Protein AF-0000000087415889 (afdb_homodimer)

Solvent-accessible surface area (backbone atoms only — not comparable to full-atom values): 26588 Å² total; per-residue (Å²): 130,83,70,72,75,49,74,68,56,57,51,50,55,54,51,54,33,53,50,42,28,50,46,39,52,51,48,53,51,47,50,48,43,50,38,29,72,67,54,78,40,60,53,61,76,40,46,31,66,67,49,22,51,50,39,45,52,45,26,67,74,68,21,55,95,86,38,46,44,64,54,21,50,47,49,43,48,47,42,52,50,52,13,46,52,53,19,50,71,46,21,38,60,49,12,44,52,28,27,74,28,67,63,55,28,22,50,48,44,58,59,50,65,56,56,61,61,31,39,70,62,57,54,39,51,56,35,32,70,72,53,33,58,54,69,60,21,55,24,52,49,33,20,57,47,20,22,51,45,25,21,51,30,22,21,56,35,46,58,63,52,60,61,65,61,52,47,51,40,44,74,73,64,49,48,72,66,51,43,42,65,68,44,48,46,64,70,25,43,67,40,36,50,52,12,45,54,51,14,51,55,52,21,53,33,47,47,39,41,43,19,49,61,53,48,92,54,16,49,34,20,50,24,44,56,29,42,76,70,50,32,34,25,50,28,51,37,37,34,53,51,52,31,51,51,37,51,50,53,52,50,52,53,51,51,51,46,50,71,70,42,55,70,68,64,66,74,110,130,82,71,72,76,51,78,67,56,58,52,50,54,53,50,52,34,52,50,41,28,50,48,39,53,50,49,52,52,47,51,47,43,50,39,29,74,69,56,77,38,60,52,61,75,40,47,32,66,66,48,24,52,50,38,44,50,45,26,68,74,69,23,56,96,87,38,47,44,64,54,21,51,48,49,42,49,48,41,53,52,53,13,46,52,52,17,49,70,45,20,40,58,50,12,44,53,28,27,74,28,68,62,56,28,21,52,49,44,58,57,50,66,56,57,61,59,31,37,72,61,57,54,40,49,58,35,32,70,71,54,32,60,54,68,59,21,54,23,52,50,33,19,57,48,20,22,52,44,25,22,50,31,23,22,54,35,45,58,63,54,58,60,64,60,52,48,51,39,44,73,72,65,48,48,72,67,52,42,42,64,69,46,49,45,64,70,26,42,68,40,36,51,53,12,45,55,50,15,51,55,54,22,54,33,49,47,41,43,42,20,49,62,52,46,92,52,17,49,33,20,51,24,45,56,30,42,76,71,51,32,33,27,49,28,52,36,37,36,52,51,51,32,51,51,38,51,48,54,51,50,50,51,51,53,50,46,51,72,70,44,57,70,67,64,65,75,109

InterPro domains:
  IPR000515 ABC transporter type 1, transmembrane domain MetI-like [PF00528] (91-258)
  IPR000515 ABC transporter type 1, transmembrane domain MetI-like [PS50928] (73-253)
  IPR000515 ABC transporter type 1, transmembrane domain MetI-like [cd06261] (74-249)
  IPR035906 MetI-like superfamily [G3DSA:1.10.3720.10] (67-259)
  IPR035906 MetI-like superfamily [SSF161098] (69-252)

Organism: NCBI:txid267746

Structure (mmCIF, N/CA/C/O backbone):
data_AF-0000000087415889-model_v1
#
loop_
_entity.id
_entity.type
_entity.pdbx_description
1 polymer 'Taurine ABC transporter permease'
#
loop_
_atom_site.group_PDB
_atom_site.id
_atom_site.type_symbol
_atom_site.label_atom_id
_atom_site.label_alt_id
_atom_site.label_comp_id
_atom_site.label_asym_id
_atom_site.label_entity_id
_atom_site.label_seq_id
_atom_site.pdbx_PDB_ins_code
_atom_site.Cartn_x
_atom_site.Cartn_y
_atom_site.Cartn_z
_atom_site.occupancy
_atom_site.B_iso_or_equiv
_atom_site.auth_seq_id
_atom_site.auth_comp_id
_atom_site.auth_asym_id
_atom_site.auth_atom_id
_atom_site.pdbx_PDB_model_num
ATOM 1 N N . MET A 1 1 ? 26.75 40.781 13.805 1 32.91 1 MET A N 1
ATOM 2 C CA . MET A 1 1 ? 26.594 41.156 12.398 1 32.91 1 MET A CA 1
ATOM 3 C C . MET A 1 1 ? 26.422 39.938 11.523 1 32.91 1 MET A C 1
ATOM 5 O O . MET A 1 1 ? 27.391 39.25 11.203 1 32.91 1 MET A O 1
ATOM 9 N N . GLU A 1 2 ? 25.406 39.094 11.844 1 41.09 2 GLU A N 1
ATOM 10 C CA . GLU A 1 2 ? 24.984 37.906 11.07 1 41.09 2 GLU A CA 1
ATOM 11 C C . GLU A 1 2 ? 24.828 38.281 9.594 1 41.09 2 GLU A C 1
ATOM 13 O O . GLU A 1 2 ? 23.984 39.094 9.234 1 41.09 2 GLU A O 1
ATOM 18 N N . ARG A 1 3 ? 25.953 38.375 8.875 1 45 3 ARG A N 1
ATOM 19 C CA . ARG A 1 3 ? 25.984 38.75 7.465 1 45 3 ARG A CA 1
ATOM 20 C C . ARG A 1 3 ? 24.859 38.062 6.691 1 45 3 ARG A C 1
ATOM 22 O O . ARG A 1 3 ? 24.688 36.844 6.762 1 45 3 ARG A O 1
ATOM 29 N N . GLU A 1 4 ? 23.781 38.719 6.469 1 48.78 4 GLU A N 1
ATOM 30 C CA . GLU A 1 4 ? 22.766 38.375 5.48 1 48.78 4 GLU A CA 1
ATOM 31 C C . GLU A 1 4 ? 23.391 37.75 4.246 1 48.78 4 GLU A C 1
ATOM 33 O O . GLU A 1 4 ? 24.219 38.375 3.572 1 48.78 4 GLU A O 1
ATOM 38 N N . LYS A 1 5 ? 23.734 36.438 4.41 1 55.56 5 LYS A N 1
ATOM 39 C CA . LYS A 1 5 ? 24.266 35.812 3.203 1 55.56 5 LYS A CA 1
ATOM 40 C C . LYS A 1 5 ? 23.578 36.375 1.954 1 55.56 5 LYS A C 1
ATOM 42 O O . LYS A 1 5 ? 22.359 36.438 1.885 1 55.56 5 LYS A O 1
ATOM 47 N N . GLY A 1 6 ? 24.062 37.219 1.181 1 52.09 6 GLY A N 1
ATOM 48 C CA . GLY A 1 6 ? 23.578 37.812 -0.046 1 52.09 6 GLY A CA 1
ATOM 49 C C . GLY A 1 6 ? 22.984 36.844 -1.021 1 52.09 6 GLY A C 1
ATOM 50 O O . GLY A 1 6 ? 23.188 35.625 -0.885 1 52.09 6 GLY A O 1
ATOM 51 N N . PRO A 1 7 ? 21.953 37.219 -1.877 1 56.72 7 PRO A N 1
ATOM 52 C CA . PRO A 1 7 ? 21.266 36.406 -2.885 1 56.72 7 PRO A CA 1
ATOM 53 C C . PRO A 1 7 ? 22.234 35.5 -3.666 1 56.72 7 PRO A C 1
ATOM 55 O O . PRO A 1 7 ? 21.828 34.438 -4.113 1 56.72 7 PRO A O 1
ATOM 58 N N . ARG A 1 8 ? 23.453 35.969 -3.85 1 58.44 8 ARG A N 1
ATOM 59 C CA . ARG A 1 8 ? 24.422 35.219 -4.652 1 58.44 8 ARG A CA 1
ATOM 60 C C . ARG A 1 8 ? 24.875 33.969 -3.92 1 58.44 8 ARG A C 1
ATOM 62 O O . ARG A 1 8 ? 25.188 32.938 -4.547 1 58.44 8 ARG A O 1
ATOM 69 N N . GLU A 1 9 ? 25 33.969 -2.611 1 60.66 9 GLU A N 1
ATOM 70 C CA . GLU A 1 9 ? 25.438 32.844 -1.806 1 60.66 9 GLU A CA 1
ATOM 71 C C . GLU A 1 9 ? 24.375 31.75 -1.749 1 60.66 9 GLU A C 1
ATOM 73 O O . GLU A 1 9 ? 24.703 30.562 -1.763 1 60.66 9 GLU A O 1
ATOM 78 N N . ILE A 1 10 ? 23.094 32.188 -1.782 1 62.53 10 ILE A N 1
ATOM 79 C CA . ILE A 1 10 ? 21.984 31.25 -1.789 1 62.53 10 ILE A CA 1
ATOM 80 C C . ILE A 1 10 ? 21.953 30.5 -3.117 1 62.53 10 ILE A C 1
ATOM 82 O O . ILE A 1 10 ? 21.766 29.281 -3.145 1 62.53 10 ILE A O 1
ATOM 86 N N . ASP A 1 11 ? 22.328 31.281 -4.066 1 69.75 11 ASP A N 1
ATOM 87 C CA . ASP A 1 11 ? 22.297 30.703 -5.406 1 69.75 11 ASP A CA 1
ATOM 88 C C . ASP A 1 11 ? 23.422 29.688 -5.586 1 69.75 11 ASP A C 1
ATOM 90 O O . ASP A 1 11 ? 23.219 28.609 -6.168 1 69.75 11 ASP A O 1
ATOM 94 N N . LYS A 1 12 ? 24.609 29.953 -4.891 1 73.19 12 LYS A N 1
ATOM 95 C CA . LYS A 1 12 ? 25.75 29.062 -5.047 1 73.19 12 LYS A CA 1
ATOM 96 C C . LYS A 1 12 ? 25.531 27.75 -4.309 1 73.19 12 LYS A C 1
ATOM 98 O O . LYS A 1 12 ? 25.891 26.688 -4.805 1 73.19 12 LYS A O 1
ATOM 103 N N . LYS A 1 13 ? 24.953 27.766 -3.221 1 77.62 13 LYS A N 1
ATOM 104 C CA . LYS A 1 13 ? 24.688 26.578 -2.414 1 77.62 13 LYS A CA 1
ATOM 105 C C . LYS A 1 13 ? 23.703 25.656 -3.111 1 77.62 13 LYS A C 1
ATOM 107 O O . LYS A 1 13 ? 23.859 24.422 -3.086 1 77.62 13 LYS A O 1
ATOM 112 N N . GLN A 1 14 ? 22.75 26.297 -3.77 1 85.5 14 GLN A N 1
ATOM 113 C CA . GLN A 1 14 ? 21.766 25.516 -4.504 1 85.5 14 GLN A CA 1
ATOM 114 C C . GLN A 1 14 ? 22.406 24.797 -5.695 1 85.5 14 GLN A C 1
ATOM 116 O O . GLN A 1 14 ? 22.062 23.656 -5.992 1 85.5 14 GLN A O 1
ATOM 121 N N . VAL A 1 15 ? 23.344 25.469 -6.273 1 86 15 VAL A N 1
ATOM 122 C CA . VAL A 1 15 ? 24.047 24.875 -7.41 1 86 15 VAL A CA 1
ATOM 123 C C . VAL A 1 15 ? 24.906 23.719 -6.938 1 86 15 VAL A C 1
ATOM 125 O O . VAL A 1 15 ? 24.969 22.672 -7.598 1 86 15 VAL A O 1
ATOM 128 N N . HIS A 1 16 ? 25.516 23.781 -5.832 1 88.75 16 HIS A N 1
ATOM 129 C CA . HIS A 1 16 ? 26.359 22.734 -5.285 1 88.75 16 HIS A CA 1
ATOM 130 C C . HIS A 1 16 ? 25.547 21.484 -4.953 1 88.75 16 HIS A C 1
ATOM 132 O O . HIS A 1 16 ? 25.984 20.359 -5.207 1 88.75 16 HIS A O 1
ATOM 138 N N . VAL A 1 17 ? 24.422 21.734 -4.512 1 89.5 17 VAL A N 1
ATOM 139 C CA . VAL A 1 17 ? 23.547 20.625 -4.16 1 89.5 17 VAL A CA 1
ATOM 140 C C . VAL A 1 17 ? 23.109 19.875 -5.422 1 89.5 17 VAL A C 1
ATOM 142 O O . VAL A 1 17 ? 23.094 18.641 -5.453 1 89.5 17 VAL A O 1
ATOM 145 N N . ARG A 1 18 ? 22.828 20.562 -6.414 1 91.5 18 ARG A N 1
ATOM 146 C CA . ARG A 1 18 ? 22.422 19.969 -7.688 1 91.5 18 ARG A CA 1
ATOM 147 C C . ARG A 1 18 ? 23.578 19.188 -8.312 1 91.5 18 ARG A C 1
ATOM 149 O O . ARG A 1 18 ? 23.359 18.125 -8.898 1 91.5 18 ARG A O 1
ATOM 156 N N . VAL A 1 19 ? 24.703 19.688 -8.18 1 93.69 19 VAL A N 1
ATOM 157 C CA . VAL A 1 19 ? 25.891 19.031 -8.727 1 93.69 19 VAL A CA 1
ATOM 158 C C . VAL A 1 19 ? 26.156 17.734 -7.98 1 93.69 19 VAL A C 1
ATOM 160 O O . VAL A 1 19 ? 26.516 16.719 -8.594 1 93.69 19 VAL A O 1
ATOM 163 N N . ILE A 1 20 ? 25.969 17.781 -6.742 1 93.56 20 ILE A N 1
ATOM 164 C CA . ILE A 1 20 ? 26.188 16.594 -5.934 1 93.56 20 ILE A CA 1
ATOM 165 C C . ILE A 1 20 ? 25.156 15.516 -6.312 1 93.56 20 ILE A C 1
ATOM 167 O O . ILE A 1 20 ? 25.5 14.344 -6.457 1 93.56 20 ILE A O 1
ATOM 171 N N . SER A 1 21 ? 23.953 15.898 -6.453 1 92.38 21 SER A N 1
ATOM 172 C CA . SER A 1 21 ? 22.906 14.969 -6.863 1 92.38 21 SER A CA 1
ATOM 173 C C . SER A 1 21 ? 23.219 14.352 -8.227 1 92.38 21 SER A C 1
ATOM 175 O O . SER A 1 21 ? 23.062 13.141 -8.414 1 92.38 21 SER A O 1
ATOM 177 N N . MET A 1 22 ? 23.703 15.172 -9.141 1 94.31 22 MET A N 1
ATOM 178 C CA . MET A 1 22 ? 24.047 14.695 -10.469 1 94.31 22 MET A CA 1
ATOM 179 C C . MET A 1 22 ? 25.25 13.75 -10.414 1 94.31 22 MET A C 1
ATOM 181 O O . MET A 1 22 ? 25.281 12.75 -11.133 1 94.31 22 MET A O 1
ATOM 185 N N . ALA A 1 23 ? 26.109 14.086 -9.555 1 95.38 23 ALA A N 1
ATOM 186 C CA . ALA A 1 23 ? 27.281 13.242 -9.375 1 95.38 23 ALA A CA 1
ATOM 187 C C . ALA A 1 23 ? 26.906 11.883 -8.797 1 95.38 23 ALA A C 1
ATOM 189 O O . ALA A 1 23 ? 27.484 10.859 -9.172 1 95.38 23 ALA A O 1
ATOM 190 N N . SER A 1 24 ? 25.969 11.922 -7.887 1 93.81 24 SER A N 1
ATOM 191 C CA . SER A 1 24 ? 25.5 10.672 -7.297 1 93.81 24 SER A CA 1
ATOM 192 C C . SER A 1 24 ? 24.859 9.766 -8.344 1 93.81 24 SER A C 1
ATOM 194 O O . SER A 1 24 ? 25.125 8.562 -8.383 1 93.81 24 SER A O 1
ATOM 196 N N . ILE A 1 25 ? 24.078 10.297 -9.203 1 93.69 25 ILE A N 1
ATOM 197 C CA . ILE A 1 25 ? 23.422 9.547 -10.266 1 93.69 25 ILE A CA 1
ATOM 198 C C . ILE A 1 25 ? 24.469 9 -11.234 1 93.69 25 ILE A C 1
ATOM 200 O O . ILE A 1 25 ? 24.422 7.828 -11.617 1 93.69 25 ILE A O 1
ATOM 204 N N . ALA A 1 26 ? 25.406 9.875 -11.609 1 95.19 26 ALA A N 1
ATOM 205 C CA . ALA A 1 26 ? 26.469 9.492 -12.531 1 95.19 26 ALA A CA 1
ATOM 206 C C . ALA A 1 26 ? 27.328 8.367 -11.945 1 95.19 26 ALA A C 1
ATOM 208 O O . ALA A 1 26 ? 27.703 7.434 -12.656 1 95.19 26 ALA A O 1
ATOM 209 N N . LEU A 1 27 ? 27.578 8.5 -10.672 1 95.06 27 LEU A N 1
ATOM 210 C CA . LEU A 1 27 ? 28.375 7.48 -10 1 95.06 27 LEU A CA 1
ATOM 211 C C . LEU A 1 27 ? 27.625 6.145 -9.984 1 95.06 27 LEU A C 1
ATOM 213 O O . LEU A 1 27 ? 28.234 5.094 -10.219 1 95.06 27 LEU A O 1
ATOM 217 N N . LEU A 1 28 ? 26.375 6.168 -9.719 1 93.25 28 LEU A N 1
ATOM 218 C CA . LEU A 1 28 ? 25.562 4.949 -9.695 1 93.25 28 LEU A CA 1
ATOM 219 C C . LEU A 1 28 ? 25.516 4.305 -11.078 1 93.25 28 LEU A C 1
ATOM 221 O O . LEU A 1 28 ? 25.641 3.086 -11.203 1 93.25 28 LEU A O 1
ATOM 225 N N . MET A 1 29 ? 25.375 5.109 -12.086 1 94.25 29 MET A N 1
ATOM 226 C CA . MET A 1 29 ? 25.328 4.617 -13.461 1 94.25 29 MET A CA 1
ATOM 227 C C . MET A 1 29 ? 26.688 4.043 -13.875 1 94.25 29 MET A C 1
ATOM 229 O O . MET A 1 29 ? 26.75 3.037 -14.578 1 94.25 29 MET A O 1
ATOM 233 N N . LEU A 1 30 ? 27.703 4.719 -13.438 1 95.12 30 LEU A N 1
ATOM 234 C CA . LEU A 1 30 ? 29.062 4.258 -13.742 1 95.12 30 LEU A CA 1
ATOM 235 C C . LEU A 1 30 ? 29.344 2.918 -13.07 1 95.12 30 LEU A C 1
ATOM 237 O O . LEU A 1 30 ? 29.891 2.008 -13.695 1 95.12 30 LEU A O 1
ATOM 241 N N . ILE A 1 31 ? 28.938 2.844 -11.852 1 94.56 31 ILE A N 1
ATOM 242 C CA . ILE A 1 31 ? 29.125 1.597 -11.117 1 94.56 31 ILE A CA 1
ATOM 243 C C . ILE A 1 31 ? 28.328 0.477 -11.789 1 94.56 31 ILE A C 1
ATOM 245 O O . ILE A 1 31 ? 28.844 -0.633 -11.961 1 94.56 31 ILE A O 1
ATOM 249 N N . TRP A 1 32 ? 27.125 0.774 -12.219 1 93.94 32 TRP A N 1
ATOM 250 C CA . TRP A 1 32 ? 26.266 -0.186 -12.906 1 93.94 32 TRP A CA 1
ATOM 251 C C . TRP A 1 32 ? 26.891 -0.644 -14.219 1 93.94 32 TRP A C 1
ATOM 253 O O . TRP A 1 32 ? 27.062 -1.844 -14.445 1 93.94 32 TRP A O 1
ATOM 263 N N . THR A 1 33 ? 27.391 0.27 -14.961 1 94.94 33 THR A N 1
ATOM 264 C CA . THR A 1 33 ? 27.938 -0.022 -16.281 1 94.94 33 THR A CA 1
ATOM 265 C C . THR A 1 33 ? 29.266 -0.772 -16.172 1 94.94 33 THR A C 1
ATOM 267 O O . THR A 1 33 ? 29.469 -1.79 -16.844 1 94.94 33 THR A O 1
ATOM 270 N N . VAL A 1 34 ? 30.078 -0.345 -15.289 1 95.31 34 VAL A N 1
ATOM 271 C CA . VAL A 1 34 ? 31.406 -0.918 -15.164 1 95.31 34 VAL A CA 1
ATOM 272 C C . VAL A 1 34 ? 31.328 -2.305 -14.531 1 95.31 34 VAL A C 1
ATOM 274 O O . VAL A 1 34 ? 31.938 -3.256 -15.008 1 95.31 34 VAL A O 1
ATOM 277 N N . SER A 1 35 ? 30.547 -2.428 -13.531 1 94.56 35 SER A N 1
ATOM 278 C CA . SER A 1 35 ? 30.453 -3.701 -12.828 1 94.56 35 SER A CA 1
ATOM 279 C C . SER A 1 35 ? 29.859 -4.785 -13.727 1 94.56 35 SER A C 1
ATOM 281 O O . SER A 1 35 ? 30.25 -5.949 -13.641 1 94.56 35 SER A O 1
ATOM 283 N N . THR A 1 36 ? 28.969 -4.434 -14.562 1 93.69 36 THR A N 1
ATOM 284 C CA . THR A 1 36 ? 28.281 -5.422 -15.398 1 93.69 36 THR A CA 1
ATOM 285 C C . THR A 1 36 ? 29.078 -5.715 -16.656 1 93.69 36 THR A C 1
ATOM 287 O O . THR A 1 36 ? 29.141 -6.859 -17.109 1 93.69 36 THR A O 1
ATOM 290 N N . ASN A 1 37 ? 29.766 -4.695 -17.188 1 93.06 37 ASN A N 1
ATOM 291 C CA . ASN A 1 37 ? 30.547 -4.906 -18.406 1 93.06 37 ASN A CA 1
ATOM 292 C C . ASN A 1 37 ? 31.844 -5.66 -18.125 1 93.06 37 ASN A C 1
ATOM 294 O O . ASN A 1 37 ? 32.344 -6.395 -18.969 1 93.06 37 ASN A O 1
ATOM 298 N N . LEU A 1 38 ? 32.281 -5.469 -16.922 1 94.06 38 LEU A N 1
ATOM 299 C CA . LEU A 1 38 ? 33.469 -6.203 -16.531 1 94.06 38 LEU A CA 1
ATOM 300 C C . LEU A 1 38 ? 33.125 -7.57 -15.961 1 94.06 38 LEU A C 1
ATOM 302 O O . LEU A 1 38 ? 34 -8.305 -15.508 1 94.06 38 LEU A O 1
ATOM 306 N N . ARG A 1 39 ? 31.844 -7.91 -15.859 1 91.75 39 ARG A N 1
ATOM 307 C CA . ARG A 1 39 ? 31.312 -9.203 -15.445 1 91.75 39 ARG A CA 1
ATOM 308 C C . ARG A 1 39 ? 31.688 -9.523 -14 1 91.75 39 ARG A C 1
ATOM 310 O O . ARG A 1 39 ? 32.031 -10.656 -13.68 1 91.75 39 ARG A O 1
ATOM 317 N N . TRP A 1 40 ? 31.797 -8.422 -13.18 1 91.81 40 TRP A N 1
ATOM 318 C CA . TRP A 1 40 ? 31.938 -8.625 -11.742 1 91.81 40 TRP A CA 1
ATOM 319 C C . TRP A 1 40 ? 30.719 -9.32 -11.164 1 91.81 40 TRP A C 1
ATOM 321 O O . TRP A 1 40 ? 30.797 -9.969 -10.117 1 91.81 40 TRP A O 1
ATOM 331 N N . ILE A 1 41 ? 29.641 -9.203 -11.898 1 90 41 ILE A N 1
ATOM 332 C CA . ILE A 1 41 ? 28.375 -9.805 -11.508 1 90 41 ILE A CA 1
ATOM 333 C C . ILE A 1 41 ? 27.781 -10.57 -12.688 1 90 41 ILE A C 1
ATOM 335 O O . ILE A 1 41 ? 27.828 -10.102 -13.828 1 90 41 ILE A O 1
ATOM 339 N N . ASP A 1 42 ? 27.25 -11.711 -12.352 1 92.19 42 ASP A N 1
ATOM 340 C CA . ASP A 1 42 ? 26.625 -12.523 -13.383 1 92.19 42 ASP A CA 1
ATOM 341 C C . ASP A 1 42 ? 25.453 -11.789 -14.031 1 92.19 42 ASP A C 1
ATOM 343 O O . ASP A 1 42 ? 24.625 -11.219 -13.336 1 92.19 42 ASP A O 1
ATOM 347 N N . PRO A 1 43 ? 25.422 -11.781 -15.328 1 89.38 43 PRO A N 1
ATOM 348 C CA . PRO A 1 43 ? 24.375 -11.062 -16.062 1 89.38 43 PRO A CA 1
ATOM 349 C C . PRO A 1 43 ? 22.969 -11.562 -15.727 1 89.38 43 PRO A C 1
ATOM 351 O O . PRO A 1 43 ? 22 -10.836 -15.914 1 89.38 43 PRO A O 1
ATOM 354 N N . PHE A 1 44 ? 22.875 -12.75 -15.258 1 88.06 44 PHE A N 1
ATOM 355 C CA . PHE A 1 44 ? 21.578 -13.297 -14.867 1 88.06 44 PHE A CA 1
ATOM 356 C C . PHE A 1 44 ? 21.016 -12.547 -13.664 1 88.06 44 PHE A C 1
ATOM 358 O O . PHE A 1 44 ? 19.797 -12.438 -13.508 1 88.06 44 PHE A O 1
ATOM 365 N N . PHE A 1 45 ? 21.984 -11.961 -12.961 1 90.06 45 PHE A N 1
ATOM 366 C CA . PHE A 1 45 ? 21.562 -11.281 -11.75 1 90.06 45 PHE A CA 1
ATOM 367 C C . PHE A 1 45 ? 21.484 -9.773 -11.969 1 90.06 45 PHE A C 1
ATOM 369 O O . PHE A 1 45 ? 20.594 -9.109 -11.43 1 90.06 45 PHE A O 1
ATOM 376 N N . LEU A 1 46 ? 22.391 -9.312 -12.727 1 94.5 46 LEU A N 1
ATOM 377 C CA . LEU A 1 46 ? 22.422 -7.887 -13.016 1 94.5 46 LEU A CA 1
ATOM 378 C C . LEU A 1 46 ? 22.797 -7.629 -14.469 1 94.5 46 LEU A C 1
ATOM 380 O O . LEU A 1 46 ? 23.969 -7.672 -14.828 1 94.5 46 LEU A O 1
ATOM 384 N N . PRO A 1 47 ? 21.766 -7.305 -15.227 1 96.12 47 PRO A N 1
ATOM 385 C CA . PRO A 1 47 ? 22.047 -7.043 -16.641 1 96.12 47 PRO A CA 1
ATOM 386 C C . PRO A 1 47 ? 22.719 -5.691 -16.859 1 96.12 47 PRO A C 1
ATOM 388 O O . PRO A 1 47 ? 22.609 -4.797 -16.016 1 96.12 47 PRO A O 1
ATOM 391 N N . SER A 1 48 ? 23.438 -5.633 -17.922 1 96.62 48 SER A N 1
ATOM 392 C CA . SER A 1 48 ? 24.031 -4.348 -18.281 1 96.62 48 SER A CA 1
ATOM 393 C C . SER A 1 48 ? 22.969 -3.375 -18.797 1 96.62 48 SER A C 1
ATOM 395 O O . SER A 1 48 ? 21.891 -3.793 -19.234 1 96.62 48 SER A O 1
ATOM 397 N N . PRO A 1 49 ? 23.297 -2.094 -18.594 1 96.69 49 PRO A N 1
ATOM 398 C CA . PRO A 1 49 ? 22.359 -1.117 -19.156 1 96.69 49 PRO A CA 1
ATOM 399 C C . PRO A 1 49 ? 22.094 -1.326 -20.641 1 96.69 49 PRO A C 1
ATOM 401 O O . PRO A 1 49 ? 20.969 -1.123 -21.109 1 96.69 49 PRO A O 1
ATOM 404 N N . GLN A 1 50 ? 23.094 -1.785 -21.344 1 96.44 50 GLN A N 1
ATOM 405 C CA . GLN A 1 50 ? 22.938 -2.041 -22.766 1 96.44 50 GLN A CA 1
ATOM 406 C C . GLN A 1 50 ? 21.984 -3.201 -23.016 1 96.44 50 GLN A C 1
ATOM 408 O O . GLN A 1 50 ? 21.156 -3.146 -23.938 1 96.44 50 GLN A O 1
ATOM 413 N N . SER A 1 51 ? 22.094 -4.184 -22.219 1 97 51 SER A N 1
ATOM 414 C CA . SER A 1 51 ? 21.219 -5.34 -22.359 1 97 51 SER A CA 1
ATOM 415 C C . SER A 1 51 ? 19.766 -4.977 -22.031 1 97 51 SER A C 1
ATOM 417 O O . SER A 1 51 ? 18.844 -5.496 -22.656 1 97 51 SER A O 1
ATOM 419 N N . VAL A 1 52 ? 19.594 -4.172 -21.062 1 97.94 52 VAL A N 1
ATOM 420 C CA . VAL A 1 52 ? 18.266 -3.707 -20.703 1 97.94 52 VAL A CA 1
ATOM 421 C C . VAL A 1 52 ? 17.656 -2.916 -21.859 1 97.94 52 VAL A C 1
ATOM 423 O O . VAL A 1 52 ? 16.484 -3.1 -22.188 1 97.94 52 VAL A O 1
ATOM 426 N N . TRP A 1 53 ? 18.469 -2.08 -22.453 1 97.62 53 TRP A N 1
ATOM 427 C CA . TRP A 1 53 ? 18.016 -1.293 -23.594 1 97.62 53 TRP A CA 1
ATOM 428 C C . TRP A 1 53 ? 17.656 -2.195 -24.766 1 97.62 53 TRP A C 1
ATOM 430 O O . TRP A 1 53 ? 16.625 -1.995 -25.422 1 97.62 53 TRP A O 1
ATOM 440 N N . ALA A 1 54 ? 18.453 -3.17 -25.016 1 97.94 54 ALA A N 1
ATOM 441 C CA . ALA A 1 54 ? 18.188 -4.125 -26.094 1 97.94 54 ALA A CA 1
ATOM 442 C C . ALA A 1 54 ? 16.906 -4.906 -25.828 1 97.94 54 ALA A C 1
ATOM 444 O O . ALA A 1 54 ? 16.094 -5.129 -26.734 1 97.94 54 ALA A O 1
ATOM 445 N N . ALA A 1 55 ? 16.766 -5.281 -24.562 1 98.06 55 ALA A N 1
ATOM 446 C CA . ALA A 1 55 ? 15.555 -5.996 -24.188 1 98.06 55 ALA A CA 1
ATOM 447 C C . ALA A 1 55 ? 14.312 -5.129 -24.375 1 98.06 55 ALA A C 1
ATOM 449 O O . ALA A 1 55 ? 13.266 -5.617 -24.797 1 98.06 55 ALA A O 1
ATOM 450 N N . PHE A 1 56 ? 14.477 -3.895 -24.047 1 98.19 56 PHE A N 1
ATOM 451 C CA . PHE A 1 56 ? 13.383 -2.953 -24.234 1 98.19 56 PHE A CA 1
ATOM 452 C C . PHE A 1 56 ? 12.984 -2.869 -25.703 1 98.19 56 PHE A C 1
ATOM 454 O O . PHE A 1 56 ? 11.805 -2.934 -26.031 1 98.19 56 PHE A O 1
ATOM 461 N N . LEU A 1 57 ? 13.969 -2.801 -26.578 1 97.81 57 LEU A N 1
ATOM 462 C CA . LEU A 1 57 ? 13.719 -2.721 -28.016 1 97.81 57 LEU A CA 1
ATOM 463 C C . LEU A 1 57 ? 13.094 -4.016 -28.531 1 97.81 57 LEU A C 1
ATOM 465 O O . LEU A 1 57 ? 12.18 -3.984 -29.359 1 97.81 57 LEU A O 1
ATOM 469 N N . ASP A 1 58 ? 13.562 -5.105 -28.062 1 97.69 58 ASP A N 1
ATOM 470 C CA . ASP A 1 58 ? 13.008 -6.398 -28.438 1 97.69 58 ASP A CA 1
ATOM 471 C C . ASP A 1 58 ? 11.539 -6.5 -28.016 1 97.69 58 ASP A C 1
ATOM 473 O O . ASP A 1 58 ? 10.711 -7.016 -28.781 1 97.69 58 ASP A O 1
ATOM 477 N N . LEU A 1 59 ? 11.242 -6.023 -26.844 1 98 59 LEU A N 1
ATOM 478 C CA . LEU A 1 59 ? 9.875 -6.059 -26.359 1 98 59 LEU A CA 1
ATOM 479 C C . LEU A 1 59 ? 8.969 -5.18 -27.203 1 98 59 LEU A C 1
ATOM 481 O O . LEU A 1 59 ? 7.797 -5.508 -27.422 1 98 59 LEU A O 1
ATOM 485 N N . ILE A 1 60 ? 9.5 -4.062 -27.688 1 97.06 60 ILE A N 1
ATOM 486 C CA . ILE A 1 60 ? 8.727 -3.139 -28.516 1 97.06 60 ILE A CA 1
ATOM 487 C C . ILE A 1 60 ? 8.422 -3.779 -29.859 1 97.06 60 ILE A C 1
ATOM 489 O O . ILE A 1 60 ? 7.309 -3.67 -30.375 1 97.06 60 ILE A O 1
ATOM 493 N N . TRP A 1 61 ? 9.359 -4.5 -30.391 1 95.94 61 TRP A N 1
ATOM 494 C CA . TRP A 1 61 ? 9.242 -5.02 -31.75 1 95.94 61 TRP A CA 1
ATOM 495 C C . TRP A 1 61 ? 8.602 -6.398 -31.766 1 95.94 61 TRP A C 1
ATOM 497 O O . TRP A 1 61 ? 7.766 -6.699 -32.625 1 95.94 61 TRP A O 1
ATOM 507 N N . GLU A 1 62 ? 8.945 -7.242 -30.812 1 96.38 62 GLU A N 1
ATOM 508 C CA . GLU A 1 62 ? 8.547 -8.641 -30.844 1 96.38 62 GLU A CA 1
ATOM 509 C C . GLU A 1 62 ? 7.488 -8.938 -29.781 1 96.38 62 GLU A C 1
ATOM 511 O O . GLU A 1 62 ? 6.793 -9.953 -29.859 1 96.38 62 GLU A O 1
ATOM 516 N N . GLY A 1 63 ? 7.418 -8.141 -28.797 1 97 63 GLY A N 1
ATOM 517 C CA . GLY A 1 63 ? 6.473 -8.391 -27.719 1 97 63 GLY A CA 1
ATOM 518 C C . GLY A 1 63 ? 6.977 -9.398 -26.703 1 97 63 GLY A C 1
ATOM 519 O O . GLY A 1 63 ? 8.188 -9.617 -26.594 1 97 63 GLY A O 1
ATOM 520 N N . TYR A 1 64 ? 6.109 -9.844 -25.875 1 96.81 64 TYR A N 1
ATOM 521 C CA . TYR A 1 64 ? 6.414 -10.828 -24.844 1 96.81 64 TYR A CA 1
ATOM 522 C C . TYR A 1 64 ? 5.391 -11.961 -24.859 1 96.81 64 TYR A C 1
ATOM 524 O O . TYR A 1 64 ? 4.207 -11.742 -24.594 1 96.81 64 TYR A O 1
ATOM 532 N N . LYS A 1 65 ? 5.809 -13.094 -25.156 1 95.56 65 LYS A N 1
ATOM 533 C CA . LYS A 1 65 ? 5.02 -14.328 -25.172 1 95.56 65 LYS A CA 1
ATOM 534 C C . LYS A 1 65 ? 3.727 -14.141 -25.953 1 95.56 65 LYS A C 1
ATOM 536 O O . LYS A 1 65 ? 2.641 -14.445 -25.469 1 95.56 65 LYS A O 1
ATOM 541 N N . GLY A 1 66 ? 3.832 -13.539 -27.078 1 94.94 66 GLY A N 1
ATOM 542 C CA . GLY A 1 66 ? 2.736 -13.484 -28.031 1 94.94 66 GLY A CA 1
ATOM 543 C C . GLY A 1 66 ? 1.913 -12.211 -27.922 1 94.94 66 GLY A C 1
ATOM 544 O O . GLY A 1 66 ? 0.975 -12.008 -28.703 1 94.94 66 GLY A O 1
ATOM 545 N N . SER A 1 67 ? 2.156 -11.375 -26.969 1 96.44 67 SER A N 1
ATOM 546 C CA . SER A 1 67 ? 1.457 -10.109 -26.812 1 96.44 67 SER A CA 1
ATOM 547 C C . SER A 1 67 ? 2.426 -8.93 -26.875 1 96.44 67 SER A C 1
ATOM 549 O O . SER A 1 67 ? 3.557 -9.023 -26.391 1 96.44 67 SER A O 1
ATOM 551 N N . SER A 1 68 ? 2.012 -7.898 -27.469 1 97.19 68 SER A N 1
ATOM 552 C CA . SER A 1 68 ? 2.865 -6.719 -27.578 1 97.19 68 SER A CA 1
ATOM 553 C C . SER A 1 68 ? 3.111 -6.078 -26.219 1 97.19 68 SER A C 1
ATOM 555 O O . SER A 1 68 ? 2.326 -6.262 -25.297 1 97.19 68 SER A O 1
ATOM 557 N N . LEU A 1 69 ? 4.215 -5.367 -26.141 1 97.88 69 LEU A N 1
ATOM 558 C CA . LEU A 1 69 ? 4.492 -4.602 -24.938 1 97.88 69 LEU A CA 1
ATOM 559 C C . LEU A 1 69 ? 3.373 -3.604 -24.656 1 97.88 69 LEU A C 1
ATOM 561 O O . LEU A 1 69 ? 2.967 -3.43 -23.5 1 97.88 69 LEU A O 1
ATOM 565 N N . GLY A 1 70 ? 2.904 -2.979 -25.672 1 97.06 70 GLY A N 1
ATOM 566 C CA . GLY A 1 70 ? 1.799 -2.041 -25.547 1 97.06 70 GLY A CA 1
ATOM 567 C C . GLY A 1 70 ? 0.557 -2.66 -24.938 1 97.06 70 GLY A C 1
ATOM 568 O O . GLY A 1 70 ? -0.137 -2.02 -24.156 1 97.06 70 GLY A O 1
ATOM 569 N N . THR A 1 71 ? 0.308 -3.865 -25.328 1 96.94 71 THR A N 1
ATOM 570 C CA . THR A 1 71 ? -0.854 -4.566 -24.797 1 96.94 71 THR A CA 1
ATOM 571 C C . THR A 1 71 ? -0.721 -4.762 -23.297 1 96.94 71 THR A C 1
ATOM 573 O O . THR A 1 71 ? -1.682 -4.555 -22.547 1 96.94 71 THR A O 1
ATOM 576 N N . HIS A 1 72 ? 0.422 -5.129 -22.797 1 98.06 72 HIS A N 1
ATOM 577 C CA . HIS A 1 72 ? 0.661 -5.289 -21.375 1 98.06 72 HIS A CA 1
ATOM 578 C C . HIS A 1 72 ? 0.501 -3.965 -20.625 1 98.06 72 HIS A C 1
ATOM 580 O O . HIS A 1 72 ? -0.16 -3.906 -19.594 1 98.06 72 HIS A O 1
ATOM 586 N N . VAL A 1 73 ? 1.046 -2.92 -21.203 1 98.06 73 VAL A N 1
ATOM 587 C CA . VAL A 1 73 ? 0.968 -1.598 -20.594 1 98.06 73 VAL A CA 1
ATOM 588 C C . VAL A 1 73 ? -0.481 -1.118 -20.578 1 98.06 73 VAL A C 1
ATOM 590 O O . VAL A 1 73 ? -0.976 -0.643 -19.547 1 98.06 73 VAL A O 1
ATOM 593 N N . LEU A 1 74 ? -1.173 -1.307 -21.641 1 97.81 74 LEU A N 1
ATOM 594 C CA . LEU A 1 74 ? -2.545 -0.829 -21.766 1 97.81 74 LEU A CA 1
ATOM 595 C C . LEU A 1 74 ? -3.486 -1.623 -20.875 1 97.81 74 LEU A C 1
ATOM 597 O O . LEU A 1 74 ? -4.449 -1.071 -20.328 1 97.81 74 LEU A O 1
ATOM 601 N N . ASN A 1 75 ? -3.256 -2.922 -20.781 1 98.06 75 ASN A N 1
ATOM 602 C CA . ASN A 1 75 ? -4.066 -3.732 -19.875 1 98.06 75 ASN A CA 1
ATOM 603 C C . ASN A 1 75 ? -3.93 -3.268 -18.422 1 98.06 75 ASN A C 1
ATOM 605 O O . ASN A 1 75 ? -4.926 -3.146 -17.719 1 98.06 75 ASN A O 1
ATOM 609 N N . SER A 1 76 ? -2.703 -3.008 -18.047 1 98.62 76 SER A N 1
ATOM 610 C CA . SER A 1 76 ? -2.463 -2.496 -16.703 1 98.62 76 SER A CA 1
ATOM 611 C C . SER A 1 76 ? -3.162 -1.156 -16.484 1 98.62 76 SER A C 1
ATOM 613 O O . SER A 1 76 ? -3.842 -0.959 -15.477 1 98.62 76 SER A O 1
ATOM 615 N N . LEU A 1 77 ? -3.057 -0.27 -17.453 1 98.44 77 LEU A N 1
ATOM 616 C CA . LEU A 1 77 ? -3.637 1.063 -17.344 1 98.44 77 LEU A CA 1
ATOM 617 C C . LEU A 1 77 ? -5.16 0.999 -17.375 1 98.44 77 LEU A C 1
ATOM 619 O O . LEU A 1 77 ? -5.836 1.752 -16.672 1 98.44 77 LEU A O 1
ATOM 623 N N . TYR A 1 78 ? -5.648 0.137 -18.156 1 98.56 78 TYR A N 1
ATOM 624 C CA . TYR A 1 78 ? -7.094 -0.055 -18.25 1 98.56 78 TYR A CA 1
ATOM 625 C C . TYR A 1 78 ? -7.676 -0.485 -16.906 1 98.56 78 TYR A C 1
ATOM 627 O O . TYR A 1 78 ? -8.664 0.094 -16.438 1 98.56 78 TYR A O 1
ATOM 635 N N . ARG A 1 79 ? -7.129 -1.454 -16.297 1 98.69 79 ARG A N 1
ATOM 636 C CA 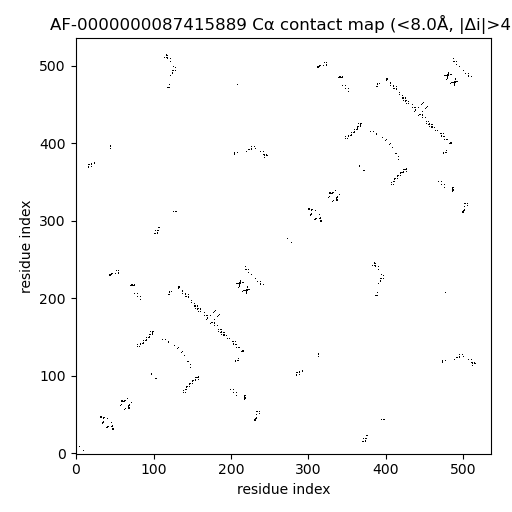. ARG A 1 79 ? -7.566 -1.938 -14.992 1 98.69 79 ARG A CA 1
ATOM 637 C C . ARG A 1 79 ? -7.508 -0.827 -13.953 1 98.69 79 ARG A C 1
ATOM 639 O O . ARG A 1 79 ? -8.461 -0.624 -13.195 1 98.69 79 ARG A O 1
ATOM 646 N N . LEU A 1 80 ? -6.406 -0.141 -13.992 1 98.62 80 LEU A N 1
ATOM 647 C CA . LEU A 1 80 ? -6.168 0.912 -13.016 1 98.62 80 LEU A CA 1
ATOM 648 C C . LEU A 1 80 ? -7.18 2.041 -13.172 1 98.62 80 LEU A C 1
ATOM 650 O O . LEU A 1 80 ? -7.852 2.418 -12.211 1 98.62 80 LEU A O 1
ATOM 654 N N . PHE A 1 81 ? -7.344 2.516 -14.367 1 98.44 81 PHE A N 1
ATOM 655 C CA . PHE A 1 81 ? -8.18 3.689 -14.617 1 98.44 81 PHE A CA 1
ATOM 656 C C . PHE A 1 81 ? -9.656 3.352 -14.445 1 98.44 81 PHE A C 1
ATOM 658 O O . PHE A 1 81 ? -10.414 4.141 -13.875 1 98.44 81 PHE A O 1
ATOM 665 N N . LEU A 1 82 ? -10.016 2.223 -14.906 1 98.75 82 LEU A N 1
ATOM 666 C CA . LEU A 1 82 ? -11.414 1.838 -14.742 1 98.75 82 LEU A CA 1
ATOM 667 C C . LEU A 1 82 ? -11.781 1.703 -13.273 1 98.75 82 LEU A C 1
ATOM 669 O O . LEU A 1 82 ? -12.836 2.18 -12.844 1 98.75 82 LEU A O 1
ATOM 673 N N . ALA A 1 83 ? -10.969 1.096 -12.516 1 98.88 83 ALA A N 1
ATOM 674 C CA . ALA A 1 83 ? -11.211 0.931 -11.086 1 98.88 83 ALA A CA 1
ATOM 675 C C . ALA A 1 83 ? -11.273 2.283 -10.383 1 98.88 83 ALA A C 1
ATOM 677 O O . ALA A 1 83 ? -12.141 2.506 -9.531 1 98.88 83 ALA A O 1
ATOM 678 N N . LEU A 1 84 ? -10.367 3.191 -10.766 1 98.56 84 LEU A N 1
ATOM 679 C CA . LEU A 1 84 ? -10.312 4.512 -10.148 1 98.56 84 LEU A CA 1
ATOM 680 C C . LEU A 1 84 ? -11.562 5.324 -10.484 1 98.56 84 LEU A C 1
ATOM 682 O O . LEU A 1 84 ? -12.117 6.004 -9.617 1 98.56 84 LEU A O 1
ATOM 686 N N . VAL A 1 85 ? -11.938 5.238 -11.695 1 98.62 85 VAL A N 1
ATOM 687 C CA . VAL A 1 85 ? -13.125 5.961 -12.141 1 98.62 85 VAL A CA 1
ATOM 688 C C . VAL A 1 85 ? -14.359 5.43 -11.414 1 98.62 85 VAL A C 1
ATOM 690 O O . VAL A 1 85 ? -15.164 6.207 -10.898 1 98.62 85 VAL A O 1
ATOM 693 N N . LEU A 1 86 ? -14.477 4.148 -11.328 1 98.75 86 LEU A N 1
ATOM 694 C CA . LEU A 1 86 ? -15.594 3.537 -10.625 1 98.75 86 LEU A CA 1
ATOM 695 C C . LEU A 1 86 ? -15.578 3.918 -9.148 1 98.75 86 LEU A C 1
ATOM 697 O O . LEU A 1 86 ? -16.609 4.285 -8.578 1 98.75 86 LEU A O 1
ATOM 701 N N . ALA A 1 87 ? -14.422 3.852 -8.562 1 98.81 87 ALA A N 1
ATOM 702 C CA . ALA A 1 87 ? -14.289 4.199 -7.148 1 98.81 87 ALA A CA 1
ATOM 703 C C . ALA A 1 87 ? -14.648 5.664 -6.906 1 98.81 87 ALA A C 1
ATOM 705 O O . ALA A 1 87 ? -15.328 5.988 -5.934 1 98.81 87 ALA A O 1
ATOM 706 N N . PHE A 1 88 ? -14.18 6.492 -7.797 1 98.19 88 PHE A N 1
ATOM 707 C CA . PHE A 1 88 ? -14.43 7.922 -7.664 1 98.19 88 PHE A CA 1
ATOM 708 C C . PHE A 1 88 ? -15.93 8.211 -7.707 1 98.19 88 PHE A C 1
ATOM 710 O O . PHE A 1 88 ? -16.453 8.898 -6.836 1 98.19 88 PHE A O 1
ATOM 717 N N . PHE A 1 89 ? -16.672 7.641 -8.586 1 97.94 89 PHE A N 1
ATOM 718 C CA . PHE A 1 89 ? -18.062 7.965 -8.828 1 97.94 89 PHE A CA 1
ATOM 719 C C . PHE A 1 89 ? -18.969 7.246 -7.84 1 97.94 89 PHE A C 1
ATOM 721 O O . PHE A 1 89 ? -20.156 7.574 -7.719 1 97.94 89 PHE A O 1
ATOM 728 N N . ILE A 1 90 ? -18.422 6.348 -7.078 1 98.44 90 ILE A N 1
ATOM 729 C CA . ILE A 1 90 ? -19.234 5.656 -6.09 1 98.44 90 ILE A CA 1
ATOM 730 C C . ILE A 1 90 ? -18.859 6.121 -4.684 1 98.44 90 ILE A C 1
ATOM 732 O O . ILE A 1 90 ? -19.719 6.484 -3.885 1 98.44 90 ILE A O 1
ATOM 736 N N . ALA A 1 91 ? -17.594 6.191 -4.406 1 98.5 91 ALA A N 1
ATOM 737 C CA . ALA A 1 91 ? -17.109 6.52 -3.066 1 98.5 91 ALA A CA 1
ATOM 738 C C . ALA A 1 91 ? -17.391 7.98 -2.723 1 98.5 91 ALA A C 1
ATOM 740 O O . ALA A 1 91 ? -17.734 8.297 -1.583 1 98.5 91 ALA A O 1
ATOM 741 N N . VAL A 1 92 ? -17.203 8.859 -3.688 1 97.06 92 VAL A N 1
ATOM 742 C CA . VAL A 1 92 ? -17.359 10.289 -3.422 1 97.06 92 VAL A CA 1
ATOM 743 C C . VAL A 1 92 ? -18.828 10.609 -3.146 1 97.06 92 VAL A C 1
ATOM 745 O O . VAL A 1 92 ? -19.156 11.18 -2.107 1 97.06 92 VAL A O 1
ATOM 748 N N . PRO A 1 93 ? -19.797 10.195 -4.016 1 96 93 PRO A N 1
ATOM 749 C CA . PRO A 1 93 ? -21.203 10.445 -3.699 1 96 93 PRO A CA 1
ATOM 750 C C . PRO A 1 93 ? -21.656 9.781 -2.4 1 96 93 PRO A C 1
ATOM 752 O O . PRO A 1 93 ? -22.359 10.398 -1.594 1 96 93 PRO A O 1
ATOM 755 N N . LEU A 1 94 ? -21.234 8.562 -2.158 1 97.44 94 LEU A N 1
ATOM 756 C CA . LEU A 1 94 ? -21.594 7.887 -0.914 1 97.44 94 LEU A CA 1
ATOM 757 C C . LEU A 1 94 ? -20.953 8.594 0.282 1 97.44 94 LEU A C 1
ATOM 759 O O . LEU A 1 94 ? -21.578 8.703 1.34 1 97.44 94 LEU A O 1
ATOM 763 N N . GLY A 1 95 ? -19.719 9.016 0.097 1 97.5 95 GLY A N 1
ATOM 764 C CA . GLY A 1 95 ? -19.047 9.766 1.145 1 97.5 95 GLY A CA 1
ATOM 765 C C . GLY A 1 95 ? -19.75 11.062 1.503 1 97.5 95 GLY A C 1
ATOM 766 O O . GLY A 1 95 ? -19.828 11.43 2.678 1 97.5 95 GLY A O 1
ATOM 767 N N . ILE A 1 96 ? -20.219 11.711 0.541 1 94.5 96 ILE A N 1
ATOM 768 C CA . ILE A 1 96 ? -20.969 12.938 0.766 1 94.5 96 ILE A CA 1
ATOM 769 C C . ILE A 1 96 ? -22.25 12.633 1.55 1 94.5 96 ILE A C 1
ATOM 771 O O . ILE A 1 96 ? -22.547 13.297 2.547 1 94.5 96 ILE A O 1
ATOM 775 N N . LEU A 1 97 ? -22.969 11.617 1.108 1 93.5 97 LEU A N 1
ATOM 776 C CA . LEU A 1 97 ? -24.203 11.227 1.784 1 93.5 97 LEU A CA 1
ATOM 777 C C . LEU A 1 97 ? -23.938 10.844 3.234 1 93.5 97 LEU A C 1
ATOM 779 O O . LEU A 1 97 ? -24.656 11.266 4.141 1 93.5 97 LEU A O 1
ATOM 783 N N . CYS A 1 98 ? -22.906 10.133 3.465 1 95.94 98 CYS A N 1
ATOM 784 C CA . CYS A 1 98 ? -22.547 9.68 4.801 1 95.94 98 CYS A CA 1
ATOM 785 C C . CYS A 1 98 ? -22.016 10.828 5.648 1 95.94 98 CYS A C 1
ATOM 787 O O . CYS A 1 98 ? -22.219 10.852 6.863 1 95.94 98 CYS A O 1
ATOM 789 N N . GLY A 1 99 ? -21.344 11.734 4.996 1 93.44 99 GLY A N 1
ATOM 790 C CA . GLY A 1 99 ? -20.875 12.914 5.707 1 93.44 99 GLY A CA 1
ATOM 791 C C . GLY A 1 99 ? -22 13.797 6.203 1 93.44 99 GLY A C 1
ATOM 792 O O . GLY A 1 99 ? -21.875 14.438 7.254 1 93.44 99 GLY A O 1
ATOM 793 N N . TYR A 1 100 ? -23.094 13.805 5.531 1 88.62 100 TYR A N 1
ATOM 794 C CA . TYR A 1 100 ? -24.234 14.648 5.852 1 88.62 100 TYR A CA 1
ATOM 795 C C . TYR A 1 100 ? -25.109 14.008 6.914 1 88.62 100 TYR A C 1
ATOM 797 O O . TYR A 1 100 ? -25.75 14.703 7.711 1 88.62 100 TYR A O 1
ATOM 805 N N . SER A 1 101 ? -25.188 12.734 6.859 1 90.81 101 SER A N 1
ATOM 806 C CA . SER A 1 101 ? -26.109 12.039 7.754 1 90.81 101 SER A CA 1
ATOM 807 C C . SER A 1 101 ? -25.375 11.039 8.641 1 90.81 101 SER A C 1
ATOM 809 O O . SER A 1 101 ? -24.844 10.039 8.141 1 90.81 101 SER A O 1
ATOM 811 N N . LYS A 1 102 ? -25.5 11.195 9.898 1 92.19 102 LYS A N 1
ATOM 812 C CA . LYS A 1 102 ? -24.875 10.281 10.844 1 92.19 102 LYS A CA 1
ATOM 813 C C . LYS A 1 102 ? -25.516 8.906 10.797 1 92.19 102 LYS A C 1
ATOM 815 O O . LYS A 1 102 ? -24.875 7.895 11.086 1 92.19 102 LYS A O 1
ATOM 820 N N . TYR A 1 103 ? -26.734 8.852 10.359 1 93.44 103 TYR A N 1
ATOM 821 C CA . TYR A 1 103 ? -27.453 7.586 10.297 1 93.44 103 TYR A CA 1
ATOM 822 C C . TYR A 1 103 ? -27 6.758 9.094 1 93.44 103 TYR A C 1
ATOM 824 O O . TYR A 1 103 ? -26.828 5.543 9.203 1 93.44 103 TYR A O 1
ATOM 832 N N . ILE A 1 104 ? -26.812 7.434 8 1 95.62 104 ILE A N 1
ATOM 833 C CA . ILE A 1 104 ? -26.328 6.719 6.824 1 95.62 104 ILE A CA 1
ATOM 834 C C . ILE A 1 104 ? -24.906 6.227 7.066 1 95.62 104 ILE A C 1
ATOM 836 O O . ILE A 1 104 ? -24.562 5.102 6.699 1 95.62 104 ILE A O 1
ATOM 840 N N . LEU A 1 105 ? -24.141 7.047 7.66 1 96.12 105 LEU A N 1
ATOM 841 C CA . LEU A 1 105 ? -22.781 6.66 8 1 96.12 105 LEU A CA 1
ATOM 842 C C . LEU A 1 105 ? -22.766 5.426 8.898 1 96.12 105 LEU A C 1
ATOM 844 O O . LEU A 1 105 ? -21.953 4.523 8.711 1 96.12 105 LEU A O 1
ATOM 848 N N . ALA A 1 106 ? -23.703 5.398 9.836 1 95.38 106 ALA A N 1
ATOM 849 C CA . ALA A 1 106 ? -23.766 4.309 10.805 1 95.38 106 ALA A CA 1
ATOM 850 C C . ALA A 1 106 ? -24.031 2.973 10.117 1 95.38 106 ALA A C 1
ATOM 852 O O . ALA A 1 106 ? -23.625 1.92 10.609 1 95.38 106 ALA A O 1
ATOM 853 N N . ILE A 1 107 ? -24.672 3.031 9 1 95.62 107 ILE A N 1
ATOM 854 C CA . ILE A 1 107 ? -24.984 1.832 8.234 1 95.62 107 ILE A CA 1
ATOM 855 C C . ILE A 1 107 ? -23.734 1.307 7.543 1 95.62 107 ILE A C 1
ATOM 857 O O . ILE A 1 107 ? -23.469 0.103 7.566 1 95.62 107 ILE A O 1
ATOM 861 N N . PHE A 1 108 ? -22.906 2.188 7.004 1 96.31 108 PHE A N 1
ATOM 862 C CA . PHE A 1 108 ? -21.781 1.783 6.156 1 96.31 108 PHE A CA 1
ATOM 863 C C . PHE A 1 108 ? -20.5 1.718 6.957 1 96.31 108 PHE A C 1
ATOM 865 O O . PHE A 1 108 ? -19.547 1.027 6.566 1 96.31 108 PHE A O 1
ATOM 872 N N . ASP A 1 109 ? -20.484 2.334 8.039 1 93.56 109 ASP A N 1
ATOM 873 C CA . ASP A 1 109 ? -19.266 2.502 8.836 1 93.56 109 ASP A CA 1
ATOM 874 C C . ASP A 1 109 ? -18.703 1.149 9.273 1 93.56 109 ASP A C 1
ATOM 876 O O . ASP A 1 109 ? -17.5 0.909 9.172 1 93.56 109 ASP A O 1
ATOM 880 N N . PRO A 1 110 ? -19.547 0.251 9.672 1 92.56 110 PRO A N 1
ATOM 881 C CA . PRO A 1 110 ? -19.016 -1.042 10.102 1 92.56 110 PRO A CA 1
ATOM 882 C C . PRO A 1 110 ? -18.328 -1.805 8.969 1 92.56 110 PRO A C 1
ATOM 884 O O . PRO A 1 110 ? -17.328 -2.48 9.188 1 92.56 110 PRO A O 1
ATOM 887 N N . ILE A 1 111 ? -18.812 -1.705 7.805 1 93.5 111 ILE A N 1
ATOM 888 C CA . ILE A 1 111 ? -18.266 -2.396 6.645 1 93.5 111 ILE A CA 1
ATOM 889 C C . ILE A 1 111 ? -16.906 -1.791 6.281 1 93.5 111 ILE A C 1
ATOM 891 O O . ILE A 1 111 ? -15.93 -2.518 6.074 1 93.5 111 ILE A O 1
ATOM 895 N N . ILE A 1 112 ? -16.875 -0.518 6.312 1 93.81 112 ILE A N 1
ATOM 896 C CA . ILE A 1 112 ? -15.664 0.198 5.93 1 93.81 112 ILE A CA 1
ATOM 897 C C . ILE A 1 112 ? -14.586 -0.003 6.996 1 93.81 112 ILE A C 1
ATOM 899 O O . ILE A 1 112 ? -13.422 -0.218 6.672 1 93.81 112 ILE A O 1
ATOM 903 N N . GLU A 1 113 ? -15 -0.005 8.211 1 89.44 113 GLU A N 1
ATOM 904 C CA . GLU A 1 113 ? -14.07 -0.169 9.328 1 89.44 113 GLU A CA 1
ATOM 905 C C . GLU A 1 113 ? -13.469 -1.573 9.344 1 89.44 113 GLU A C 1
ATOM 907 O O . GLU A 1 113 ? -12.344 -1.77 9.805 1 89.44 113 GLU A O 1
ATOM 912 N N . PHE A 1 114 ? -14.18 -2.486 8.758 1 88.31 114 PHE A N 1
ATOM 913 C CA . PHE A 1 114 ? -13.703 -3.863 8.742 1 88.31 114 PHE A CA 1
ATOM 914 C C . PHE A 1 114 ? -12.688 -4.07 7.625 1 88.31 114 PHE A C 1
ATOM 916 O O . PHE A 1 114 ? -11.625 -4.66 7.852 1 88.31 114 PHE A O 1
ATOM 923 N N . TYR A 1 115 ? -13.016 -3.648 6.391 1 92.06 115 TYR A N 1
ATOM 924 C CA . TYR A 1 115 ? -12.148 -4.047 5.289 1 92.06 115 TYR A CA 1
ATOM 925 C C . TYR A 1 115 ? -10.984 -3.068 5.133 1 92.06 115 TYR A C 1
ATOM 927 O O . TYR A 1 115 ? -9.961 -3.406 4.547 1 92.06 115 TYR A O 1
ATOM 935 N N . ARG A 1 116 ? -11.125 -1.883 5.727 1 91.44 116 ARG A N 1
ATOM 936 C CA . ARG A 1 116 ? -10.141 -0.825 5.52 1 91.44 116 ARG A CA 1
ATOM 937 C C . ARG A 1 116 ? -8.773 -1.241 6.039 1 91.44 116 ARG A C 1
ATOM 939 O O . ARG A 1 116 ? -7.758 -1.026 5.371 1 91.44 116 ARG A O 1
ATOM 946 N N . PRO A 1 117 ? -8.75 -1.877 7.195 1 89.75 117 PRO A N 1
ATOM 947 C CA . PRO A 1 117 ? -7.434 -2.221 7.75 1 89.75 117 PRO A CA 1
ATOM 948 C C . PRO A 1 117 ? -6.801 -3.426 7.059 1 89.75 117 PRO A C 1
ATOM 950 O O . PRO A 1 117 ? -5.609 -3.686 7.234 1 89.75 117 PRO A O 1
ATOM 953 N N . LEU A 1 118 ? -7.508 -4.117 6.305 1 94.94 118 LEU A N 1
ATOM 954 C CA . LEU A 1 118 ? -6.996 -5.309 5.641 1 94.94 118 LEU A CA 1
ATOM 955 C C . LEU A 1 118 ? -6.031 -4.938 4.52 1 94.94 118 LEU A C 1
ATOM 957 O O . LEU A 1 118 ? -6.277 -3.988 3.771 1 94.94 118 LEU A O 1
ATOM 961 N N . PRO A 1 119 ? -4.918 -5.676 4.496 1 95.44 119 PRO A N 1
ATOM 962 C CA . PRO A 1 119 ? -4.152 -5.543 3.256 1 95.44 119 PRO A CA 1
ATOM 963 C C . PRO A 1 119 ? -4.992 -5.82 2.012 1 95.44 119 PRO A C 1
ATOM 965 O O . PRO A 1 119 ? -5.809 -6.746 2.006 1 95.44 119 PRO A O 1
ATOM 968 N N . PRO A 1 120 ? -4.824 -5.008 1.072 1 94.94 120 PRO A N 1
ATOM 969 C CA . PRO A 1 120 ? -5.684 -5.164 -0.104 1 94.94 120 PRO A CA 1
ATOM 970 C C . PRO A 1 120 ? -5.645 -6.574 -0.681 1 94.94 120 PRO A C 1
ATOM 972 O O . PRO A 1 120 ? -6.68 -7.102 -1.104 1 94.94 120 PRO A O 1
ATOM 975 N N . LEU A 1 121 ? -4.539 -7.195 -0.663 1 96.75 121 LEU A N 1
ATOM 976 C CA . LEU A 1 121 ? -4.461 -8.508 -1.291 1 96.75 121 LEU A CA 1
ATOM 977 C C . LEU A 1 121 ? -5.008 -9.594 -0.364 1 96.75 121 LEU A C 1
ATOM 979 O O . LEU A 1 121 ? -5.121 -10.75 -0.759 1 96.75 121 LEU A O 1
ATOM 983 N N . ALA A 1 122 ? -5.391 -9.203 0.841 1 94.94 122 ALA A N 1
ATOM 984 C CA . ALA A 1 122 ? -5.898 -10.172 1.812 1 94.94 122 ALA A CA 1
ATOM 985 C C . ALA A 1 122 ? -7.145 -10.875 1.283 1 94.94 122 ALA A C 1
ATOM 987 O O . ALA A 1 122 ? -7.402 -12.031 1.627 1 94.94 122 ALA A O 1
ATOM 988 N N . TYR A 1 123 ? -7.863 -10.227 0.442 1 95.81 123 TYR A N 1
ATOM 989 C CA . TYR A 1 123 ? -9.109 -10.812 -0.033 1 95.81 123 TYR A CA 1
ATOM 990 C C . TYR A 1 123 ? -9.07 -11.031 -1.541 1 95.81 123 TYR A C 1
ATOM 992 O O . TYR A 1 123 ? -10.109 -11.234 -2.172 1 95.81 123 TYR A O 1
ATOM 1000 N N . TYR A 1 124 ? -7.906 -10.93 -2.111 1 97.75 124 TYR A N 1
ATOM 1001 C CA . TYR A 1 124 ? -7.797 -11.086 -3.557 1 97.75 124 TYR A CA 1
ATOM 1002 C C . TYR A 1 124 ? -8.062 -12.531 -3.967 1 97.75 124 TYR A C 1
ATOM 1004 O O . TYR A 1 124 ? -8.703 -12.789 -4.988 1 97.75 124 TYR A O 1
ATOM 1012 N N . ALA A 1 125 ? -7.523 -13.461 -3.146 1 96.69 125 ALA A N 1
ATOM 1013 C CA . ALA A 1 125 ? -7.738 -14.875 -3.451 1 96.69 125 ALA A CA 1
ATOM 1014 C C . ALA A 1 125 ? -9.227 -15.195 -3.551 1 96.69 125 ALA A C 1
ATOM 1016 O O . ALA A 1 125 ? -9.648 -15.969 -4.414 1 96.69 125 ALA A O 1
ATOM 1017 N N . LEU A 1 126 ? -9.953 -14.57 -2.699 1 95.88 126 LEU A N 1
ATOM 1018 C CA . LEU A 1 126 ? -11.406 -14.758 -2.713 1 95.88 126 LEU A CA 1
ATOM 1019 C C . LEU A 1 126 ? -12.023 -14.148 -3.967 1 95.88 126 LEU A C 1
ATOM 1021 O O . LEU A 1 126 ? -12.898 -14.758 -4.59 1 95.88 126 LEU A O 1
ATOM 1025 N N . LEU A 1 127 ? -11.609 -13.008 -4.359 1 97.31 127 LEU A N 1
ATOM 1026 C CA . LEU A 1 127 ? -12.125 -12.336 -5.547 1 97.31 127 LEU A CA 1
ATOM 1027 C C . LEU A 1 127 ? -11.805 -13.133 -6.805 1 97.31 127 LEU A C 1
ATOM 1029 O O . LEU A 1 127 ? -12.625 -13.219 -7.723 1 97.31 127 LEU A O 1
ATOM 1033 N N . VAL A 1 128 ? -10.602 -13.695 -6.793 1 97.06 128 VAL A N 1
ATOM 1034 C CA . VAL A 1 128 ? -10.203 -14.516 -7.934 1 97.06 128 VAL A CA 1
ATOM 1035 C C . VAL A 1 128 ? -11.07 -15.773 -8 1 97.06 128 VAL A C 1
ATOM 1037 O O . VAL A 1 128 ? -11.484 -16.188 -9.078 1 97.06 128 VAL A O 1
ATOM 1040 N N . LEU A 1 129 ? -11.344 -16.281 -6.852 1 93.94 129 LEU A N 1
ATOM 1041 C CA . LEU A 1 129 ? -12.211 -17.453 -6.777 1 93.94 129 LEU A CA 1
ATOM 1042 C C . LEU A 1 129 ? -13.609 -17.141 -7.281 1 93.94 129 LEU A C 1
ATOM 1044 O O . LEU A 1 129 ? -14.227 -17.953 -7.965 1 93.94 129 LEU A O 1
ATOM 1048 N N . TRP A 1 130 ? -14.109 -15.906 -7.012 1 95.44 130 TRP A N 1
ATOM 1049 C CA . TRP A 1 130 ? -15.477 -15.516 -7.332 1 95.44 130 TRP A CA 1
ATOM 1050 C C . TRP A 1 130 ? -15.578 -15.039 -8.781 1 95.44 130 TRP A C 1
ATOM 1052 O O . TRP A 1 130 ? -16.562 -15.32 -9.461 1 95.44 130 TRP A O 1
ATOM 1062 N N . LEU A 1 131 ? -14.562 -14.375 -9.266 1 96.88 131 LEU A N 1
ATOM 1063 C CA . LEU A 1 131 ? -14.734 -13.594 -10.484 1 96.88 131 LEU A CA 1
ATOM 1064 C C . LEU A 1 131 ? -13.781 -14.078 -11.578 1 96.88 131 LEU A C 1
ATOM 1066 O O . LEU A 1 131 ? -13.883 -13.648 -12.727 1 96.88 131 LEU A O 1
ATOM 1070 N N . GLY A 1 132 ? -12.891 -14.977 -11.195 1 94.38 132 GLY A N 1
ATOM 1071 C CA . GLY A 1 132 ? -11.938 -15.508 -12.164 1 94.38 132 GLY A CA 1
ATOM 1072 C C . GLY A 1 132 ? -10.672 -14.68 -12.266 1 94.38 132 GLY A C 1
ATOM 1073 O O . GLY A 1 132 ? -10.539 -13.648 -11.602 1 94.38 132 GLY A O 1
ATOM 1074 N N . ILE A 1 133 ? -9.805 -15.102 -13.109 1 93.25 133 ILE A N 1
ATOM 1075 C CA . ILE A 1 133 ? -8.469 -14.508 -13.18 1 93.25 133 ILE A CA 1
ATOM 1076 C C . ILE A 1 133 ? -8.461 -13.398 -14.234 1 93.25 133 ILE A C 1
ATOM 1078 O O . ILE A 1 133 ? -7.48 -12.656 -14.352 1 93.25 133 ILE A O 1
ATOM 1082 N N . ASP A 1 134 ? -9.547 -13.219 -14.945 1 95.06 134 ASP A N 1
ATOM 1083 C CA . ASP A 1 134 ? -9.633 -12.172 -15.961 1 95.06 134 ASP A CA 1
ATOM 1084 C C . ASP A 1 134 ? -9.688 -10.789 -15.32 1 95.06 134 ASP A C 1
ATOM 1086 O O . ASP A 1 134 ? -9.414 -10.648 -14.125 1 95.06 134 ASP A O 1
ATOM 1090 N N . ASN A 1 135 ? -10 -9.758 -16.047 1 97.75 135 ASN A N 1
ATOM 1091 C CA . ASN A 1 135 ? -9.906 -8.367 -15.609 1 97.75 135 ASN A CA 1
ATOM 1092 C C . ASN A 1 135 ? -10.844 -8.094 -14.43 1 97.75 135 ASN A C 1
ATOM 1094 O O . ASN A 1 135 ? -10.539 -7.246 -13.586 1 97.75 135 ASN A O 1
ATOM 1098 N N . THR A 1 136 ? -11.867 -8.82 -14.312 1 98 136 THR A N 1
ATOM 1099 C CA . THR A 1 136 ? -12.93 -8.477 -13.375 1 98 136 THR A CA 1
ATOM 1100 C C . THR A 1 136 ? -12.438 -8.57 -11.93 1 98 136 THR A C 1
ATOM 1102 O O . THR A 1 136 ? -12.719 -7.691 -11.117 1 98 136 THR A O 1
ATOM 1105 N N . SER A 1 137 ? -11.727 -9.664 -11.586 1 98.19 137 SER A N 1
ATOM 1106 C CA . SER A 1 137 ? -11.219 -9.812 -10.227 1 98.19 137 SER A CA 1
ATOM 1107 C C . SER A 1 137 ? -10.227 -8.703 -9.891 1 98.19 137 SER A C 1
ATOM 1109 O O . SER A 1 137 ? -10.258 -8.156 -8.781 1 98.19 137 SER A O 1
ATOM 1111 N N . LYS A 1 138 ? -9.359 -8.312 -10.812 1 98.56 138 LYS A N 1
ATOM 1112 C CA . LYS A 1 138 ? -8.359 -7.27 -10.578 1 98.56 138 LYS A CA 1
ATOM 1113 C C . LYS A 1 138 ? -9.023 -5.898 -10.453 1 98.56 138 LYS A C 1
ATOM 1115 O O . LYS A 1 138 ? -8.672 -5.109 -9.578 1 98.56 138 LYS A O 1
ATOM 1120 N N . ILE A 1 139 ? -9.992 -5.633 -11.305 1 98.81 139 ILE A N 1
ATOM 1121 C CA . ILE A 1 139 ? -10.68 -4.352 -11.266 1 98.81 139 ILE A CA 1
ATOM 1122 C C . ILE A 1 139 ? -11.469 -4.227 -9.961 1 98.81 139 ILE A C 1
ATOM 1124 O O . ILE A 1 139 ? -11.477 -3.166 -9.328 1 98.81 139 ILE A O 1
ATOM 1128 N N . ALA A 1 140 ? -12.109 -5.309 -9.57 1 98.62 140 ALA A N 1
ATOM 1129 C CA . ALA A 1 140 ? -12.836 -5.312 -8.305 1 98.62 140 ALA A CA 1
ATOM 1130 C C . ALA A 1 140 ? -11.898 -5.035 -7.133 1 98.62 140 ALA A C 1
ATOM 1132 O O . ALA A 1 140 ? -12.227 -4.246 -6.242 1 98.62 140 ALA A O 1
ATOM 1133 N N . LEU A 1 141 ? -10.773 -5.684 -7.129 1 98.69 141 LEU A N 1
ATOM 1134 C CA . LEU A 1 141 ? -9.773 -5.48 -6.086 1 98.69 141 LEU A CA 1
ATOM 1135 C C . LEU A 1 141 ? -9.312 -4.027 -6.051 1 98.69 141 LEU A C 1
ATOM 1137 O O . LEU A 1 141 ? -9.266 -3.414 -4.98 1 98.69 141 LEU A O 1
ATOM 1141 N N . LEU A 1 142 ? -8.977 -3.533 -7.215 1 98.88 142 LEU A N 1
ATOM 1142 C CA . LEU A 1 142 ? -8.484 -2.166 -7.328 1 98.88 142 LEU A CA 1
ATOM 1143 C C . LEU A 1 142 ? -9.555 -1.161 -6.93 1 98.88 142 LEU A C 1
ATOM 1145 O O . LEU A 1 142 ? -9.258 -0.13 -6.324 1 98.88 142 LEU A O 1
ATOM 1149 N N . PHE A 1 143 ? -10.805 -1.462 -7.266 1 98.75 143 PHE A N 1
ATOM 1150 C CA . PHE A 1 143 ? -11.938 -0.642 -6.855 1 98.75 143 PHE A CA 1
ATOM 1151 C C . PHE A 1 143 ? -12.016 -0.548 -5.336 1 98.75 143 PHE A C 1
ATOM 1153 O O . PHE A 1 143 ? -12.125 0.547 -4.781 1 98.75 143 PHE A O 1
ATOM 1160 N N . LEU A 1 144 ? -11.922 -1.63 -4.688 1 98.19 144 LEU A N 1
ATOM 1161 C CA . LEU A 1 144 ? -12.016 -1.667 -3.234 1 98.19 144 LEU A CA 1
ATOM 1162 C C . LEU A 1 144 ? -10.836 -0.947 -2.594 1 98.19 144 LEU A C 1
ATOM 1164 O O . LEU A 1 144 ? -10.992 -0.262 -1.58 1 98.19 144 LEU A O 1
ATOM 1168 N N . SER A 1 145 ? -9.672 -1.119 -3.207 1 97.94 145 SER A N 1
ATOM 1169 C CA . SER A 1 145 ? -8.469 -0.463 -2.715 1 97.94 145 SER A CA 1
ATOM 1170 C C . SER A 1 145 ? -8.586 1.055 -2.811 1 97.94 145 SER A C 1
ATOM 1172 O O . SER A 1 145 ? -8.125 1.775 -1.921 1 97.94 145 SER A O 1
ATOM 1174 N N . ALA A 1 146 ? -9.203 1.524 -3.822 1 98.44 146 ALA A N 1
ATOM 1175 C CA . ALA A 1 146 ? -9.344 2.957 -4.066 1 98.44 146 ALA A CA 1
ATOM 1176 C C . ALA A 1 146 ? -10.516 3.535 -3.281 1 98.44 146 ALA A C 1
ATOM 1178 O O . ALA A 1 146 ? -10.516 4.719 -2.938 1 98.44 146 ALA A O 1
ATOM 1179 N N . PHE A 1 147 ? -11.477 2.723 -2.982 1 98.5 147 PHE A N 1
ATOM 1180 C CA . PHE A 1 147 ? -12.742 3.158 -2.404 1 98.5 147 PHE A CA 1
ATOM 1181 C C . PHE A 1 147 ? -12.523 3.764 -1.022 1 98.5 147 PHE A C 1
ATOM 1183 O O . PHE A 1 147 ? -12.984 4.871 -0.744 1 98.5 147 PHE A O 1
ATOM 1190 N N . ALA A 1 148 ? -11.781 3.137 -0.227 1 97.06 148 ALA A N 1
ATOM 1191 C CA . ALA A 1 148 ? -11.68 3.504 1.183 1 97.06 148 ALA A CA 1
ATOM 1192 C C . ALA A 1 148 ? -11.062 4.887 1.346 1 97.06 148 ALA A C 1
ATOM 1194 O O . ALA A 1 148 ? -11.633 5.758 2 1 97.06 148 ALA A O 1
ATOM 1195 N N . PRO A 1 149 ? -9.898 5.16 0.742 1 96.5 149 PRO A N 1
ATOM 1196 C CA . PRO A 1 149 ? -9.312 6.492 0.92 1 96.5 149 PRO A CA 1
ATOM 1197 C C . PRO A 1 149 ? -10.195 7.605 0.358 1 96.5 149 PRO A C 1
ATOM 1199 O O . PRO A 1 149 ? -10.266 8.695 0.939 1 96.5 149 PRO A O 1
ATOM 1202 N N . LEU A 1 150 ? -10.844 7.348 -0.698 1 97.94 150 LEU A N 1
ATOM 1203 C CA . LEU A 1 150 ? -11.75 8.336 -1.284 1 97.94 150 LEU A CA 1
ATOM 1204 C C . LEU A 1 150 ? -12.945 8.578 -0.378 1 97.94 150 LEU A C 1
ATOM 1206 O O . LEU A 1 150 ? -13.328 9.727 -0.139 1 97.94 150 LEU A O 1
ATOM 1210 N N . PHE A 1 151 ? -13.5 7.52 0.151 1 98.19 151 PHE A N 1
ATOM 1211 C CA . PHE A 1 151 ? -14.672 7.57 1.019 1 98.19 151 PHE A CA 1
ATOM 1212 C C . PHE A 1 151 ? -14.359 8.328 2.303 1 98.19 151 PHE A C 1
ATOM 1214 O O . PHE A 1 151 ? -15.094 9.242 2.682 1 98.19 151 PHE A O 1
ATOM 1221 N N . ILE A 1 152 ? -13.289 8.039 2.873 1 96.75 152 ILE A N 1
ATOM 1222 C CA . ILE A 1 152 ? -12.914 8.609 4.16 1 96.75 152 ILE A CA 1
ATOM 1223 C C . ILE A 1 152 ? -12.602 10.094 3.988 1 96.75 152 ILE A C 1
ATOM 1225 O O . ILE A 1 152 ? -13.047 10.93 4.781 1 96.75 152 ILE A O 1
ATOM 1229 N N . ALA A 1 153 ? -11.797 10.438 2.943 1 97.12 153 ALA A N 1
ATOM 1230 C CA . ALA A 1 153 ? -11.469 11.836 2.684 1 97.12 153 ALA A CA 1
ATOM 1231 C C . ALA A 1 153 ? -12.727 12.664 2.445 1 97.12 153 ALA A C 1
ATOM 1233 O O . ALA A 1 153 ? -12.828 13.797 2.916 1 97.12 153 ALA A O 1
ATOM 1234 N N . THR A 1 154 ? -13.664 12.047 1.814 1 97.56 154 THR A N 1
ATOM 1235 C CA . THR A 1 154 ? -14.898 12.75 1.489 1 97.56 154 THR A CA 1
ATOM 1236 C C . THR A 1 154 ? -15.773 12.922 2.73 1 97.56 154 THR A C 1
ATOM 1238 O O . THR A 1 154 ? -16.25 14.023 3.02 1 97.56 154 THR A O 1
ATOM 1241 N N . VAL A 1 155 ? -15.992 11.883 3.475 1 97.06 155 VAL A N 1
ATOM 1242 C CA . VAL A 1 155 ? -16.812 11.93 4.684 1 97.06 155 VAL A CA 1
ATOM 1243 C C . VAL A 1 155 ? -16.25 12.977 5.648 1 97.06 155 VAL A C 1
ATOM 1245 O O . VAL A 1 155 ? -16.984 13.836 6.137 1 97.06 155 VAL A O 1
ATOM 1248 N N . SER A 1 156 ? -14.93 12.898 5.875 1 96.38 156 SER A N 1
ATOM 1249 C CA . SER A 1 156 ? -14.289 13.812 6.816 1 96.38 156 SER A CA 1
ATOM 1250 C C . SER A 1 156 ? -14.398 15.258 6.352 1 96.38 156 SER A C 1
ATOM 1252 O O . SER A 1 156 ? -14.586 16.172 7.164 1 96.38 156 SER A O 1
ATOM 1254 N N . SER A 1 157 ? -14.234 15.461 5.086 1 96.25 157 SER A N 1
ATOM 1255 C CA . SER A 1 157 ? -14.312 16.812 4.531 1 96.25 157 SER A CA 1
ATOM 1256 C C . SER A 1 157 ? -15.711 17.391 4.668 1 96.25 157 SER A C 1
ATOM 1258 O O . SER A 1 157 ? -15.875 18.547 5.039 1 96.25 157 SER A O 1
ATOM 1260 N N . VAL A 1 158 ? -16.719 16.641 4.441 1 94.75 158 VAL A N 1
ATOM 1261 C CA . VAL A 1 158 ? -18.094 17.078 4.523 1 94.75 158 VAL A CA 1
ATOM 1262 C C . VAL A 1 158 ? -18.453 17.406 5.973 1 94.75 158 VAL A C 1
ATOM 1264 O O . VAL A 1 158 ? -19.125 18.406 6.238 1 94.75 158 VAL A O 1
ATOM 1267 N N . GLN A 1 159 ? -17.938 16.641 6.844 1 94.38 159 GLN A N 1
ATOM 1268 C CA . GLN A 1 159 ? -18.234 16.828 8.258 1 94.38 159 GLN A CA 1
ATOM 1269 C C . GLN A 1 159 ? -17.578 18.094 8.797 1 94.38 159 GLN A C 1
ATOM 1271 O O . GLN A 1 159 ? -17.984 18.625 9.828 1 94.38 159 GLN A O 1
ATOM 1276 N N . ARG A 1 160 ? -16.656 18.547 8.109 1 93.44 160 ARG A N 1
ATOM 1277 C CA . ARG A 1 160 ? -15.93 19.734 8.562 1 93.44 160 ARG A CA 1
ATOM 1278 C C . ARG A 1 160 ? -16.562 21 8.023 1 93.44 160 ARG A C 1
ATOM 1280 O O . ARG A 1 160 ? -16.188 22.109 8.43 1 93.44 160 ARG A O 1
ATOM 1287 N N . VAL A 1 161 ? -17.484 20.906 7.098 1 90.69 161 VAL A N 1
ATOM 1288 C CA . VAL A 1 161 ? -18.156 22.078 6.574 1 90.69 161 VAL A CA 1
ATOM 1289 C C . VAL A 1 161 ? -19.016 22.719 7.672 1 90.69 161 VAL A C 1
ATOM 1291 O O . VAL A 1 161 ? -19.859 22.047 8.273 1 90.69 161 VAL A O 1
ATOM 1294 N N . PRO A 1 162 ? -18.734 24 7.965 1 87.81 162 PRO A N 1
ATOM 1295 C CA . PRO A 1 162 ? -19.5 24.656 9.031 1 87.81 162 PRO A CA 1
ATOM 1296 C C . PRO A 1 162 ? -21 24.609 8.781 1 87.81 162 PRO A C 1
ATOM 1298 O O . PRO A 1 162 ? -21.469 24.984 7.703 1 87.81 162 PRO A O 1
ATOM 1301 N N . ARG A 1 163 ? -21.688 24.234 9.727 1 82.69 163 ARG A N 1
ATOM 1302 C CA . ARG A 1 163 ? -23.141 24.125 9.641 1 82.69 163 ARG A CA 1
ATOM 1303 C C . ARG A 1 163 ? -23.797 25.5 9.445 1 82.69 163 ARG A C 1
ATOM 1305 O O . ARG A 1 163 ? -24.844 25.594 8.812 1 82.69 163 ARG A O 1
ATOM 1312 N N . ASP A 1 164 ? -23.031 26.453 9.961 1 87.19 164 ASP A N 1
ATOM 1313 C CA . ASP A 1 164 ? -23.547 27.812 9.844 1 87.19 164 ASP A CA 1
ATOM 1314 C C . ASP A 1 164 ? -23.672 28.219 8.383 1 87.19 164 ASP A C 1
ATOM 1316 O O . ASP A 1 164 ? -24.609 28.938 8.008 1 87.19 164 ASP A O 1
ATOM 1320 N N . ARG A 1 165 ? -22.766 27.75 7.574 1 86.94 165 ARG A N 1
ATOM 1321 C CA . ARG A 1 165 ? -22.812 28.047 6.148 1 86.94 165 ARG A CA 1
ATOM 1322 C C . ARG A 1 165 ? -23.984 27.375 5.473 1 86.94 165 ARG A C 1
ATOM 1324 O O . ARG A 1 165 ? -24.641 27.969 4.609 1 86.94 165 ARG A O 1
ATOM 1331 N N . ILE A 1 166 ? -24.234 26.266 5.922 1 85.75 166 ILE A N 1
ATOM 1332 C CA . ILE A 1 166 ? -25.344 25.484 5.371 1 85.75 166 ILE A CA 1
ATOM 1333 C C . ILE A 1 166 ? -26.672 26.078 5.82 1 85.75 166 ILE A C 1
ATOM 1335 O O . ILE A 1 166 ? -27.562 26.312 5 1 85.75 166 ILE A O 1
ATOM 1339 N N . ASN A 1 167 ? -26.734 26.422 7.016 1 86.5 167 ASN A N 1
ATOM 1340 C CA . ASN A 1 167 ? -27.953 26.984 7.582 1 86.5 167 ASN A CA 1
ATOM 1341 C C . ASN A 1 167 ? -28.281 28.344 6.984 1 86.5 167 ASN A C 1
ATOM 1343 O O . ASN A 1 167 ? -29.438 28.672 6.75 1 86.5 167 ASN A O 1
ATOM 1347 N N . SER A 1 168 ? -27.203 29.047 6.863 1 88.94 168 SER A N 1
ATOM 1348 C CA . SER A 1 168 ? -27.391 30.359 6.258 1 88.94 168 SER A CA 1
ATOM 1349 C C . SER A 1 168 ? -27.969 30.234 4.852 1 88.94 168 SER A C 1
ATOM 1351 O O . SER A 1 168 ? -28.859 31 4.473 1 88.94 168 SER A O 1
ATOM 1353 N N . ALA A 1 169 ? -27.484 29.328 4.148 1 89.19 169 ALA A N 1
ATOM 1354 C CA . ALA A 1 169 ? -27.969 29.125 2.787 1 89.19 169 ALA A CA 1
ATOM 1355 C C . ALA A 1 169 ? -29.406 28.625 2.793 1 89.19 169 ALA A C 1
ATOM 1357 O O . ALA A 1 169 ? -30.219 29.047 1.961 1 89.19 169 ALA A O 1
ATOM 1358 N N . LEU A 1 170 ? -29.719 27.797 3.752 1 87.31 170 LEU A N 1
ATOM 1359 C CA . LEU A 1 170 ? -31.078 27.281 3.893 1 87.31 170 LEU A CA 1
ATOM 1360 C C . LEU A 1 170 ? -32.062 28.391 4.258 1 87.31 170 LEU A C 1
ATOM 1362 O O . LEU A 1 170 ? -33.188 28.422 3.75 1 87.31 170 LEU A O 1
ATOM 1366 N N . SER A 1 171 ? -31.578 29.203 5.09 1 90.94 171 SER A N 1
ATOM 1367 C CA . SER A 1 171 ? -32.406 30.328 5.512 1 90.94 171 SER A CA 1
ATOM 1368 C C . SER A 1 171 ? -32.688 31.281 4.348 1 90.94 171 SER A C 1
ATOM 1370 O O . SER A 1 171 ? -33.719 31.938 4.324 1 90.94 171 SER A O 1
ATOM 1372 N N . LEU A 1 172 ? -31.797 31.328 3.43 1 92.19 172 LEU A N 1
ATOM 1373 C CA . LEU A 1 172 ? -31.938 32.188 2.262 1 92.19 172 LEU A CA 1
ATOM 1374 C C . LEU A 1 172 ? -32.75 31.5 1.164 1 92.19 172 LEU A C 1
ATOM 1376 O O . LEU A 1 172 ? -32.906 32.031 0.073 1 92.19 172 LEU A O 1
ATOM 1380 N N . GLY A 1 173 ? -33.188 30.266 1.427 1 91.12 173 GLY A N 1
ATOM 1381 C CA . GLY A 1 173 ? -34.062 29.562 0.519 1 91.12 173 GLY A CA 1
ATOM 1382 C C . GLY A 1 173 ? -33.344 28.594 -0.398 1 91.12 173 GLY A C 1
ATOM 1383 O O . GLY A 1 173 ? -33.906 28.109 -1.376 1 91.12 173 GLY A O 1
ATOM 1384 N N . ALA A 1 174 ? -32.094 28.406 -0.125 1 89.69 174 ALA A N 1
ATOM 1385 C CA . ALA A 1 174 ? -31.344 27.469 -0.966 1 89.69 174 ALA A CA 1
ATOM 1386 C C . ALA A 1 174 ? -31.875 26.047 -0.785 1 89.69 174 ALA A C 1
ATOM 1388 O O . ALA A 1 174 ? -32.219 25.641 0.329 1 89.69 174 ALA A O 1
ATOM 1389 N N . THR A 1 175 ? -32 25.359 -1.968 1 91.94 175 THR A N 1
ATOM 1390 C CA . THR A 1 175 ? -32.406 23.953 -1.92 1 91.94 175 THR A CA 1
ATOM 1391 C C . THR A 1 175 ? -31.219 23.062 -1.53 1 91.94 175 THR A C 1
ATOM 1393 O O . THR A 1 175 ? -30.062 23.484 -1.619 1 91.94 175 THR A O 1
ATOM 1396 N N . LYS A 1 176 ? -31.484 21.828 -1.09 1 86.94 176 LYS A N 1
ATOM 1397 C CA . LYS A 1 176 ? -30.453 20.875 -0.689 1 86.94 176 LYS A CA 1
ATOM 1398 C C . LYS A 1 176 ? -29.484 20.594 -1.838 1 86.94 176 LYS A C 1
ATOM 1400 O O . LYS A 1 176 ? -28.281 20.469 -1.623 1 86.94 176 LYS A O 1
ATOM 1405 N N . THR A 1 177 ? -30.062 20.547 -3.006 1 89.81 177 THR A N 1
ATOM 1406 C CA . THR A 1 177 ? -29.234 20.281 -4.184 1 89.81 177 THR A CA 1
ATOM 1407 C C . THR A 1 177 ? -28.297 21.453 -4.465 1 89.81 177 THR A C 1
ATOM 1409 O O . THR A 1 177 ? -27.141 21.25 -4.812 1 89.81 177 THR A O 1
ATOM 1412 N N . LYS A 1 178 ? -28.812 22.672 -4.238 1 90.44 178 LYS A N 1
ATOM 1413 C CA . LYS A 1 178 ? -27.984 23.859 -4.438 1 90.44 178 LYS A CA 1
ATOM 1414 C C . LYS A 1 178 ? -26.875 23.938 -3.398 1 90.44 178 LYS A C 1
ATOM 1416 O O . LYS A 1 178 ? -25.75 24.297 -3.721 1 90.44 178 LYS A O 1
ATOM 1421 N N . ILE A 1 179 ? -27.203 23.594 -2.229 1 89.31 179 ILE A N 1
ATOM 1422 C CA . ILE A 1 179 ? -26.234 23.609 -1.146 1 89.31 179 ILE A CA 1
ATOM 1423 C C . ILE A 1 179 ? -25.141 22.578 -1.424 1 89.31 179 ILE A C 1
ATOM 1425 O O . ILE A 1 179 ? -23.953 22.875 -1.271 1 89.31 179 ILE A O 1
ATOM 1429 N N . LEU A 1 180 ? -25.562 21.406 -1.916 1 88.06 180 LEU A N 1
ATOM 1430 C CA . LEU A 1 180 ? -24.609 20.344 -2.209 1 88.06 180 LEU A CA 1
ATOM 1431 C C . LEU A 1 180 ? -23.656 20.734 -3.332 1 88.06 180 LEU A C 1
ATOM 1433 O O . LEU A 1 180 ? -22.438 20.625 -3.188 1 88.06 180 LEU A O 1
ATOM 1437 N N . VAL A 1 181 ? -24.172 21.297 -4.34 1 88.56 181 VAL A N 1
ATOM 1438 C CA . VAL A 1 181 ? -23.406 21.531 -5.562 1 88.56 181 VAL A CA 1
ATOM 1439 C C . VAL A 1 181 ? -22.594 22.812 -5.43 1 88.56 181 VAL A C 1
ATOM 1441 O O . VAL A 1 181 ? -21.469 22.891 -5.93 1 88.56 181 VAL A O 1
ATOM 1444 N N . HIS A 1 182 ? -23.109 23.797 -4.613 1 89.44 182 HIS A N 1
ATOM 1445 C CA . HIS A 1 182 ? -22.484 25.109 -4.641 1 89.44 182 HIS A CA 1
ATOM 1446 C C . HIS A 1 182 ? -21.75 25.406 -3.336 1 89.44 182 HIS A C 1
ATOM 1448 O O . HIS A 1 182 ? -20.938 26.328 -3.266 1 89.44 182 HIS A O 1
ATOM 1454 N N . ILE A 1 183 ? -21.969 24.625 -2.385 1 88.19 183 ILE A N 1
ATOM 1455 C CA . ILE A 1 183 ? -21.328 24.922 -1.107 1 88.19 183 ILE A CA 1
ATOM 1456 C C . ILE A 1 183 ? -20.5 23.703 -0.662 1 88.19 183 ILE A C 1
ATOM 1458 O O . ILE A 1 183 ? -19.266 23.781 -0.573 1 88.19 183 ILE A O 1
ATOM 1462 N N . VAL A 1 184 ? -21.141 22.609 -0.597 1 89.94 184 VAL A N 1
ATOM 1463 C CA . VAL A 1 184 ? -20.5 21.438 -0.015 1 89.94 184 VAL A CA 1
ATOM 1464 C C . VAL A 1 184 ? -19.438 20.906 -0.968 1 89.94 184 VAL A C 1
ATOM 1466 O O . VAL A 1 184 ? -18.266 20.781 -0.594 1 89.94 184 VAL A O 1
ATOM 1469 N N . LEU A 1 185 ? -19.781 20.688 -2.199 1 90.69 185 LEU A N 1
ATOM 1470 C CA . LEU A 1 185 ? -18.891 20.047 -3.156 1 90.69 185 LEU A CA 1
ATOM 1471 C C . LEU A 1 185 ? -17.656 20.906 -3.391 1 90.69 185 LEU A C 1
ATOM 1473 O O . LEU A 1 185 ? -16.516 20.422 -3.297 1 90.69 185 LEU A O 1
ATOM 1477 N N . PRO A 1 186 ? -17.812 22.188 -3.604 1 90.12 186 PRO A N 1
ATOM 1478 C CA . PRO A 1 186 ? -16.625 23.031 -3.785 1 90.12 186 PRO A CA 1
ATOM 1479 C C . PRO A 1 186 ? -15.758 23.094 -2.533 1 90.12 186 PRO A C 1
ATOM 1481 O O . PRO A 1 186 ? -14.531 23.172 -2.633 1 90.12 186 PRO A O 1
ATOM 1484 N N . SER A 1 187 ? -16.375 23.078 -1.38 1 91.38 187 SER A N 1
ATOM 1485 C CA . SER A 1 187 ? -15.633 23.156 -0.123 1 91.38 187 SER A CA 1
ATOM 1486 C C . SER A 1 187 ? -14.844 21.875 0.134 1 91.38 187 SER A C 1
ATOM 1488 O O . SER A 1 187 ? -13.812 21.891 0.802 1 91.38 187 SER A O 1
ATOM 1490 N N . CYS A 1 188 ? -15.32 20.781 -0.464 1 94.56 188 CYS A N 1
ATOM 1491 C CA . CYS A 1 188 ? -14.727 19.484 -0.169 1 94.56 188 CYS A CA 1
ATOM 1492 C C . CYS A 1 188 ? -13.758 19.047 -1.269 1 94.56 188 CYS A C 1
ATOM 1494 O O . CYS A 1 188 ? -13.031 18.078 -1.117 1 94.56 188 CYS A O 1
ATOM 1496 N N . LEU A 1 189 ? -13.688 19.781 -2.355 1 92.5 189 LEU A N 1
ATOM 1497 C CA . LEU A 1 189 ? -12.945 19.391 -3.551 1 92.5 189 LEU A CA 1
ATOM 1498 C C . LEU A 1 189 ? -11.469 19.203 -3.234 1 92.5 189 LEU A C 1
ATOM 1500 O O . LEU A 1 189 ? -10.867 18.203 -3.633 1 92.5 189 LEU A O 1
ATOM 1504 N N . PRO A 1 190 ? -10.82 20.109 -2.438 1 91.94 190 PRO A N 1
ATOM 1505 C CA . PRO A 1 190 ? -9.398 19.922 -2.123 1 91.94 190 PRO A CA 1
ATOM 1506 C C . PRO A 1 190 ? -9.141 18.609 -1.368 1 91.94 190 PRO A C 1
ATOM 1508 O O . PRO A 1 190 ? -8.188 17.891 -1.681 1 91.94 190 PRO A O 1
ATOM 1511 N N . ASP A 1 191 ? -10.016 18.297 -0.486 1 94.44 191 ASP A N 1
ATOM 1512 C CA . ASP A 1 191 ? -9.867 17.062 0.292 1 94.44 191 ASP A CA 1
ATOM 1513 C C . ASP A 1 191 ? -10.133 15.836 -0.572 1 94.44 191 ASP A C 1
ATOM 1515 O O . ASP A 1 191 ? -9.484 14.797 -0.405 1 94.44 191 ASP A O 1
ATOM 1519 N N . ILE A 1 192 ? -11.078 15.984 -1.432 1 95.5 192 ILE A N 1
ATOM 1520 C CA . ILE A 1 192 ? -11.406 14.883 -2.334 1 95.5 192 ILE A CA 1
ATOM 1521 C C . ILE A 1 192 ? -10.219 14.602 -3.254 1 95.5 192 ILE A C 1
ATOM 1523 O O . ILE A 1 192 ? -9.883 13.445 -3.512 1 95.5 192 ILE A O 1
ATOM 1527 N N . ILE A 1 193 ? -9.516 15.633 -3.688 1 93.5 193 ILE A N 1
ATOM 1528 C CA . ILE A 1 193 ? -8.352 15.484 -4.547 1 93.5 193 ILE A CA 1
ATOM 1529 C C . ILE A 1 193 ? -7.215 14.828 -3.766 1 93.5 193 ILE A C 1
ATOM 1531 O O . ILE A 1 193 ? -6.5 13.977 -4.301 1 93.5 193 ILE A O 1
ATOM 1535 N N . THR A 1 194 ? -7.129 15.227 -2.51 1 92.81 194 THR A N 1
ATOM 1536 C CA . THR A 1 194 ? -6.141 14.586 -1.648 1 92.81 194 THR A CA 1
ATOM 1537 C C . THR A 1 194 ? -6.449 13.102 -1.478 1 92.81 194 THR A C 1
ATOM 1539 O O . THR A 1 194 ? -5.543 12.266 -1.531 1 92.81 194 THR A O 1
ATOM 1542 N N . GLY A 1 195 ? -7.719 12.797 -1.326 1 95.75 195 GLY A N 1
ATOM 1543 C CA . GLY A 1 195 ? -8.141 11.406 -1.258 1 95.75 195 GLY A CA 1
ATOM 1544 C C . GLY A 1 195 ? -7.879 10.633 -2.539 1 95.75 195 GLY A C 1
ATOM 1545 O O . GLY A 1 195 ? -7.492 9.469 -2.5 1 95.75 195 GLY A O 1
ATOM 1546 N N . LEU A 1 196 ? -8.062 11.32 -3.645 1 96.19 196 LEU A N 1
ATOM 1547 C CA . LEU A 1 196 ? -7.816 10.703 -4.945 1 96.19 196 LEU A CA 1
ATOM 1548 C C . LEU A 1 196 ? -6.332 10.414 -5.137 1 96.19 196 LEU A C 1
ATOM 1550 O O . LEU A 1 196 ? -5.965 9.352 -5.652 1 96.19 196 LEU A O 1
ATOM 1554 N N . ARG A 1 197 ? -5.492 11.32 -4.727 1 94.75 197 ARG A N 1
ATOM 1555 C CA . ARG A 1 197 ? -4.051 11.109 -4.801 1 94.75 197 ARG A CA 1
ATOM 1556 C C . ARG A 1 197 ? -3.633 9.883 -4.004 1 94.75 197 ARG A C 1
ATOM 1558 O O . ARG A 1 197 ? -2.859 9.055 -4.488 1 94.75 197 ARG A O 1
ATOM 1565 N N . THR A 1 198 ? -4.191 9.789 -2.85 1 94.62 198 THR A N 1
ATOM 1566 C CA . THR A 1 198 ? -3.902 8.633 -2.01 1 94.62 198 THR A CA 1
ATOM 1567 C C . THR A 1 198 ? -4.418 7.352 -2.66 1 94.62 198 THR A C 1
ATOM 1569 O O . THR A 1 198 ? -3.719 6.336 -2.68 1 94.62 198 THR A O 1
ATOM 1572 N N . ALA A 1 199 ? -5.578 7.406 -3.195 1 97.69 199 ALA A N 1
ATOM 1573 C CA . ALA A 1 199 ? -6.191 6.258 -3.857 1 97.69 199 ALA A CA 1
ATOM 1574 C C . ALA A 1 199 ? -5.344 5.789 -5.039 1 97.69 199 ALA A C 1
ATOM 1576 O O . ALA A 1 199 ? -5.141 4.59 -5.23 1 97.69 199 ALA A O 1
ATOM 1577 N N . ILE A 1 200 ? -4.844 6.73 -5.781 1 97.19 200 ILE A N 1
ATOM 1578 C CA . ILE A 1 200 ? -4.031 6.402 -6.945 1 97.19 200 ILE A CA 1
ATOM 1579 C C . ILE A 1 200 ? -2.768 5.664 -6.504 1 97.19 200 ILE A C 1
ATOM 1581 O O . ILE A 1 200 ? -2.414 4.629 -7.074 1 97.19 200 ILE A O 1
ATOM 1585 N N . GLY A 1 201 ? -2.115 6.141 -5.48 1 95 201 GLY A N 1
ATOM 1586 C CA . GLY A 1 201 ? -0.902 5.512 -4.988 1 95 201 GLY A CA 1
ATOM 1587 C C . GLY A 1 201 ? -1.122 4.09 -4.508 1 95 201 GLY A C 1
ATOM 1588 O O . GLY A 1 201 ? -0.423 3.168 -4.938 1 95 201 GLY A O 1
ATOM 1589 N N . VAL A 1 202 ? -2.143 3.895 -3.711 1 95.69 202 VAL A N 1
ATOM 1590 C CA . VAL A 1 202 ? -2.408 2.588 -3.117 1 95.69 202 VAL A CA 1
ATOM 1591 C C . VAL A 1 202 ? -2.889 1.62 -4.195 1 95.69 202 VAL A C 1
ATOM 1593 O O . VAL A 1 202 ? -2.49 0.452 -4.211 1 95.69 202 VAL A O 1
ATOM 1596 N N . THR A 1 203 ? -3.707 2.111 -5.062 1 98.19 203 THR A N 1
ATOM 1597 C CA . THR A 1 203 ? -4.277 1.261 -6.102 1 98.19 203 THR A CA 1
ATOM 1598 C C . THR A 1 203 ? -3.203 0.84 -7.102 1 98.19 203 THR A C 1
ATOM 1600 O O . THR A 1 203 ? -3.215 -0.29 -7.594 1 98.19 203 THR A O 1
ATOM 1603 N N . TYR A 1 204 ? -2.361 1.779 -7.445 1 97.94 204 TYR A N 1
ATOM 1604 C CA . TYR A 1 204 ? -1.279 1.441 -8.367 1 97.94 204 TYR A CA 1
ATOM 1605 C C . TYR A 1 204 ? -0.376 0.366 -7.773 1 97.94 204 TYR A C 1
ATOM 1607 O O . TYR A 1 204 ? 0.004 -0.583 -8.461 1 97.94 204 TYR A O 1
ATOM 1615 N N . ALA A 1 205 ? 0.014 0.453 -6.496 1 97.25 205 ALA A N 1
ATOM 1616 C CA . ALA A 1 205 ? 0.795 -0.576 -5.812 1 97.25 205 ALA A CA 1
ATOM 1617 C C . ALA A 1 205 ? 0.056 -1.912 -5.809 1 97.25 205 ALA A C 1
ATOM 1619 O O . ALA A 1 205 ? 0.657 -2.961 -6.055 1 97.25 205 ALA A O 1
ATOM 1620 N N . THR A 1 206 ? -1.234 -1.862 -5.578 1 98.31 206 THR A N 1
ATOM 1621 C CA . THR A 1 206 ? -2.066 -3.061 -5.535 1 98.31 206 THR A CA 1
ATOM 1622 C C . THR A 1 206 ? -2.154 -3.707 -6.914 1 98.31 206 THR A C 1
ATOM 1624 O O . THR A 1 206 ? -2.201 -4.934 -7.031 1 98.31 206 THR A O 1
ATOM 1627 N N . LEU A 1 207 ? -2.172 -2.867 -7.93 1 98.56 207 LEU A N 1
ATOM 1628 C CA . LEU A 1 207 ? -2.256 -3.35 -9.305 1 98.56 207 LEU A CA 1
ATOM 1629 C C . LEU A 1 207 ? -1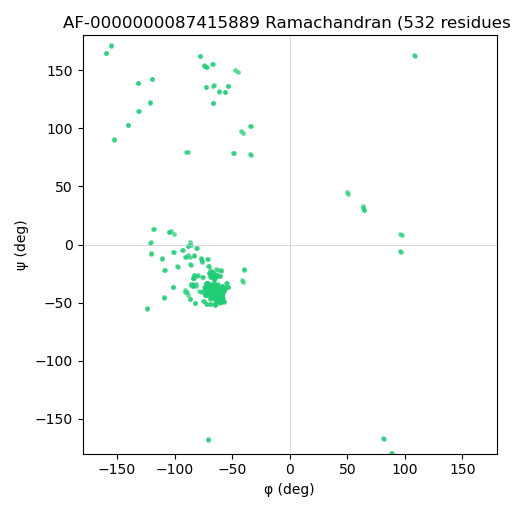.07 -4.25 -9.633 1 98.56 207 LEU A C 1
ATOM 1631 O O . LEU A 1 207 ? -1.25 -5.355 -10.148 1 98.56 207 LEU A O 1
ATOM 1635 N N . VAL A 1 208 ? 0.097 -3.775 -9.32 1 98.12 208 VAL A N 1
ATOM 1636 C CA . VAL A 1 208 ? 1.311 -4.527 -9.625 1 98.12 208 VAL A CA 1
ATOM 1637 C C . VAL A 1 208 ? 1.298 -5.855 -8.875 1 98.12 208 VAL A C 1
ATOM 1639 O O . VAL A 1 208 ? 1.582 -6.906 -9.461 1 98.12 208 VAL A O 1
ATOM 1642 N N . ALA A 1 209 ? 0.9 -5.797 -7.668 1 98.12 209 ALA A N 1
ATOM 1643 C CA . ALA A 1 209 ? 0.831 -7.008 -6.852 1 98.12 209 ALA A CA 1
ATOM 1644 C C . ALA A 1 209 ? -0.205 -7.984 -7.402 1 98.12 209 ALA A C 1
ATOM 1646 O O . ALA A 1 209 ? 0.057 -9.188 -7.504 1 98.12 209 ALA A O 1
ATOM 1647 N N . ALA A 1 210 ? -1.348 -7.492 -7.785 1 98.44 210 ALA A N 1
ATOM 1648 C CA . ALA A 1 210 ? -2.436 -8.328 -8.289 1 98.44 210 ALA A CA 1
ATOM 1649 C C . ALA A 1 210 ? -2.031 -9.031 -9.586 1 98.44 210 ALA A C 1
ATOM 1651 O O . ALA A 1 210 ? -2.359 -10.203 -9.789 1 98.44 210 ALA A O 1
ATOM 1652 N N . GLU A 1 211 ? -1.315 -8.312 -10.422 1 98.12 211 GLU A N 1
ATOM 1653 C CA . GLU A 1 211 ? -0.878 -8.875 -11.703 1 98.12 211 GLU A CA 1
ATOM 1654 C C . GLU A 1 211 ? 0.168 -9.961 -11.492 1 98.12 211 GLU A C 1
ATOM 1656 O O . GLU A 1 211 ? 0.293 -10.875 -12.312 1 98.12 211 GLU A O 1
ATOM 1661 N N . MET A 1 212 ? 0.91 -9.891 -10.391 1 97.56 212 MET A N 1
ATOM 1662 C CA . MET A 1 212 ? 1.913 -10.906 -10.086 1 97.56 212 MET A CA 1
ATOM 1663 C C . MET A 1 212 ? 1.266 -12.141 -9.477 1 97.56 212 MET A C 1
ATOM 1665 O O . MET A 1 212 ? 1.757 -13.258 -9.664 1 97.56 212 MET A O 1
ATOM 1669 N N . VAL A 1 213 ? 0.13 -11.938 -8.828 1 96.69 213 VAL A N 1
ATOM 1670 C CA . VAL A 1 213 ? -0.494 -13.023 -8.086 1 96.69 213 VAL A CA 1
ATOM 1671 C C . VAL A 1 213 ? -1.392 -13.836 -9.023 1 96.69 213 VAL A C 1
ATOM 1673 O O . VAL A 1 213 ? -1.365 -15.07 -9.008 1 96.69 213 VAL A O 1
ATOM 1676 N N . ALA A 1 214 ? -2.184 -13.125 -9.773 1 95.12 214 ALA A N 1
ATOM 1677 C CA . ALA A 1 214 ? -3.139 -13.828 -10.625 1 95.12 214 ALA A CA 1
ATOM 1678 C C . ALA A 1 214 ? -3.48 -12.992 -11.859 1 95.12 214 ALA A C 1
ATOM 1680 O O . ALA A 1 214 ? -4.453 -12.234 -11.859 1 95.12 214 ALA A O 1
ATOM 1681 N N . ALA A 1 215 ? -2.727 -13.18 -12.93 1 95.56 215 ALA A N 1
ATOM 1682 C CA . ALA A 1 215 ? -2.984 -12.5 -14.203 1 95.56 215 ALA A CA 1
ATOM 1683 C C . ALA A 1 215 ? -2.311 -13.242 -15.359 1 95.56 215 ALA A C 1
ATOM 1685 O O . ALA A 1 215 ? -1.493 -14.133 -15.141 1 95.56 215 ALA A O 1
ATOM 1686 N N . THR A 1 216 ? -2.729 -12.898 -16.562 1 95.88 216 THR A N 1
ATOM 1687 C CA . THR A 1 216 ? -2.111 -13.445 -17.781 1 95.88 216 THR A CA 1
ATOM 1688 C C . THR A 1 216 ? -1.556 -12.32 -18.656 1 95.88 216 THR A C 1
ATOM 1690 O O . THR A 1 216 ? -1.092 -12.57 -19.766 1 95.88 216 THR A O 1
ATOM 1693 N N . SER A 1 217 ? -1.703 -11.133 -18.156 1 97.19 217 SER A N 1
ATOM 1694 C CA . SER A 1 217 ? -1.187 -9.953 -18.844 1 97.19 217 SER A CA 1
ATOM 1695 C C . SER A 1 217 ? -0.922 -8.812 -17.859 1 97.19 217 SER A C 1
ATOM 1697 O O . SER A 1 217 ? -1.291 -8.906 -16.688 1 97.19 217 SER A O 1
ATOM 1699 N N . GLY A 1 218 ? -0.272 -7.762 -18.375 1 98.19 218 GLY A N 1
ATOM 1700 C CA . GLY A 1 218 ? 0.1 -6.637 -17.531 1 98.19 218 GLY A CA 1
ATOM 1701 C C . GLY A 1 218 ? 1.594 -6.551 -17.281 1 98.19 218 GLY A C 1
ATOM 1702 O O . GLY A 1 218 ? 2.311 -7.543 -17.422 1 98.19 218 GLY A O 1
ATOM 1703 N N . ILE A 1 219 ? 1.994 -5.43 -16.859 1 98.25 219 ILE A N 1
ATOM 1704 C CA . ILE A 1 219 ? 3.42 -5.207 -16.641 1 98.25 219 ILE A CA 1
ATOM 1705 C C . ILE A 1 219 ? 3.902 -6.066 -15.477 1 98.25 219 ILE A C 1
ATOM 1707 O O . ILE A 1 219 ? 4.969 -6.68 -15.547 1 98.25 219 ILE A O 1
ATOM 1711 N N . GLY A 1 220 ? 3.107 -6.102 -14.398 1 98 220 GLY A N 1
ATOM 1712 C CA . GLY A 1 220 ? 3.465 -6.926 -13.258 1 98 220 GLY A CA 1
ATOM 1713 C C . GLY A 1 220 ? 3.586 -8.398 -13.602 1 98 220 GLY A C 1
ATOM 1714 O O . GLY A 1 220 ? 4.512 -9.07 -13.148 1 98 220 GLY A O 1
ATOM 1715 N N . TRP A 1 221 ? 2.68 -8.875 -14.367 1 98.19 221 TRP A N 1
ATOM 1716 C CA . TRP A 1 221 ? 2.719 -10.266 -14.805 1 98.19 221 TRP A CA 1
ATOM 1717 C C . TRP A 1 221 ? 3.967 -10.531 -15.641 1 98.19 221 TRP A C 1
ATOM 1719 O O . TRP A 1 221 ? 4.645 -11.547 -15.445 1 98.19 221 TRP A O 1
ATOM 1729 N N . MET A 1 222 ? 4.211 -9.609 -16.578 1 98.19 222 MET A N 1
ATOM 1730 C CA . MET A 1 222 ? 5.363 -9.758 -17.453 1 98.19 222 MET A CA 1
ATOM 1731 C C . MET A 1 222 ? 6.66 -9.82 -16.656 1 98.19 222 MET A C 1
ATOM 1733 O O . MET A 1 222 ? 7.52 -10.664 -16.922 1 98.19 222 MET A O 1
ATOM 1737 N N . VAL A 1 223 ? 6.762 -9.031 -15.633 1 98.12 223 VAL A N 1
ATOM 1738 C CA . VAL A 1 223 ? 7.961 -8.953 -14.812 1 98.12 223 VAL A CA 1
ATOM 1739 C C . VAL A 1 223 ? 8.141 -10.258 -14.031 1 98.12 223 VAL A C 1
ATOM 1741 O O . VAL A 1 223 ? 9.227 -10.828 -14.008 1 98.12 223 VAL A O 1
ATOM 1744 N N . LEU A 1 224 ? 7.105 -10.734 -13.461 1 97.5 224 LEU A N 1
ATOM 1745 C CA . LEU A 1 224 ? 7.195 -11.969 -12.688 1 97.5 224 LEU A CA 1
ATOM 1746 C C . LEU A 1 224 ? 7.492 -13.156 -13.602 1 97.5 224 LEU A C 1
ATOM 1748 O O . LEU A 1 224 ? 8.328 -14 -13.273 1 97.5 224 LEU A O 1
ATOM 1752 N N . ASP A 1 225 ? 6.84 -13.188 -14.703 1 97.81 225 ASP A N 1
ATOM 1753 C CA . ASP A 1 225 ? 7.047 -14.281 -15.656 1 97.81 225 ASP A CA 1
ATOM 1754 C C . ASP A 1 225 ? 8.492 -14.305 -16.156 1 97.81 225 ASP A C 1
ATOM 1756 O O . ASP A 1 225 ? 9.117 -15.359 -16.203 1 97.81 225 ASP A O 1
ATOM 1760 N N . ALA A 1 226 ? 8.969 -13.148 -16.531 1 97.56 226 ALA A N 1
ATOM 1761 C CA . ALA A 1 226 ? 10.336 -13.031 -17.016 1 97.56 226 ALA A CA 1
ATOM 1762 C C . ALA A 1 226 ? 11.336 -13.5 -15.953 1 97.56 226 ALA A C 1
ATOM 1764 O O . ALA A 1 226 ? 12.367 -14.094 -16.281 1 97.56 226 ALA A O 1
ATOM 1765 N N . SER A 1 227 ? 11.039 -13.227 -14.719 1 96.5 227 SER A N 1
ATOM 1766 C CA . SER A 1 227 ? 11.938 -13.602 -13.633 1 96.5 227 SER A CA 1
ATOM 1767 C C . SER A 1 227 ? 12.031 -15.117 -13.5 1 96.5 227 SER A C 1
ATOM 1769 O O . SER A 1 227 ? 13.078 -15.648 -13.125 1 96.5 227 SER A O 1
ATOM 1771 N N . LYS A 1 228 ? 10.992 -15.797 -13.797 1 94.62 228 LYS A N 1
ATOM 1772 C CA . LYS A 1 228 ? 10.984 -17.25 -13.727 1 94.62 228 LYS A CA 1
ATOM 1773 C C . LYS A 1 228 ? 11.938 -17.859 -14.758 1 94.62 228 LYS 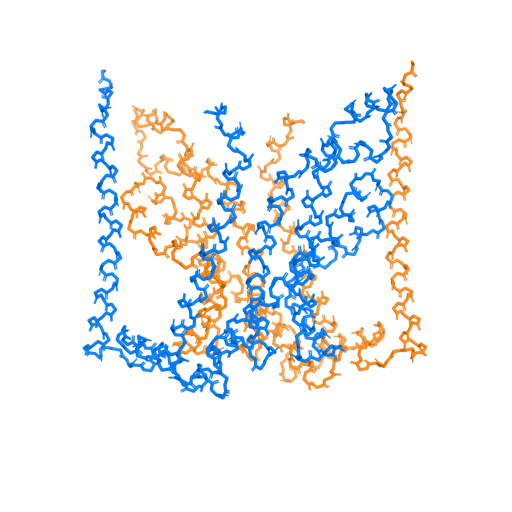A C 1
ATOM 1775 O O . LYS A 1 228 ? 12.406 -18.984 -14.578 1 94.62 228 LYS A O 1
ATOM 1780 N N . TYR A 1 229 ? 12.164 -17.156 -15.766 1 95.25 229 TYR A N 1
ATOM 1781 C CA . TYR A 1 229 ? 13.055 -17.625 -16.828 1 95.25 229 TYR A CA 1
ATOM 1782 C C . TYR A 1 229 ? 14.406 -16.922 -16.766 1 95.25 229 TYR A C 1
ATOM 1784 O O . TYR A 1 229 ? 15.164 -16.922 -17.734 1 95.25 229 TYR A O 1
ATOM 1792 N N . LEU A 1 230 ? 14.648 -16.203 -15.695 1 94.56 230 LEU A N 1
ATOM 1793 C CA . LEU A 1 230 ? 15.914 -15.555 -15.375 1 94.56 230 LEU A CA 1
ATOM 1794 C C . LEU A 1 230 ? 16.25 -14.477 -16.391 1 94.56 230 LEU A C 1
ATOM 1796 O O . LEU A 1 230 ? 17.422 -14.227 -16.688 1 94.56 230 LEU A O 1
ATOM 1800 N N . ARG A 1 231 ? 15.195 -13.906 -16.938 1 96.44 231 ARG A N 1
ATOM 1801 C CA . ARG A 1 231 ? 15.383 -12.773 -17.828 1 96.44 231 ARG A CA 1
ATOM 1802 C C . ARG A 1 231 ? 15.391 -11.461 -17.062 1 96.44 231 ARG A C 1
ATOM 1804 O O . ARG A 1 231 ? 14.461 -10.656 -17.203 1 96.44 231 ARG A O 1
ATOM 1811 N N . SER A 1 232 ? 16.531 -11.219 -16.484 1 97.06 232 SER A N 1
ATOM 1812 C CA . SER A 1 232 ? 16.672 -10.031 -15.656 1 97.06 232 SER A CA 1
ATOM 1813 C C . SER A 1 232 ? 16.625 -8.758 -16.5 1 97.06 232 SER A C 1
ATOM 1815 O O . SER A 1 232 ? 16.219 -7.703 -16.016 1 97.06 232 SER A O 1
ATOM 1817 N N . ASP A 1 233 ? 17.016 -8.828 -17.703 1 97.62 233 ASP A N 1
ATOM 1818 C CA . ASP A 1 233 ? 16.969 -7.676 -18.594 1 97.62 233 ASP A CA 1
ATOM 1819 C C . ASP A 1 233 ? 15.531 -7.191 -18.781 1 97.62 233 ASP A C 1
ATOM 1821 O O . ASP A 1 233 ? 15.25 -5.996 -18.656 1 97.62 233 ASP A O 1
ATOM 1825 N N . ILE A 1 234 ? 14.602 -8.156 -18.906 1 97.88 234 ILE A N 1
ATOM 1826 C CA . ILE A 1 234 ? 13.195 -7.82 -19.078 1 97.88 234 ILE A CA 1
ATOM 1827 C C . ILE A 1 234 ? 12.625 -7.332 -17.75 1 97.88 234 ILE A C 1
ATOM 1829 O O . ILE A 1 234 ? 11.789 -6.422 -17.719 1 97.88 234 ILE A O 1
ATOM 1833 N N . VAL A 1 235 ? 13.078 -7.938 -16.672 1 98 235 VAL A N 1
ATOM 1834 C CA . VAL A 1 235 ? 12.641 -7.52 -15.344 1 98 235 VAL A CA 1
ATOM 1835 C C . VAL A 1 235 ? 13 -6.047 -15.125 1 98 235 VAL A C 1
ATOM 1837 O O . VAL A 1 235 ? 12.156 -5.258 -14.688 1 98 235 VAL A O 1
ATOM 1840 N N . PHE A 1 236 ? 14.211 -5.645 -15.508 1 97.69 236 PHE A N 1
ATOM 1841 C CA . PHE A 1 236 ? 14.648 -4.266 -15.352 1 97.69 236 PHE A CA 1
ATOM 1842 C C . PHE A 1 236 ? 13.836 -3.33 -16.234 1 97.69 236 PHE A C 1
ATOM 1844 O O . PHE A 1 236 ? 13.484 -2.223 -15.828 1 97.69 236 PHE A O 1
ATOM 1851 N N . VAL A 1 237 ? 13.547 -3.787 -17.422 1 98.06 237 VAL A N 1
ATOM 1852 C CA . VAL A 1 237 ? 1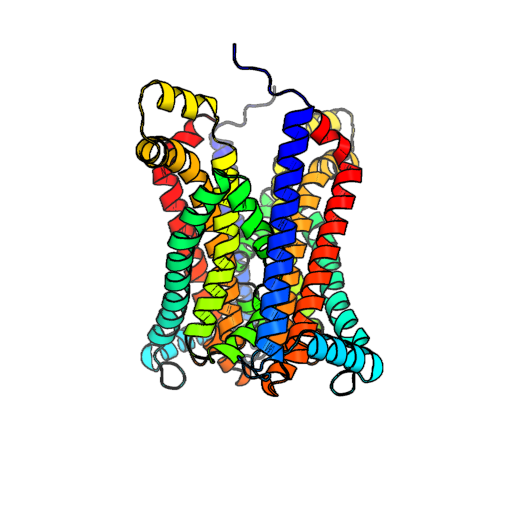2.703 -2.99 -18.312 1 98.06 237 VAL A CA 1
ATOM 1853 C C . VAL A 1 237 ? 11.352 -2.738 -17.641 1 98.06 237 VAL A C 1
ATOM 1855 O O . VAL A 1 237 ? 10.867 -1.606 -17.625 1 98.06 237 VAL A O 1
ATOM 1858 N N . GLY A 1 238 ? 10.758 -3.801 -17.109 1 97.88 238 GLY A N 1
ATOM 1859 C CA . GLY A 1 238 ? 9.477 -3.674 -16.422 1 97.88 238 GLY A CA 1
ATOM 1860 C C . GLY A 1 238 ? 9.516 -2.711 -15.25 1 97.88 238 GLY A C 1
ATOM 1861 O O . GLY A 1 238 ? 8.602 -1.903 -15.07 1 97.88 238 GLY A O 1
ATOM 1862 N N . ILE A 1 239 ? 10.555 -2.729 -14.477 1 97.12 239 ILE A N 1
ATOM 1863 C CA . ILE A 1 239 ? 10.719 -1.865 -13.312 1 97.12 239 ILE A CA 1
ATOM 1864 C C . ILE A 1 239 ? 10.805 -0.407 -13.758 1 97.12 239 ILE A C 1
ATOM 1866 O O . ILE A 1 239 ? 10.141 0.462 -13.18 1 97.12 239 ILE A O 1
ATOM 1870 N N . ILE A 1 240 ? 11.562 -0.158 -14.766 1 96.44 240 ILE A N 1
ATOM 1871 C CA . ILE A 1 240 ? 11.742 1.193 -15.281 1 96.44 240 ILE A CA 1
ATOM 1872 C C . ILE A 1 240 ? 10.414 1.717 -15.836 1 96.44 240 ILE A C 1
ATOM 1874 O O . ILE A 1 240 ? 10.047 2.867 -15.586 1 96.44 240 ILE A O 1
ATOM 1878 N N . LEU A 1 241 ? 9.695 0.844 -16.516 1 97.44 241 LEU A N 1
ATOM 1879 C CA . LEU A 1 241 ? 8.391 1.22 -17.047 1 97.44 241 LEU A CA 1
ATOM 1880 C C . LEU A 1 241 ? 7.41 1.535 -15.93 1 97.44 241 LEU A C 1
ATOM 1882 O O . LEU A 1 241 ? 6.703 2.545 -15.984 1 97.44 241 LEU A O 1
ATOM 1886 N N . MET A 1 242 ? 7.41 0.685 -14.945 1 97.5 242 MET A N 1
ATOM 1887 C CA . MET A 1 242 ? 6.523 0.904 -13.805 1 97.5 242 MET A CA 1
ATOM 1888 C C . MET A 1 242 ? 6.875 2.199 -13.086 1 97.5 242 MET A C 1
ATOM 1890 O O . MET A 1 242 ? 5.988 2.945 -12.664 1 97.5 242 MET A O 1
ATOM 1894 N N . GLY A 1 243 ? 8.156 2.438 -12.938 1 96.19 243 GLY A N 1
ATOM 1895 C CA . GLY A 1 243 ? 8.594 3.689 -12.344 1 96.19 243 GLY A CA 1
ATOM 1896 C C . GLY A 1 243 ? 8.211 4.906 -13.156 1 96.19 243 GLY A C 1
ATOM 1897 O O . GLY A 1 243 ? 7.754 5.914 -12.609 1 96.19 243 GLY A O 1
ATOM 1898 N N . GLY A 1 244 ? 8.391 4.84 -14.453 1 96.19 244 GLY A N 1
ATOM 1899 C CA . GLY A 1 244 ? 7.992 5.918 -15.344 1 96.19 244 GLY A CA 1
ATOM 1900 C C . GLY A 1 244 ? 6.516 6.246 -15.266 1 96.19 244 GLY A C 1
ATOM 1901 O O . GLY A 1 244 ? 6.133 7.418 -15.242 1 96.19 244 GLY A O 1
ATOM 1902 N N . ILE A 1 245 ? 5.703 5.242 -15.18 1 96.62 245 ILE A N 1
ATOM 1903 C CA . ILE A 1 245 ? 4.258 5.426 -15.086 1 96.62 245 ILE A CA 1
ATOM 1904 C C . ILE A 1 245 ? 3.904 6.078 -13.75 1 96.62 245 ILE A C 1
ATOM 1906 O O . ILE A 1 245 ? 3.062 6.98 -13.703 1 96.62 245 ILE A O 1
ATOM 1910 N N . ALA A 1 246 ? 4.551 5.605 -12.727 1 95.31 246 ALA A N 1
ATOM 1911 C CA . ALA A 1 246 ? 4.312 6.184 -11.414 1 95.31 246 ALA A CA 1
ATOM 1912 C C . ALA A 1 246 ? 4.648 7.672 -11.398 1 95.31 246 ALA A C 1
ATOM 1914 O O . ALA A 1 246 ? 3.881 8.484 -10.875 1 95.31 246 ALA A O 1
ATOM 1915 N N . ILE A 1 247 ? 5.758 8.031 -11.945 1 93.31 247 ILE A N 1
ATOM 1916 C CA . ILE A 1 247 ? 6.207 9.422 -11.992 1 93.31 247 ILE A CA 1
ATOM 1917 C C . ILE A 1 247 ? 5.25 10.242 -12.852 1 93.31 247 ILE A C 1
ATOM 1919 O O . ILE A 1 247 ? 4.898 11.375 -12.492 1 93.31 247 ILE A O 1
ATOM 1923 N N . LEU A 1 248 ? 4.828 9.672 -13.898 1 94.69 248 LEU A N 1
ATOM 1924 C CA . LEU A 1 248 ? 3.893 10.352 -14.789 1 94.69 248 LEU A CA 1
ATOM 1925 C C . LEU A 1 248 ? 2.568 10.625 -14.086 1 94.69 248 LEU A C 1
ATOM 1927 O O . LEU A 1 248 ? 2.035 11.734 -14.164 1 94.69 248 LEU A O 1
ATOM 1931 N N . MET A 1 249 ? 2.061 9.656 -13.391 1 93.5 249 MET A N 1
ATOM 1932 C CA . MET A 1 249 ? 0.804 9.82 -12.664 1 93.5 249 MET A CA 1
ATOM 1933 C C . MET A 1 249 ? 0.942 10.883 -11.578 1 93.5 249 MET A C 1
ATOM 1935 O O . MET A 1 249 ? 0.069 11.734 -11.422 1 93.5 249 MET A O 1
ATOM 1939 N N . ASP A 1 250 ? 2.006 10.805 -10.891 1 89.12 250 ASP A N 1
ATOM 1940 C CA . ASP A 1 250 ? 2.27 11.789 -9.852 1 89.12 250 ASP A CA 1
ATOM 1941 C C . ASP A 1 250 ? 2.357 13.195 -10.438 1 89.12 250 ASP A C 1
ATOM 1943 O O . ASP A 1 250 ? 1.846 14.156 -9.859 1 89.12 250 ASP A O 1
ATOM 1947 N N . SER A 1 251 ? 3.006 13.375 -11.57 1 92 251 SER A N 1
ATOM 1948 C CA . SER A 1 251 ? 3.172 14.664 -12.234 1 92 251 SER A CA 1
ATOM 1949 C C . SER A 1 251 ? 1.83 15.234 -12.688 1 92 251 SER A C 1
ATOM 1951 O O . SER A 1 251 ? 1.601 16.438 -12.609 1 92 251 SER A O 1
ATOM 1953 N N . ILE A 1 252 ? 0.986 14.375 -13.078 1 92.44 252 ILE A N 1
ATOM 1954 C CA . ILE A 1 252 ? -0.338 14.789 -13.523 1 92.44 252 ILE A CA 1
ATOM 1955 C C . ILE A 1 252 ? -1.142 15.328 -12.344 1 92.44 252 ILE A C 1
ATOM 1957 O O . ILE A 1 252 ? -1.786 16.375 -12.453 1 92.44 252 ILE A O 1
ATOM 1961 N N . ILE A 1 253 ? -1.031 14.672 -11.266 1 87.88 253 ILE A N 1
ATOM 1962 C CA . ILE A 1 253 ? -1.765 15.078 -10.07 1 87.88 253 ILE A CA 1
ATOM 1963 C C . ILE A 1 253 ? -1.225 16.406 -9.555 1 87.88 253 ILE A C 1
ATOM 1965 O O . ILE A 1 253 ? -1.997 17.297 -9.203 1 87.88 253 ILE A O 1
ATOM 1969 N N . ARG A 1 254 ? 0.046 16.562 -9.555 1 86.25 254 ARG A N 1
ATOM 1970 C CA . ARG A 1 254 ? 0.66 17.812 -9.094 1 86.25 254 ARG A CA 1
ATOM 1971 C C . ARG A 1 254 ? 0.295 18.969 -10.016 1 86.25 254 ARG A C 1
ATOM 1973 O O . ARG A 1 254 ? 0.052 20.078 -9.555 1 86.25 254 ARG A O 1
ATOM 1980 N N . TRP A 1 255 ? 0.359 18.672 -11.25 1 90.19 255 TRP A N 1
ATOM 1981 C CA . TRP A 1 255 ? -0.01 19.672 -12.234 1 90.19 255 TRP A CA 1
ATOM 1982 C C . TRP A 1 255 ? -1.445 20.141 -12.023 1 90.19 25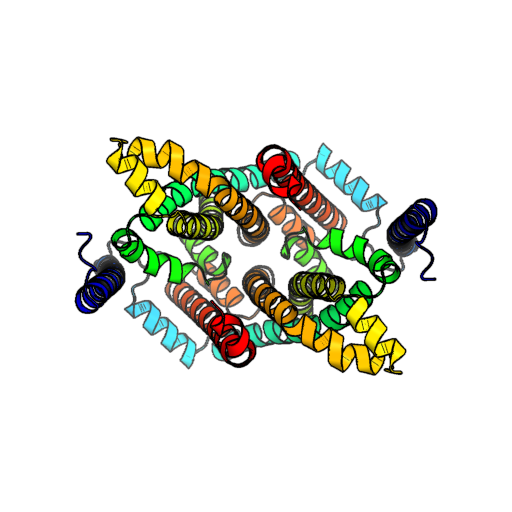5 TRP A C 1
ATOM 1984 O O . TRP A 1 255 ? -1.723 21.344 -12.039 1 90.19 255 TRP A O 1
ATOM 1994 N N . TYR A 1 256 ? -2.307 19.25 -11.75 1 87.06 256 TYR A N 1
ATOM 1995 C CA . TYR A 1 256 ? -3.709 19.562 -11.508 1 87.06 256 TYR A CA 1
ATOM 1996 C C . TYR A 1 256 ? -3.873 20.375 -10.234 1 87.06 256 TYR A C 1
ATOM 1998 O O . TYR A 1 256 ? -4.648 21.344 -10.195 1 87.06 256 TYR A O 1
ATOM 2006 N N . GLN A 1 257 ? -3.191 20 -9.258 1 84.12 257 GLN A N 1
ATOM 2007 C CA . GLN A 1 257 ? -3.258 20.703 -7.98 1 84.12 257 GLN A CA 1
ATOM 2008 C C . GLN A 1 257 ? -2.738 22.141 -8.117 1 84.12 257 GLN A C 1
ATOM 2010 O O . GLN A 1 257 ? -3.27 23.062 -7.492 1 84.12 257 GLN A O 1
ATOM 2015 N N . ARG A 1 258 ? -1.792 22.359 -8.906 1 84.94 258 ARG A N 1
ATOM 2016 C CA . ARG A 1 258 ? -1.244 23.703 -9.133 1 84.94 258 ARG A CA 1
ATOM 2017 C C . ARG A 1 258 ? -2.236 24.578 -9.891 1 84.94 258 ARG A C 1
ATOM 2019 O O . ARG A 1 258 ? -2.322 25.781 -9.633 1 84.94 258 ARG A O 1
ATOM 2026 N N . LEU A 1 259 ? -2.898 24.016 -10.75 1 82.88 259 LEU A N 1
ATOM 2027 C CA . LEU A 1 259 ? -3.873 24.766 -11.531 1 82.88 259 LEU A CA 1
ATOM 2028 C C . LEU A 1 259 ? -5.059 25.172 -10.672 1 82.88 259 LEU A C 1
ATOM 2030 O O . LEU A 1 259 ? -5.598 26.281 -10.836 1 82.88 259 LEU A O 1
ATOM 2034 N N . GLN A 1 260 ? -5.449 24.281 -9.812 1 73.12 260 GLN A N 1
ATOM 2035 C CA . GLN A 1 260 ? -6.668 24.516 -9.047 1 73.12 260 GLN A CA 1
ATOM 2036 C C . GLN A 1 260 ? -6.367 25.297 -7.766 1 73.12 260 GLN A C 1
ATOM 2038 O O . GLN A 1 260 ? -7.176 26.109 -7.324 1 73.12 260 GLN A O 1
ATOM 2043 N N . PHE A 1 261 ? -5.242 24.859 -7.074 1 64.75 261 PHE A N 1
ATOM 2044 C CA . PHE A 1 261 ? -5.031 25.453 -5.754 1 64.75 261 PHE A CA 1
ATOM 2045 C C . PHE A 1 261 ? -3.986 26.562 -5.816 1 64.75 261 PHE A C 1
ATOM 2047 O O . PHE A 1 261 ? -3.406 26.922 -4.793 1 64.75 261 PHE A O 1
ATOM 2054 N N . HIS A 1 262 ? -3.482 27.062 -6.797 1 58.03 262 HIS A N 1
ATOM 2055 C CA . HIS A 1 262 ? -2.672 28.281 -6.809 1 58.03 262 HIS A CA 1
ATOM 2056 C C . HIS A 1 262 ? -3.246 29.328 -5.863 1 58.03 262 HIS A C 1
ATOM 2058 O O . HIS A 1 262 ? -2.51 30.172 -5.348 1 58.03 262 HIS A O 1
ATOM 2064 N N . TRP A 1 263 ? -4.469 29.188 -5.551 1 45.19 263 TRP A N 1
ATOM 2065 C CA . TRP A 1 263 ? -4.969 30.297 -4.727 1 45.19 263 TRP A CA 1
ATOM 2066 C C . TRP A 1 263 ? -4.625 30.062 -3.258 1 45.19 263 TRP A C 1
ATOM 2068 O O . TRP A 1 263 ? -4.48 31.031 -2.496 1 45.19 263 TRP A O 1
ATOM 2078 N N . VAL A 1 264 ? -4.527 28.797 -2.869 1 46.25 264 VAL A N 1
ATOM 2079 C CA . VAL A 1 264 ? -4.395 28.625 -1.426 1 46.25 264 VAL A CA 1
ATOM 2080 C C . VAL A 1 264 ? -2.945 28.859 -1.008 1 46.25 264 VAL A C 1
ATOM 2082 O O . VAL A 1 264 ? -2.676 29.266 0.122 1 46.25 264 VAL A O 1
ATOM 2085 N N . GLY A 1 265 ? -1.87 28.516 -1.729 1 43 265 GLY A N 1
ATOM 2086 C CA . GLY A 1 265 ? -0.497 28.688 -1.284 1 43 265 GLY A CA 1
ATOM 2087 C C . GLY A 1 265 ? -0.022 30.125 -1.365 1 43 265 GLY A C 1
ATOM 2088 O O . GLY A 1 265 ? 1.131 30.422 -1.048 1 43 265 GLY A O 1
ATOM 2089 N N . ARG A 1 266 ? -0.663 30.984 -2.033 1 40.12 266 ARG A N 1
ATOM 2090 C CA . ARG A 1 266 ? -0.105 32.344 -2.096 1 40.12 266 ARG A CA 1
ATOM 2091 C C . ARG A 1 266 ? -0.243 33.062 -0.755 1 40.12 266 ARG A C 1
ATOM 2093 O O . ARG A 1 266 ? 0.216 34.188 -0.599 1 40.12 266 ARG A O 1
ATOM 2100 N N . GLU A 1 267 ? -1.043 32.5 0.186 1 35.69 267 GLU A N 1
ATOM 2101 C CA . GLU A 1 267 ? -1.033 33.344 1.389 1 35.69 267 GLU A CA 1
ATOM 2102 C C . GLU A 1 267 ? 0.124 32.938 2.309 1 35.69 267 GLU A C 1
ATOM 2104 O O . GLU A 1 267 ? 0.277 33.531 3.389 1 35.69 267 GLU A O 1
ATOM 2109 N N . GLY A 1 268 ? 0.922 31.828 2.162 1 30.28 268 GLY A N 1
ATOM 2110 C CA . GLY A 1 268 ? 2.068 31.891 3.055 1 30.28 268 GLY A CA 1
ATOM 2111 C C . GLY A 1 268 ? 3.25 32.625 2.455 1 30.28 268 GLY A C 1
ATOM 2112 O O . GLY A 1 268 ? 3.346 32.781 1.234 1 30.28 268 GLY A O 1
ATOM 2113 N N . MET B 1 1 ? -34.469 31.484 19.469 1 32.94 1 MET B N 1
ATOM 2114 C CA . MET B 1 1 ? -34.312 30.641 20.656 1 32.94 1 MET B CA 1
ATOM 2115 C C . MET B 1 1 ? -33.844 29.234 20.266 1 32.94 1 MET B C 1
ATOM 2117 O O . MET B 1 1 ? -34.656 28.406 19.859 1 32.94 1 MET B O 1
ATOM 2121 N N . GLU B 1 2 ? -32.719 29.125 19.516 1 41.03 2 GLU B N 1
ATOM 2122 C CA . GLU B 1 2 ? -32.062 27.875 19.141 1 41.03 2 GLU B CA 1
ATOM 2123 C C . GLU B 1 2 ? -31.859 26.969 20.359 1 41.03 2 GLU B C 1
ATOM 2125 O O . GLU B 1 2 ? -31.172 27.344 21.312 1 41.03 2 GLU B O 1
ATOM 2130 N N . ARG B 1 3 ? -32.906 26.266 20.797 1 45.22 3 ARG B N 1
ATOM 2131 C CA . ARG B 1 3 ? -32.906 25.391 21.953 1 45.22 3 ARG B CA 1
ATOM 2132 C C . ARG B 1 3 ? -31.609 24.578 22.016 1 45.22 3 ARG B C 1
ATOM 2134 O O . ARG B 1 3 ? -31.25 23.891 21.047 1 45.22 3 ARG B O 1
ATOM 2141 N N . GLU B 1 4 ? -30.641 25.016 22.766 1 49.16 4 GLU B N 1
ATOM 2142 C CA . GLU B 1 4 ? -29.5 24.234 23.219 1 49.16 4 GLU B CA 1
ATOM 2143 C C . GLU B 1 4 ? -29.891 22.766 23.453 1 49.16 4 GLU B C 1
ATOM 2145 O O . GLU B 1 4 ? -30.766 22.484 24.266 1 49.16 4 GLU B O 1
ATOM 2150 N N . LYS B 1 5 ? -30 22.062 22.328 1 55.72 5 LYS B N 1
ATOM 2151 C CA . LYS B 1 5 ? -30.297 20.641 22.578 1 55.72 5 LYS B CA 1
ATOM 2152 C C . LYS B 1 5 ? -29.625 20.156 23.859 1 55.72 5 LYS B C 1
ATOM 2154 O O . LYS B 1 5 ? -28.422 20.375 24.047 1 55.72 5 LYS B O 1
ATOM 2159 N N . GLY B 1 6 ? -30.172 19.984 24.953 1 51.84 6 GLY B N 1
ATOM 2160 C CA . GLY B 1 6 ? -29.703 19.531 26.25 1 51.84 6 GLY B CA 1
ATOM 2161 C C . GLY B 1 6 ? -28.859 18.266 26.172 1 51.84 6 GLY B C 1
ATOM 2162 O O . GLY B 1 6 ? -28.844 17.578 25.156 1 51.84 6 GLY B O 1
ATOM 2163 N N . PRO B 1 7 ? -27.859 18.047 27.109 1 56.78 7 PRO B N 1
ATOM 2164 C CA . PRO B 1 7 ? -26.953 16.906 27.203 1 56.78 7 PRO B CA 1
ATOM 2165 C C . PRO B 1 7 ? -27.656 15.57 26.938 1 56.78 7 PRO B C 1
ATOM 2167 O O . PRO B 1 7 ? -27.031 14.625 26.438 1 56.78 7 PRO B O 1
ATOM 2170 N N . ARG B 1 8 ? -28.938 15.477 27.281 1 58.56 8 ARG B N 1
ATOM 2171 C CA . ARG B 1 8 ? -29.672 14.227 27.156 1 58.56 8 ARG B CA 1
ATOM 2172 C C . ARG B 1 8 ? -29.953 13.898 25.688 1 58.56 8 ARG B C 1
ATOM 2174 O O . ARG B 1 8 ? -30 12.727 25.312 1 58.56 8 ARG B O 1
ATOM 2181 N N . GLU B 1 9 ? -30.172 14.883 24.844 1 60.25 9 GLU B N 1
ATOM 2182 C CA . GLU B 1 9 ? -30.469 14.703 23.438 1 60.25 9 GLU B CA 1
ATOM 2183 C C . GLU B 1 9 ? -29.234 14.25 22.672 1 60.25 9 GLU B C 1
ATOM 2185 O O . GLU B 1 9 ? -29.328 13.445 21.734 1 60.25 9 GLU B O 1
ATOM 2190 N N . ILE B 1 10 ? -28.062 14.727 23.125 1 62.19 10 ILE B N 1
ATOM 2191 C CA . ILE B 1 10 ? -26.797 14.336 22.516 1 62.19 10 ILE B CA 1
ATOM 2192 C C . ILE B 1 10 ? -26.516 12.867 22.797 1 62.19 10 ILE B C 1
ATOM 2194 O O . ILE B 1 10 ? -26.094 12.125 21.922 1 62.19 10 ILE B O 1
ATOM 2198 N N . ASP B 1 11 ? -26.953 12.562 23.984 1 69.56 11 ASP B N 1
ATOM 2199 C CA . ASP B 1 11 ? -26.703 11.188 24.422 1 69.56 11 ASP B CA 1
ATOM 2200 C C . ASP B 1 11 ? -27.594 10.203 23.672 1 69.56 11 ASP B C 1
ATOM 2202 O O . ASP B 1 11 ? -27.141 9.133 23.25 1 69.56 11 ASP B O 1
ATOM 2206 N N . LYS B 1 12 ? -28.859 10.711 23.328 1 72.94 12 LYS B N 1
ATOM 2207 C CA . LYS B 1 12 ? -29.812 9.82 22.656 1 72.94 12 LYS B CA 1
ATOM 2208 C C . LYS B 1 12 ? -29.406 9.586 21.203 1 72.94 12 LYS B C 1
ATOM 2210 O O . LYS B 1 12 ? -29.531 8.469 20.688 1 72.94 12 LYS B O 1
ATOM 2215 N N . LYS B 1 13 ? -28.938 10.531 20.547 1 76.94 13 LYS B N 1
ATOM 2216 C CA . LYS B 1 13 ? -28.531 10.438 19.156 1 76.94 13 LYS B CA 1
ATOM 2217 C C . LYS B 1 13 ? -27.328 9.516 18.984 1 76.94 13 LYS B C 1
ATOM 2219 O O . LYS B 1 13 ? -27.266 8.727 18.047 1 76.94 13 LYS B O 1
ATOM 2224 N N . GLN B 1 14 ? -26.469 9.586 20 1 85.19 14 GLN B N 1
ATOM 2225 C CA . GLN B 1 14 ? -25.297 8.719 19.969 1 85.19 14 GLN B CA 1
ATOM 2226 C C . GLN B 1 14 ? -25.688 7.258 20.156 1 85.19 14 GLN B C 1
ATOM 2228 O O . GLN B 1 14 ? -25.125 6.371 19.516 1 85.19 14 GLN B O 1
ATOM 2233 N N . VAL B 1 15 ? -26.703 7.066 20.953 1 85.88 15 VAL B N 1
ATOM 2234 C CA . VAL B 1 15 ? -27.188 5.711 21.188 1 85.88 15 VAL B CA 1
ATOM 2235 C C . VAL B 1 15 ? -27.844 5.172 19.922 1 85.88 15 VAL B C 1
ATOM 2237 O O . VAL B 1 15 ? -27.656 4.004 19.562 1 85.88 15 VAL B O 1
ATOM 2240 N N . HIS B 1 16 ? -28.547 5.93 19.203 1 88.62 16 HIS B N 1
ATOM 2241 C CA . HIS B 1 16 ? -29.219 5.52 17.984 1 88.62 16 HIS B CA 1
ATOM 2242 C C . HIS B 1 16 ? -28.219 5.141 16.891 1 88.62 16 HIS B C 1
ATOM 2244 O O . HIS B 1 16 ? -28.422 4.156 16.172 1 88.62 16 HIS B O 1
ATOM 2250 N N . VAL B 1 17 ? -27.203 5.832 16.875 1 89.31 17 VAL B N 1
ATOM 2251 C CA . VAL B 1 17 ? -26.172 5.57 15.891 1 89.31 17 VAL B CA 1
ATOM 2252 C C . VAL B 1 17 ? -25.5 4.234 16.188 1 89.31 17 VAL B C 1
ATOM 2254 O O . VAL B 1 17 ? -25.234 3.441 15.281 1 89.31 17 VAL B O 1
ATOM 2257 N N . ARG B 1 18 ? -25.266 3.957 17.375 1 91.38 18 ARG B N 1
ATOM 2258 C CA . ARG B 1 18 ? -24.641 2.703 17.797 1 91.38 18 ARG B CA 1
ATOM 2259 C C . ARG B 1 18 ? -25.562 1.52 17.516 1 91.38 18 ARG B C 1
ATOM 2261 O O . ARG B 1 18 ? -25.094 0.453 17.109 1 91.38 18 ARG B O 1
ATOM 2268 N N . VAL B 1 19 ? -26.781 1.73 17.703 1 93.62 19 VAL B N 1
ATOM 2269 C CA . VAL B 1 19 ? -27.766 0.68 17.469 1 93.62 19 VAL B CA 1
ATOM 2270 C C . VAL B 1 19 ? -27.844 0.374 15.969 1 93.62 19 VAL B C 1
ATOM 2272 O O . VAL B 1 19 ? -27.953 -0.789 15.57 1 93.62 19 VAL B O 1
ATOM 2275 N N . ILE B 1 20 ? -27.781 1.382 15.227 1 93.5 20 ILE B N 1
ATOM 2276 C CA . ILE B 1 20 ? -27.844 1.199 13.773 1 93.5 20 ILE B CA 1
ATOM 2277 C C . ILE B 1 20 ? -26.594 0.436 13.312 1 93.5 20 ILE B C 1
ATOM 2279 O O . ILE B 1 20 ? -26.703 -0.477 12.484 1 93.5 20 ILE B O 1
ATOM 2283 N N . SER B 1 21 ? -25.469 0.794 13.805 1 92.25 21 SER B N 1
ATOM 2284 C CA . SER B 1 21 ? -24.234 0.094 13.461 1 92.25 21 SER B CA 1
ATOM 2285 C C . SER B 1 21 ? -24.312 -1.379 13.852 1 92.25 21 SER B C 1
ATOM 2287 O O . SER B 1 21 ? -23.922 -2.252 13.078 1 92.25 21 SER B O 1
ATOM 2289 N N . MET B 1 22 ? -24.859 -1.645 15.016 1 94.25 22 MET B N 1
ATOM 2290 C CA . MET B 1 22 ? -25 -3.02 15.484 1 94.25 22 MET B CA 1
ATOM 2291 C C . MET B 1 22 ? -25.984 -3.793 14.633 1 94.25 22 MET B C 1
ATOM 2293 O O . MET B 1 22 ? -25.781 -4.973 14.344 1 94.25 22 MET B O 1
ATOM 2297 N N . ALA B 1 23 ? -26.969 -3.098 14.25 1 95.25 23 ALA B N 1
ATOM 2298 C CA . ALA B 1 23 ? -27.984 -3.713 13.391 1 95.25 23 ALA B CA 1
ATOM 2299 C C . ALA B 1 23 ? -27.406 -4.059 12.023 1 95.25 23 ALA B C 1
ATOM 2301 O O . ALA B 1 23 ? -27.75 -5.094 11.445 1 95.25 23 ALA B O 1
ATOM 2302 N N . SER B 1 24 ? -26.578 -3.164 11.547 1 93.75 24 SER B N 1
ATOM 2303 C CA . SER B 1 24 ? -25.938 -3.416 10.266 1 93.75 24 SER B CA 1
ATOM 2304 C C . SER B 1 24 ? -25.047 -4.656 10.32 1 93.75 24 SER B C 1
ATOM 2306 O O . SER B 1 24 ? -25.078 -5.484 9.406 1 93.75 24 SER B O 1
ATOM 2308 N N . ILE B 1 25 ? -24.297 -4.824 11.336 1 93.62 25 ILE B N 1
ATOM 2309 C CA . ILE B 1 25 ? -23.422 -5.977 11.516 1 93.62 25 ILE B CA 1
ATOM 2310 C C . ILE B 1 25 ? -24.266 -7.246 11.648 1 93.62 25 ILE B C 1
ATOM 2312 O O . ILE B 1 25 ? -23.969 -8.266 11.016 1 93.62 25 ILE B O 1
ATOM 2316 N N . ALA B 1 26 ? -25.312 -7.156 12.477 1 95.19 26 ALA B N 1
ATOM 2317 C CA . ALA B 1 26 ? -26.203 -8.297 12.688 1 95.19 26 ALA B CA 1
ATOM 2318 C C . ALA B 1 26 ? -26.875 -8.719 11.383 1 95.19 26 ALA B C 1
ATOM 2320 O O . ALA B 1 26 ? -27.016 -9.914 11.109 1 95.19 26 ALA B O 1
ATOM 2321 N N . LEU B 1 27 ? -27.266 -7.727 10.648 1 95.12 27 LEU B N 1
ATOM 2322 C CA . LEU B 1 27 ? -27.906 -8.016 9.367 1 95.12 27 LEU B CA 1
ATOM 2323 C C . LEU B 1 27 ? -26.922 -8.695 8.414 1 95.12 27 LEU B C 1
ATOM 2325 O O . LEU B 1 27 ? -27.297 -9.648 7.715 1 95.12 27 LEU B O 1
ATOM 2329 N N . LEU B 1 28 ? -25.719 -8.25 8.367 1 93.19 28 LEU B N 1
ATOM 2330 C CA . LEU B 1 28 ? -24.703 -8.844 7.504 1 93.19 28 LEU B CA 1
ATOM 2331 C C . LEU B 1 28 ? -24.406 -10.281 7.918 1 93.19 28 LEU B C 1
ATOM 2333 O O . LEU B 1 28 ? -24.297 -11.164 7.066 1 93.19 28 LEU B O 1
ATOM 2337 N N . MET B 1 29 ? -24.344 -10.508 9.188 1 94.19 29 MET B N 1
ATOM 2338 C CA . MET B 1 29 ? -24.078 -11.844 9.719 1 94.19 29 MET B CA 1
ATOM 2339 C C . MET B 1 29 ? -25.266 -12.773 9.438 1 94.19 29 MET B C 1
ATOM 2341 O O . MET B 1 29 ? -25.062 -13.953 9.125 1 94.19 29 MET B O 1
ATOM 2345 N N . LEU B 1 30 ? -26.438 -12.211 9.562 1 95.19 30 LEU B N 1
ATOM 2346 C CA . LEU B 1 30 ? -27.641 -12.984 9.289 1 95.19 30 LEU B CA 1
ATOM 2347 C C . LEU B 1 30 ? -27.719 -13.375 7.82 1 95.19 30 LEU B C 1
ATOM 2349 O O . LEU B 1 30 ? -28.031 -14.523 7.488 1 95.19 30 LEU B O 1
ATOM 2353 N N . ILE B 1 31 ? -27.422 -12.43 7.008 1 94.56 31 ILE B N 1
ATOM 2354 C CA . ILE B 1 31 ? -27.438 -12.695 5.57 1 94.56 31 ILE B CA 1
ATOM 2355 C C . ILE B 1 31 ? -26.391 -13.758 5.23 1 94.56 31 ILE B C 1
ATOM 2357 O O . ILE B 1 31 ? -26.656 -14.68 4.461 1 94.56 31 ILE B O 1
ATOM 2361 N N . TRP B 1 32 ? -25.219 -13.656 5.848 1 94 32 TRP B N 1
ATOM 2362 C CA . TRP B 1 32 ? -24.141 -14.617 5.645 1 94 32 TRP B CA 1
ATOM 2363 C C . TRP B 1 32 ? -24.547 -16.016 6.098 1 94 32 TRP B C 1
ATOM 2365 O O . TRP B 1 32 ? -24.469 -16.969 5.328 1 94 32 TRP B O 1
ATOM 2375 N N . THR B 1 33 ? -25.141 -16.094 7.219 1 95 33 THR B N 1
ATOM 2376 C CA . THR B 1 33 ? -25.516 -17.391 7.812 1 95 33 THR B CA 1
ATOM 2377 C C . THR B 1 33 ? -26.672 -18.016 7.055 1 95 33 THR B C 1
ATOM 2379 O O . THR B 1 33 ? -26.609 -19.203 6.699 1 95 33 THR B O 1
ATOM 2382 N N . VAL B 1 34 ? -27.625 -17.234 6.738 1 95.31 34 VAL B N 1
ATOM 2383 C CA . VAL B 1 34 ? -28.844 -17.75 6.105 1 95.31 34 VAL B CA 1
ATOM 2384 C C . VAL B 1 34 ? -28.547 -18.125 4.656 1 95.31 34 VAL B C 1
ATOM 2386 O O . VAL B 1 34 ? -28.922 -19.203 4.195 1 95.31 34 VAL B O 1
ATOM 2389 N N . SER B 1 35 ? -27.844 -17.312 3.979 1 94.5 35 SER B N 1
ATOM 2390 C CA . SER B 1 35 ? -27.578 -17.562 2.568 1 94.5 35 SER B CA 1
ATOM 2391 C C . SER B 1 35 ? -26.719 -18.812 2.385 1 94.5 35 SER B C 1
ATOM 2393 O O . SER B 1 35 ? -26.891 -19.547 1.414 1 94.5 35 SER B O 1
ATOM 2395 N N . THR B 1 36 ? -25.828 -19.062 3.277 1 93.81 36 THR B N 1
ATOM 2396 C CA . THR B 1 36 ? -24.906 -20.172 3.131 1 93.81 36 THR B CA 1
ATOM 2397 C C . THR B 1 36 ? -25.531 -21.469 3.66 1 93.81 36 THR B C 1
ATOM 2399 O O . THR B 1 36 ? -25.328 -22.547 3.086 1 93.81 36 THR B O 1
ATOM 2402 N N . ASN B 1 37 ? -26.344 -21.344 4.719 1 93.19 37 ASN B N 1
ATOM 2403 C CA . ASN B 1 37 ? -26.969 -22.547 5.281 1 93.19 37 ASN B CA 1
ATOM 2404 C C . ASN B 1 37 ? -28.109 -23.047 4.41 1 93.19 37 ASN B C 1
ATOM 2406 O O . ASN B 1 37 ? -28.391 -24.25 4.371 1 93.19 37 ASN B O 1
ATOM 2410 N N . LEU B 1 38 ? -28.688 -22.109 3.732 1 94.12 38 LEU B N 1
ATOM 2411 C CA . LEU B 1 38 ? -29.75 -22.5 2.826 1 94.12 38 LEU B CA 1
ATOM 2412 C C . LEU B 1 38 ? -29.203 -22.859 1.453 1 94.12 38 LEU B C 1
ATOM 2414 O O . LEU B 1 38 ? -29.953 -23.156 0.525 1 94.12 38 LEU B O 1
ATOM 2418 N N . ARG B 1 39 ? -27.906 -22.766 1.23 1 91.75 39 ARG B N 1
ATOM 2419 C CA . ARG B 1 39 ? -27.172 -23.172 0.031 1 91.75 39 ARG B CA 1
ATOM 2420 C C . ARG B 1 39 ? -27.609 -22.344 -1.178 1 91.75 39 ARG B C 1
ATOM 2422 O O . ARG B 1 39 ? -27.766 -22.891 -2.275 1 91.75 39 ARG B O 1
ATOM 2429 N N . TRP B 1 40 ? -27.969 -21.047 -0.877 1 91.88 40 TRP B N 1
ATOM 2430 C CA . TRP B 1 40 ? -28.203 -20.125 -1.978 1 91.88 40 TRP B CA 1
ATOM 2431 C C . TRP B 1 40 ? -26.922 -19.891 -2.775 1 91.88 40 TRP B C 1
ATOM 2433 O O . TRP B 1 40 ? -26.969 -19.531 -3.953 1 91.88 40 TRP B O 1
ATOM 2443 N N . ILE B 1 41 ? -25.828 -20.172 -2.123 1 90 41 ILE B N 1
ATOM 2444 C CA . ILE B 1 41 ? -24.5 -20.016 -2.713 1 90 41 ILE B CA 1
ATOM 2445 C C . ILE B 1 41 ? -23.672 -21.281 -2.473 1 90 41 ILE B C 1
ATOM 2447 O O . ILE B 1 41 ? -23.719 -21.859 -1.386 1 90 41 ILE B O 1
ATOM 2451 N N . ASP B 1 42 ? -22.969 -21.625 -3.508 1 92.19 42 ASP B N 1
ATOM 2452 C CA . ASP B 1 42 ? -22.109 -22.797 -3.398 1 92.19 42 ASP B CA 1
ATOM 2453 C C . ASP B 1 42 ? -21.047 -22.609 -2.314 1 92.19 42 ASP B C 1
ATOM 2455 O O . ASP B 1 42 ? -20.406 -21.562 -2.256 1 92.19 42 ASP B O 1
ATOM 2459 N N . PRO B 1 43 ? -20.891 -23.578 -1.457 1 89.44 43 PRO B N 1
ATOM 2460 C CA . PRO B 1 43 ? -19.938 -23.484 -0.348 1 89.44 43 PRO B CA 1
ATOM 2461 C C . PRO B 1 43 ? -18.5 -23.281 -0.821 1 89.44 43 PRO B C 1
ATOM 2463 O O . PRO B 1 43 ? -17.672 -22.781 -0.066 1 89.44 43 PRO B O 1
ATOM 2466 N N . PHE B 1 44 ? -18.234 -23.641 -2.018 1 88.25 44 PHE B N 1
ATOM 2467 C CA . PHE B 1 44 ? -16.906 -23.453 -2.57 1 88.25 44 PHE B CA 1
ATOM 2468 C C . PHE B 1 44 ? -16.594 -21.969 -2.738 1 88.25 44 PHE B C 1
ATOM 2470 O O . PHE B 1 44 ? -15.445 -21.547 -2.646 1 88.25 44 PHE B O 1
ATOM 2477 N N . PHE B 1 45 ? -17.719 -21.25 -2.842 1 90.19 45 PHE B N 1
ATOM 2478 C CA . PHE B 1 45 ? -17.531 -19.828 -3.076 1 90.19 45 PHE B CA 1
ATOM 2479 C C . PHE B 1 45 ? -17.719 -19.031 -1.787 1 90.19 45 PHE B C 1
ATOM 2481 O O . PHE B 1 45 ? -17.016 -18.062 -1.543 1 90.19 45 PHE B O 1
ATOM 2488 N N . LEU B 1 46 ? -18.641 -19.484 -1.023 1 94.56 46 LEU B N 1
ATOM 2489 C CA . LEU B 1 46 ? -18.922 -18.812 0.242 1 94.56 46 LEU B CA 1
ATOM 2490 C C . LEU B 1 46 ? -19.203 -19.828 1.347 1 94.56 46 LEU B C 1
ATOM 2492 O O . LEU B 1 46 ? -20.312 -20.359 1.438 1 94.56 46 LEU B O 1
ATOM 2496 N N . PRO B 1 47 ? -18.188 -20 2.17 1 96.19 47 PRO B N 1
ATOM 2497 C CA . PRO B 1 47 ? -18.406 -20.953 3.26 1 96.19 47 PRO B CA 1
ATOM 2498 C C . PRO B 1 47 ? -19.297 -20.406 4.367 1 96.19 47 PRO B C 1
ATOM 2500 O O . PRO B 1 47 ? -19.422 -19.188 4.504 1 96.19 47 PRO B O 1
ATOM 2503 N N . SER B 1 48 ? -19.906 -21.297 5.035 1 96.62 48 SER B N 1
ATOM 2504 C CA . SER B 1 48 ? -20.688 -20.875 6.184 1 96.62 48 SER B CA 1
ATOM 2505 C C . SER B 1 48 ? -19.797 -20.453 7.348 1 96.62 48 SER B C 1
ATOM 2507 O O . SER B 1 48 ? -18.625 -20.844 7.41 1 96.62 48 SER B O 1
ATOM 2509 N N . PRO B 1 49 ? -20.375 -19.562 8.164 1 96.69 49 PRO B N 1
ATOM 2510 C CA . PRO B 1 49 ? -19.594 -19.188 9.336 1 96.69 49 PRO B CA 1
ATOM 2511 C C . PRO B 1 49 ? -19.172 -20.391 10.172 1 96.69 49 PRO B C 1
ATOM 2513 O O . PRO B 1 49 ? -18.062 -20.406 10.727 1 96.69 49 PRO B O 1
ATOM 2516 N N . GLN B 1 50 ? -20 -21.391 10.203 1 96.44 50 GLN B N 1
ATOM 2517 C CA . GLN B 1 50 ? -19.688 -22.609 10.953 1 96.44 50 GLN B CA 1
ATOM 2518 C C . GLN B 1 50 ? -18.5 -23.344 10.328 1 96.44 50 GLN B C 1
ATOM 2520 O O . GLN B 1 50 ? -17.625 -23.844 11.039 1 96.44 50 GLN B O 1
ATOM 2525 N N . SER B 1 51 ? -18.484 -23.391 9.055 1 97 51 SER B N 1
ATOM 2526 C CA . SER B 1 51 ? -17.391 -24.047 8.352 1 97 51 SER B CA 1
ATOM 2527 C C . SER B 1 51 ? -16.078 -23.297 8.547 1 97 51 SER B C 1
ATOM 2529 O O . SER B 1 51 ? -15.016 -23.922 8.633 1 97 51 SER B O 1
ATOM 2531 N N . VAL B 1 52 ? -16.141 -22.031 8.523 1 98 52 VAL B N 1
ATOM 2532 C CA . VAL B 1 52 ? -14.961 -21.203 8.758 1 98 52 VAL B CA 1
ATOM 2533 C C . VAL B 1 52 ? -14.414 -21.469 10.156 1 98 52 VAL B C 1
ATOM 2535 O O . VAL B 1 52 ? -13.203 -21.609 10.336 1 98 52 VAL B O 1
ATOM 2538 N N . TRP B 1 53 ? -15.32 -21.547 11.094 1 97.69 53 TRP B N 1
ATOM 2539 C CA . TRP B 1 53 ? -14.922 -21.828 12.469 1 97.69 53 TRP B CA 1
ATOM 2540 C C . TRP B 1 53 ? -14.297 -23.219 12.586 1 97.69 53 TRP B C 1
ATOM 2542 O O . TRP B 1 53 ? -13.273 -23.391 13.25 1 97.69 53 TRP B O 1
ATOM 2552 N N . ALA B 1 54 ? -14.875 -24.172 11.953 1 97.94 54 ALA B N 1
ATOM 2553 C CA . ALA B 1 54 ? -14.344 -25.531 11.953 1 97.94 54 ALA B CA 1
ATOM 2554 C C . ALA B 1 54 ? -12.961 -25.578 11.305 1 97.94 54 ALA B C 1
ATOM 2556 O O . ALA B 1 54 ? -12.055 -26.25 11.805 1 97.94 54 ALA B O 1
ATOM 2557 N N . ALA B 1 55 ? -12.859 -24.844 10.211 1 98.06 55 ALA B N 1
ATOM 2558 C CA . ALA B 1 55 ? -11.57 -24.781 9.531 1 98.06 55 ALA B CA 1
ATOM 2559 C C . ALA B 1 55 ? -10.508 -24.141 10.422 1 98.06 55 ALA B C 1
ATOM 2561 O O . ALA B 1 55 ? -9.352 -24.578 10.422 1 98.06 55 ALA B O 1
ATOM 2562 N N . PHE B 1 56 ? -10.93 -23.141 11.117 1 98.19 56 PHE B N 1
ATOM 2563 C CA . PHE B 1 56 ? -10.016 -22.484 12.047 1 98.19 56 PHE B CA 1
ATOM 2564 C C . PHE B 1 56 ? -9.523 -23.469 13.102 1 98.19 56 PHE B C 1
ATOM 2566 O O . PHE B 1 56 ? -8.32 -23.547 13.375 1 98.19 56 PHE B O 1
ATOM 2573 N N . LEU B 1 57 ? -10.414 -24.266 13.648 1 97.81 57 LEU B N 1
ATOM 2574 C CA . LEU B 1 57 ? -10.062 -25.25 14.664 1 97.81 57 LEU B CA 1
ATOM 2575 C C . LEU B 1 57 ? -9.164 -26.328 14.078 1 97.81 57 LEU B C 1
ATOM 2577 O O . LEU B 1 57 ? -8.203 -26.766 14.727 1 97.81 57 LEU B O 1
ATOM 2581 N N . ASP B 1 58 ? -9.461 -26.766 12.906 1 97.62 58 ASP B N 1
ATOM 2582 C CA . ASP B 1 58 ? -8.641 -27.75 12.227 1 97.62 58 ASP B CA 1
ATOM 2583 C C . ASP B 1 58 ? -7.219 -27.234 12.016 1 97.62 58 ASP B C 1
ATOM 2585 O O . ASP B 1 58 ? -6.25 -27.969 12.195 1 97.62 58 AS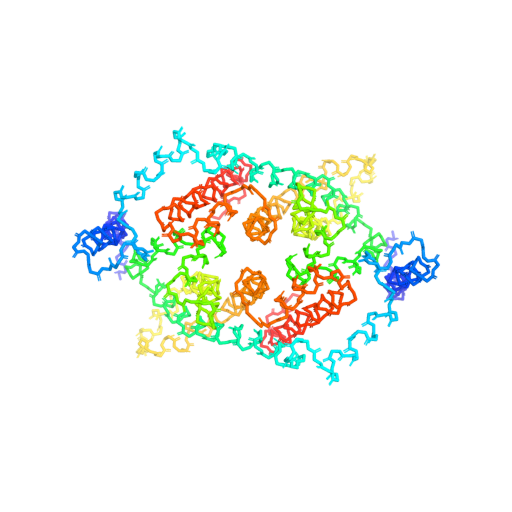P B O 1
ATOM 2589 N N . LEU B 1 59 ? -7.121 -26 11.633 1 98 59 LEU B N 1
ATOM 2590 C CA . LEU B 1 59 ? -5.816 -25.391 11.406 1 98 59 LEU B CA 1
ATOM 2591 C C . LEU B 1 59 ? -5.02 -25.312 12.703 1 98 59 LEU B C 1
ATOM 2593 O O . LEU B 1 59 ? -3.797 -25.469 12.695 1 98 59 LEU B O 1
ATOM 2597 N N . ILE B 1 60 ? -5.707 -25.078 13.812 1 97 60 ILE B N 1
ATOM 2598 C CA . ILE B 1 60 ? -5.051 -24.969 15.109 1 97 60 ILE B CA 1
ATOM 2599 C C . ILE B 1 60 ? -4.52 -26.328 15.531 1 97 60 ILE B C 1
ATOM 2601 O O . ILE B 1 60 ? -3.404 -26.438 16.047 1 97 60 ILE B O 1
ATOM 2605 N N . TRP B 1 61 ? -5.258 -27.359 15.25 1 95.88 61 TRP B N 1
ATOM 2606 C CA . TRP B 1 61 ? -4.934 -28.688 15.758 1 95.88 61 TRP B CA 1
ATOM 2607 C C . TRP B 1 61 ? -4.043 -29.438 14.773 1 95.88 61 TRP B C 1
ATOM 2609 O O . TRP B 1 61 ? -3.1 -30.125 15.172 1 95.88 61 TRP B O 1
ATOM 2619 N N . GLU B 1 62 ? -4.312 -29.328 13.484 1 96.25 62 GLU B N 1
ATOM 2620 C CA . GLU B 1 62 ? -3.65 -30.156 12.484 1 96.25 62 GLU B CA 1
ATOM 2621 C C . GLU B 1 62 ? -2.652 -29.328 11.664 1 96.25 62 GLU B C 1
ATOM 2623 O O . GLU B 1 62 ? -1.772 -29.891 11.008 1 96.25 62 GLU B O 1
ATOM 2628 N N . GLY B 1 63 ? -2.814 -28.078 11.633 1 97 63 GLY B N 1
ATOM 2629 C CA . GLY B 1 63 ? -1.939 -27.234 10.82 1 97 63 GLY B CA 1
ATOM 2630 C C . GLY B 1 63 ? -2.328 -27.203 9.359 1 97 63 GLY B C 1
ATOM 2631 O O . GLY B 1 63 ? -3.479 -27.484 9.008 1 97 63 GLY B O 1
ATOM 2632 N N . TYR B 1 64 ? -1.46 -26.703 8.562 1 96.81 64 TYR B N 1
ATOM 2633 C CA . TYR B 1 64 ? -1.661 -26.594 7.121 1 96.81 64 TYR B CA 1
ATOM 2634 C C . TYR B 1 64 ? -0.448 -27.125 6.363 1 96.81 64 TYR B C 1
ATOM 2636 O O . TYR B 1 64 ? 0.643 -26.562 6.453 1 96.81 64 TYR B O 1
ATOM 2644 N N . LYS B 1 65 ? -0.62 -28.141 5.66 1 95.5 65 LYS B N 1
ATOM 2645 C CA . LYS B 1 65 ? 0.386 -28.766 4.805 1 95.5 65 LYS B CA 1
ATOM 2646 C C . LYS B 1 65 ? 1.686 -29.016 5.57 1 95.5 65 LYS B C 1
ATOM 2648 O O . LYS B 1 65 ? 2.762 -28.625 5.113 1 95.5 65 LYS B O 1
ATOM 2653 N N . GLY B 1 66 ? 1.557 -29.484 6.75 1 94.88 66 GLY B N 1
ATOM 2654 C CA . GLY B 1 66 ? 2.701 -29.969 7.512 1 94.88 66 GLY B CA 1
ATOM 2655 C C . GLY B 1 66 ? 3.258 -28.938 8.469 1 94.88 66 GLY B C 1
ATOM 2656 O O . GLY B 1 66 ? 4.203 -29.203 9.211 1 94.88 66 GLY B O 1
ATOM 2657 N N . SER B 1 67 ? 2.779 -27.719 8.453 1 96.5 67 SER B N 1
ATOM 2658 C CA . SER B 1 67 ? 3.213 -26.688 9.375 1 96.5 67 SER B CA 1
ATOM 2659 C C . SER B 1 67 ? 2.049 -26.172 10.219 1 96.5 67 SER B C 1
ATOM 2661 O O . SER B 1 67 ? 0.919 -26.078 9.734 1 96.5 67 SER B O 1
ATOM 2663 N N . SER B 1 68 ? 2.314 -25.891 11.422 1 97.19 68 SER B N 1
ATOM 2664 C CA . SER B 1 68 ? 1.269 -25.406 12.312 1 97.19 68 SER B CA 1
ATOM 2665 C C . SER B 1 68 ? 0.788 -24.016 11.891 1 97.19 68 SER B C 1
ATOM 2667 O O . SER B 1 68 ? 1.512 -23.281 11.219 1 97.19 68 SER B O 1
ATOM 2669 N N . LEU B 1 69 ? -0.426 -23.703 12.273 1 97.88 69 LEU B N 1
ATOM 2670 C CA . LEU B 1 69 ? -0.949 -22.359 12.039 1 97.88 69 LEU B CA 1
ATOM 2671 C C . LEU B 1 69 ? -0.069 -21.312 12.711 1 97.88 69 LEU B C 1
ATOM 2673 O O . LEU B 1 69 ? 0.194 -20.25 12.125 1 97.88 69 LEU B O 1
ATOM 2677 N N . GLY B 1 70 ? 0.361 -21.609 13.883 1 97.06 70 GLY B N 1
ATOM 2678 C CA . GLY B 1 70 ? 1.255 -20.719 14.609 1 97.06 70 GLY B CA 1
ATOM 2679 C C . GLY B 1 70 ? 2.535 -20.406 13.852 1 97.06 70 GLY B C 1
ATOM 2680 O O . GLY B 1 70 ? 3.025 -19.281 13.883 1 97.06 70 GLY B O 1
ATOM 2681 N N . THR B 1 71 ? 3.031 -21.422 13.219 1 96.94 71 THR B N 1
ATOM 2682 C CA . THR B 1 71 ? 4.254 -21.25 12.445 1 96.94 71 THR B CA 1
ATOM 2683 C C . THR B 1 71 ? 4.027 -20.266 11.305 1 96.94 71 THR B C 1
ATOM 2685 O O . THR B 1 71 ? 4.863 -19.391 11.062 1 96.94 71 THR B O 1
ATOM 2688 N N . HIS B 1 72 ? 2.934 -20.328 10.609 1 98.06 72 HIS B N 1
ATOM 2689 C CA . HIS B 1 72 ? 2.605 -19.391 9.531 1 98.06 72 HIS B CA 1
ATOM 2690 C C . HIS B 1 72 ? 2.449 -17.969 10.07 1 98.06 72 HIS B C 1
ATOM 2692 O O . HIS B 1 72 ? 2.998 -17.031 9.492 1 98.06 72 HIS B O 1
ATOM 2698 N N . VAL B 1 73 ? 1.775 -17.844 11.18 1 98.06 73 VAL B N 1
ATOM 2699 C CA . VAL B 1 73 ? 1.55 -16.531 11.781 1 98.06 73 VAL B CA 1
ATOM 2700 C C . VAL B 1 73 ? 2.877 -15.953 12.266 1 98.06 73 VAL B C 1
ATOM 2702 O O . VAL B 1 73 ? 3.184 -14.789 12 1 98.06 73 VAL B O 1
ATOM 2705 N N . LEU B 1 74 ? 3.68 -16.75 12.883 1 97.81 74 LEU B N 1
ATOM 2706 C CA . LEU B 1 74 ? 4.945 -16.297 13.445 1 97.81 74 LEU B CA 1
ATOM 2707 C C . LEU B 1 74 ? 5.938 -15.938 12.344 1 97.81 74 LEU B C 1
ATOM 2709 O O . LEU B 1 74 ? 6.727 -15 12.492 1 97.81 74 LEU B O 1
ATOM 2713 N N . ASN B 1 75 ? 5.941 -16.719 11.273 1 98.06 75 ASN B N 1
ATOM 2714 C CA . ASN B 1 75 ? 6.805 -16.406 10.148 1 98.06 75 ASN B CA 1
ATOM 2715 C C . ASN B 1 75 ? 6.461 -15.047 9.547 1 98.06 75 ASN B C 1
ATOM 2717 O O . ASN B 1 75 ? 7.352 -14.242 9.258 1 98.06 75 ASN B O 1
ATOM 2721 N N . SER B 1 76 ? 5.176 -14.82 9.391 1 98.62 76 SER B N 1
ATOM 2722 C CA . SER B 1 76 ? 4.73 -13.531 8.883 1 98.62 76 SER B CA 1
ATOM 2723 C C . SER B 1 76 ? 5.145 -12.391 9.812 1 98.62 76 SER B C 1
ATOM 2725 O O . SER B 1 76 ? 5.684 -11.383 9.367 1 98.62 76 SER B O 1
ATOM 2727 N N . LEU B 1 77 ? 4.969 -12.594 11.102 1 98.44 77 LEU B N 1
ATOM 2728 C CA . LEU B 1 77 ? 5.277 -11.555 12.078 1 98.44 77 LEU B CA 1
ATOM 2729 C C . LEU B 1 77 ? 6.781 -11.336 12.188 1 98.44 77 LEU B C 1
ATOM 2731 O O . LEU B 1 77 ? 7.238 -10.203 12.359 1 98.44 77 LEU B O 1
ATOM 2735 N N . TYR B 1 78 ? 7.492 -12.367 12.086 1 98.56 78 TYR B N 1
ATOM 2736 C CA . TYR B 1 78 ? 8.945 -12.289 12.133 1 98.56 78 TYR B CA 1
ATOM 2737 C C . TYR B 1 78 ? 9.484 -11.445 10.984 1 98.56 78 TYR B C 1
ATOM 2739 O O . TYR B 1 78 ? 10.297 -10.539 11.203 1 98.56 78 TYR B O 1
ATOM 2747 N N . ARG B 1 79 ? 9.062 -11.688 9.805 1 98.69 79 ARG B N 1
ATOM 2748 C CA . ARG B 1 79 ? 9.469 -10.922 8.633 1 98.69 79 ARG B CA 1
ATOM 2749 C C . ARG B 1 79 ? 9.117 -9.453 8.789 1 98.69 79 ARG B C 1
ATOM 2751 O O . ARG B 1 79 ? 9.945 -8.578 8.531 1 98.69 79 ARG B O 1
ATOM 2758 N N . LEU B 1 80 ? 7.918 -9.258 9.242 1 98.62 80 LEU B N 1
ATOM 2759 C CA . LEU B 1 80 ? 7.398 -7.898 9.383 1 98.62 80 LEU B CA 1
ATOM 2760 C C . LEU B 1 80 ? 8.195 -7.117 10.422 1 98.62 80 LEU B C 1
ATOM 2762 O O . LEU B 1 80 ? 8.695 -6.027 10.133 1 98.62 80 LEU B O 1
ATOM 2766 N N . PHE B 1 81 ? 8.359 -7.691 11.562 1 98.44 81 PHE B N 1
ATOM 2767 C CA . PHE B 1 81 ? 8.977 -6.984 12.68 1 98.44 81 PHE B CA 1
ATOM 2768 C C . PHE B 1 81 ? 10.469 -6.789 12.445 1 98.44 81 PHE B C 1
ATOM 2770 O O . PHE B 1 81 ? 11.016 -5.727 12.742 1 98.44 81 PHE B O 1
ATOM 2777 N N . LEU B 1 82 ? 11.086 -7.781 11.922 1 98.75 82 LEU B N 1
ATOM 2778 C CA . LEU B 1 82 ? 12.508 -7.637 11.648 1 98.75 82 LEU B CA 1
ATOM 2779 C C . LEU B 1 82 ? 12.758 -6.539 10.625 1 98.75 82 LEU B C 1
ATOM 2781 O O . LEU B 1 82 ? 13.664 -5.719 10.797 1 98.75 82 LEU B O 1
ATOM 2785 N N . ALA B 1 83 ? 12.008 -6.5 9.602 1 98.88 83 ALA B N 1
ATOM 2786 C CA . ALA B 1 83 ? 12.148 -5.477 8.57 1 98.88 83 ALA B CA 1
ATOM 2787 C C . ALA B 1 83 ? 11.898 -4.086 9.141 1 98.88 83 ALA B C 1
ATOM 2789 O O . ALA B 1 83 ? 12.625 -3.139 8.828 1 98.88 83 ALA B O 1
ATOM 2790 N N . LEU B 1 84 ? 10.883 -3.982 10 1 98.56 84 LEU B N 1
ATOM 2791 C CA . LEU B 1 84 ? 10.523 -2.695 10.586 1 98.56 84 LEU B CA 1
ATOM 2792 C C . LEU B 1 84 ? 11.617 -2.205 11.523 1 98.56 84 LEU B C 1
ATOM 2794 O O . LEU B 1 84 ? 11.953 -1.02 11.523 1 98.56 84 LEU B O 1
ATOM 2798 N N . VAL B 1 85 ? 12.109 -3.104 12.289 1 98.62 85 VAL B N 1
ATOM 2799 C CA . VAL B 1 85 ? 13.172 -2.76 13.227 1 98.62 85 VAL B CA 1
ATOM 2800 C C . VAL B 1 85 ? 14.414 -2.311 12.461 1 98.62 85 VAL B C 1
ATOM 2802 O O . VAL B 1 85 ? 15.016 -1.28 12.781 1 98.62 85 VAL B O 1
ATOM 2805 N N . LEU B 1 86 ? 14.766 -3.027 11.445 1 98.75 86 LEU B N 1
ATOM 2806 C CA . LEU B 1 86 ? 15.914 -2.664 10.625 1 98.75 86 LEU B CA 1
ATOM 2807 C C . LEU B 1 86 ? 15.695 -1.312 9.953 1 98.75 86 LEU B C 1
ATOM 2809 O O . LEU B 1 86 ? 16.578 -0.46 9.953 1 98.75 86 LEU B O 1
ATOM 2813 N N . ALA B 1 87 ? 14.523 -1.127 9.422 1 98.81 87 ALA B N 1
ATOM 2814 C CA . ALA B 1 87 ? 14.203 0.131 8.758 1 98.81 87 ALA B CA 1
ATOM 2815 C C . ALA B 1 87 ? 14.25 1.3 9.734 1 98.81 87 ALA B C 1
ATOM 2817 O O . ALA B 1 87 ? 14.773 2.369 9.414 1 98.81 87 ALA B O 1
ATOM 2818 N N . PHE B 1 88 ? 13.719 1.047 10.891 1 98.19 88 PHE B N 1
ATOM 2819 C CA . PHE B 1 88 ? 13.688 2.094 11.906 1 98.19 88 PHE B CA 1
ATOM 2820 C C . PHE B 1 88 ? 15.102 2.525 12.289 1 98.19 88 PHE B C 1
ATOM 2822 O O . PHE B 1 88 ? 15.406 3.719 12.289 1 98.19 88 PHE B O 1
ATOM 2829 N N . PHE B 1 89 ? 16.016 1.653 12.492 1 97.88 89 PHE B N 1
ATOM 2830 C CA . PHE B 1 89 ? 17.344 1.938 13.023 1 97.88 89 PHE B CA 1
ATOM 2831 C C . PHE B 1 89 ? 18.266 2.408 11.914 1 97.88 89 PHE B C 1
ATOM 2833 O O . PHE B 1 89 ? 19.359 2.936 12.188 1 97.88 89 PHE B O 1
ATOM 2840 N N . ILE B 1 90 ? 17.828 2.305 10.688 1 98.38 90 ILE B N 1
ATOM 2841 C CA . ILE B 1 90 ? 18.672 2.775 9.602 1 98.38 90 ILE B CA 1
ATOM 2842 C C . ILE B 1 90 ? 18.094 4.051 9 1 98.38 90 ILE B C 1
ATOM 2844 O O . ILE B 1 90 ? 18.797 5.047 8.836 1 98.38 90 ILE B O 1
ATOM 2848 N N . ALA B 1 91 ? 16.812 4.07 8.766 1 98.5 91 ALA B N 1
ATOM 2849 C CA . ALA B 1 91 ? 16.156 5.195 8.109 1 98.5 91 ALA B CA 1
ATOM 2850 C C . ALA B 1 91 ? 16.141 6.426 9.008 1 98.5 91 ALA B C 1
ATOM 2852 O O . ALA B 1 91 ? 16.328 7.551 8.539 1 98.5 91 ALA B O 1
ATOM 2853 N N . VAL B 1 92 ? 15.883 6.211 10.281 1 97.06 92 VAL B N 1
ATOM 2854 C CA . VAL B 1 92 ? 15.734 7.336 11.203 1 97.06 92 VAL B CA 1
ATOM 2855 C C . VAL B 1 92 ? 17.094 8.023 11.398 1 97.06 92 VAL B C 1
ATOM 2857 O O . VAL B 1 92 ? 17.219 9.234 11.18 1 97.06 92 VAL B O 1
ATOM 2860 N N . PRO B 1 93 ? 18.188 7.293 11.727 1 95.88 93 PRO B N 1
ATOM 2861 C CA . PRO B 1 93 ? 19.5 7.957 11.836 1 95.88 93 PRO B CA 1
ATOM 2862 C C . PRO B 1 93 ? 19.938 8.602 10.531 1 95.88 93 PRO B C 1
ATOM 2864 O O . PRO B 1 93 ? 20.438 9.734 10.531 1 95.88 93 PRO B O 1
ATOM 2867 N N . LEU B 1 94 ? 19.734 7.945 9.422 1 97.38 94 LEU B N 1
ATOM 2868 C CA . LEU B 1 94 ? 20.094 8.523 8.133 1 97.38 94 LEU B CA 1
ATOM 2869 C C . LEU B 1 94 ? 19.25 9.75 7.828 1 97.38 94 LEU B C 1
ATOM 2871 O O . LEU B 1 94 ? 19.734 10.742 7.281 1 97.38 94 LEU B O 1
ATOM 2875 N N . GLY B 1 95 ? 17.969 9.648 8.164 1 97.44 95 GLY B N 1
ATOM 2876 C CA . GLY B 1 95 ? 17.078 10.781 7.992 1 97.44 95 GLY B CA 1
ATOM 2877 C C . GLY B 1 95 ? 17.5 12 8.797 1 97.44 95 GLY B C 1
ATOM 2878 O O . GLY B 1 95 ? 17.406 13.133 8.32 1 97.44 95 GLY B O 1
ATOM 2879 N N . ILE B 1 96 ? 17.922 11.773 9.945 1 94.38 96 ILE B N 1
ATOM 2880 C CA . ILE B 1 96 ? 18.406 12.859 10.797 1 94.38 96 ILE B CA 1
ATOM 2881 C C . ILE B 1 96 ? 19.641 13.5 10.164 1 94.38 96 ILE B C 1
ATOM 2883 O O . ILE B 1 96 ? 19.719 14.727 10.055 1 94.38 96 ILE B O 1
ATOM 2887 N N . LEU B 1 97 ? 20.578 12.664 9.75 1 93.44 97 LEU B N 1
ATOM 2888 C CA . LEU B 1 97 ? 21.797 13.156 9.117 1 93.44 97 LEU B CA 1
ATOM 2889 C C . LEU B 1 97 ? 21.469 13.961 7.863 1 93.44 97 LEU B C 1
ATOM 2891 O O . LEU B 1 97 ? 22.016 15.047 7.656 1 93.44 97 LEU B O 1
ATOM 2895 N N . CYS B 1 98 ? 20.578 13.492 7.09 1 95.88 98 CYS B N 1
ATOM 2896 C CA . CYS B 1 98 ? 20.188 14.148 5.844 1 95.88 98 CYS B CA 1
ATOM 2897 C C . CYS B 1 98 ? 19.375 15.414 6.121 1 95.88 98 CYS B C 1
ATOM 2899 O O . CYS B 1 98 ? 19.469 16.391 5.363 1 95.88 98 CYS B O 1
ATOM 2901 N N . GLY B 1 99 ? 18.609 15.352 7.16 1 93.31 99 GLY B N 1
ATOM 2902 C CA . GLY B 1 99 ? 17.859 16.547 7.547 1 93.31 99 GLY B CA 1
ATOM 2903 C C . GLY B 1 99 ? 18.75 17.688 7.992 1 93.31 99 GLY B C 1
ATOM 2904 O O . GLY B 1 99 ? 18.422 18.859 7.785 1 93.31 99 GLY B O 1
ATOM 2905 N N . TYR B 1 100 ? 19.875 17.391 8.539 1 88.38 100 TYR B N 1
ATOM 2906 C CA . TYR B 1 100 ? 20.797 18.375 9.07 1 88.38 100 TYR B CA 1
ATOM 2907 C C . TYR B 1 100 ? 21.688 18.938 7.973 1 88.38 100 TYR B C 1
ATOM 2909 O O . TYR B 1 100 ? 22.109 20.109 8.039 1 88.38 100 TYR B O 1
ATOM 2917 N N . SER B 1 101 ? 22.016 18.125 7.051 1 90.69 101 SER B N 1
ATOM 2918 C CA . SER B 1 101 ? 22.969 18.531 6.027 1 90.69 101 SER B CA 1
ATOM 2919 C C . SER B 1 101 ? 22.359 18.438 4.633 1 90.69 101 SER B C 1
ATOM 2921 O O . SER B 1 101 ? 22.078 17.344 4.148 1 90.69 101 SER B O 1
ATOM 2923 N N . LYS B 1 102 ? 22.344 19.516 3.949 1 92.19 102 LYS B N 1
ATOM 2924 C CA . LYS B 1 102 ? 21.812 19.531 2.59 1 92.19 102 LYS B CA 1
ATOM 2925 C C . LYS B 1 102 ? 22.719 18.766 1.633 1 92.19 102 LYS B C 1
ATOM 2927 O O . LYS B 1 102 ? 22.25 18.219 0.629 1 92.19 102 LYS B O 1
ATOM 2932 N N . TYR B 1 103 ? 23.953 18.609 1.983 1 93.5 103 TYR B N 1
ATOM 2933 C CA . TYR B 1 103 ? 24.891 17.906 1.128 1 93.5 103 TYR B CA 1
ATOM 2934 C C . TYR B 1 103 ? 24.719 16.406 1.245 1 93.5 103 TYR B C 1
ATOM 2936 O O . TYR B 1 103 ? 24.766 15.68 0.243 1 93.5 103 TYR B O 1
ATOM 2944 N N . ILE B 1 104 ? 24.5 15.969 2.443 1 95.69 104 ILE B N 1
ATOM 2945 C CA . ILE B 1 104 ? 24.266 14.539 2.631 1 95.69 104 ILE B CA 1
ATOM 2946 C C . ILE B 1 104 ? 22.953 14.141 1.979 1 95.69 104 ILE B C 1
ATOM 2948 O O . ILE B 1 104 ? 22.859 13.094 1.34 1 95.69 104 ILE B O 1
ATOM 2952 N N . LEU B 1 105 ? 22 14.953 2.148 1 96.12 105 LEU B N 1
ATOM 2953 C CA . LEU B 1 105 ? 20.719 14.711 1.514 1 96.12 105 LEU B CA 1
ATOM 2954 C C . LEU B 1 105 ? 20.859 14.617 -0.001 1 96.12 105 LEU B C 1
ATOM 2956 O O . LEU B 1 105 ? 20.25 13.75 -0.634 1 96.12 105 LEU B O 1
ATOM 2960 N N . ALA B 1 106 ? 21.703 15.484 -0.557 1 95.5 106 ALA B N 1
ATOM 2961 C CA . ALA B 1 106 ? 21.875 15.547 -2.006 1 95.5 106 ALA B CA 1
ATOM 2962 C C . ALA B 1 106 ? 22.453 14.234 -2.543 1 95.5 106 ALA B C 1
ATOM 2964 O O . ALA B 1 106 ? 22.203 13.867 -3.693 1 95.5 106 ALA B O 1
ATOM 2965 N N . ILE B 1 107 ? 23.156 13.547 -1.71 1 95.69 107 ILE B N 1
ATOM 2966 C CA . ILE B 1 107 ? 23.766 12.281 -2.092 1 95.69 107 ILE B CA 1
ATOM 2967 C C . ILE B 1 107 ? 22.703 11.195 -2.15 1 95.69 107 ILE B C 1
ATOM 2969 O O . ILE B 1 107 ? 22.656 10.398 -3.096 1 95.69 107 ILE B O 1
ATOM 2973 N N . PHE B 1 108 ? 21.766 11.18 -1.213 1 96.31 108 PHE B N 1
ATOM 2974 C CA . PHE B 1 108 ? 20.828 10.078 -1.062 1 96.31 108 PHE B CA 1
ATOM 2975 C C . PHE B 1 108 ? 19.5 10.398 -1.747 1 96.31 108 PHE B C 1
ATOM 2977 O O . PHE B 1 108 ? 18.75 9.492 -2.102 1 96.31 108 PHE B O 1
ATOM 2984 N N . ASP B 1 109 ? 19.281 11.602 -1.985 1 93.62 109 ASP B N 1
ATOM 2985 C CA . ASP B 1 109 ? 18 12.078 -2.486 1 93.62 109 ASP B CA 1
ATOM 2986 C C . ASP B 1 109 ? 17.656 11.453 -3.838 1 93.62 109 ASP B C 1
ATOM 2988 O O . ASP B 1 109 ? 16.531 11 -4.059 1 93.62 109 ASP B O 1
ATOM 2992 N N . PRO B 1 110 ? 18.625 11.344 -4.711 1 92.62 110 PRO B N 1
ATOM 2993 C CA . PRO B 1 110 ? 18.297 10.75 -6.008 1 92.62 110 PRO B CA 1
ATOM 2994 C C . PRO B 1 110 ? 17.875 9.289 -5.902 1 92.62 110 PRO B C 1
ATOM 2996 O O . PRO B 1 110 ? 17 8.836 -6.641 1 92.62 110 PRO B O 1
ATOM 2999 N N . ILE B 1 111 ? 18.438 8.57 -5.027 1 93.56 111 ILE B N 1
ATOM 3000 C CA . ILE B 1 111 ? 18.125 7.156 -4.84 1 93.56 111 ILE B CA 1
ATOM 3001 C C . ILE B 1 111 ? 16.719 7.008 -4.262 1 93.56 111 ILE B C 1
ATOM 3003 O O . ILE B 1 111 ? 15.922 6.211 -4.762 1 93.56 111 ILE B O 1
ATOM 3007 N N . ILE B 1 112 ? 16.453 7.824 -3.326 1 93.81 112 ILE B N 1
ATOM 3008 C CA . ILE B 1 112 ? 15.156 7.758 -2.643 1 93.81 112 ILE B CA 1
ATOM 3009 C C . ILE B 1 112 ? 14.055 8.234 -3.582 1 93.81 112 ILE B C 1
ATOM 3011 O O . ILE B 1 112 ? 12.977 7.633 -3.635 1 93.81 112 ILE B O 1
ATOM 3015 N N . GLU B 1 113 ? 14.344 9.234 -4.344 1 89.31 113 GLU B N 1
ATOM 3016 C CA . GLU B 1 113 ? 13.367 9.797 -5.27 1 89.31 113 GLU B CA 1
ATOM 3017 C C . GLU B 1 113 ? 13.047 8.812 -6.391 1 89.31 113 GLU B C 1
ATOM 3019 O O . GLU B 1 113 ? 11.938 8.828 -6.941 1 89.31 113 GLU B O 1
ATOM 3024 N N . PHE B 1 114 ? 13.961 7.926 -6.629 1 88.06 114 PHE B N 1
ATOM 3025 C CA . PHE B 1 114 ? 13.758 6.957 -7.703 1 88.06 114 PHE B CA 1
ATOM 3026 C C . PHE B 1 114 ? 12.898 5.793 -7.223 1 88.06 114 PHE B C 1
ATOM 3028 O O . PHE B 1 114 ? 11.953 5.391 -7.91 1 88.06 114 PHE B O 1
ATOM 3035 N N . TYR B 1 115 ? 13.25 5.191 -6.066 1 92.12 115 TYR B N 1
ATOM 3036 C CA . TYR B 1 115 ? 12.57 3.949 -5.73 1 92.12 115 TYR B CA 1
ATOM 3037 C C . TYR B 1 115 ? 11.266 4.227 -4.988 1 92.12 115 TYR B C 1
ATOM 3039 O O . TYR B 1 115 ? 10.375 3.379 -4.949 1 92.12 115 TYR B O 1
ATOM 3047 N N . ARG B 1 116 ? 11.125 5.445 -4.477 1 91.38 116 ARG B N 1
ATOM 3048 C CA . ARG B 1 116 ? 9.984 5.766 -3.625 1 91.38 116 ARG B CA 1
ATOM 3049 C C . ARG B 1 116 ? 8.672 5.641 -4.395 1 91.38 116 ARG B C 1
ATOM 3051 O O . ARG B 1 116 ? 7.699 5.078 -3.889 1 91.38 116 ARG B O 1
ATOM 3058 N N . PRO B 1 117 ? 8.664 6.105 -5.637 1 89.69 117 PRO B N 1
ATOM 3059 C CA . PRO B 1 117 ? 7.395 6.059 -6.367 1 89.69 117 PRO B CA 1
ATOM 3060 C C . PRO B 1 117 ? 7.059 4.66 -6.879 1 89.69 117 PRO B C 1
ATOM 3062 O O . PRO B 1 117 ? 5.926 4.402 -7.289 1 89.69 117 PRO B O 1
ATOM 3065 N N . LEU B 1 118 ? 7.949 3.793 -6.84 1 94.94 118 LEU B N 1
ATOM 3066 C CA . LEU B 1 118 ? 7.73 2.445 -7.352 1 94.94 118 LEU B CA 1
ATOM 3067 C C . LEU B 1 118 ? 6.809 1.655 -6.43 1 94.94 118 LEU B C 1
ATOM 3069 O O . LEU B 1 118 ? 6.926 1.741 -5.203 1 94.94 118 LEU B O 1
ATOM 3073 N N . PRO B 1 119 ? 5.863 0.961 -7.078 1 95.5 119 PRO B N 1
ATOM 3074 C CA . PRO B 1 119 ? 5.199 -0.039 -6.242 1 95.5 119 PRO B CA 1
ATOM 3075 C C . PRO B 1 119 ? 6.184 -0.992 -5.566 1 95.5 119 PRO B C 1
ATOM 3077 O O . PRO B 1 119 ? 7.156 -1.422 -6.188 1 95.5 119 PRO B O 1
ATOM 3080 N N . PRO B 1 120 ? 5.938 -1.226 -4.359 1 95 120 PRO B N 1
ATOM 3081 C CA . PRO B 1 120 ? 6.91 -2.047 -3.633 1 95 120 PRO B CA 1
ATOM 3082 C C . PRO B 1 120 ? 7.195 -3.375 -4.328 1 95 120 PRO B C 1
ATOM 3084 O O . PRO B 1 120 ? 8.344 -3.828 -4.355 1 95 120 PRO B O 1
ATOM 3087 N N . LEU B 1 121 ? 6.238 -3.963 -4.918 1 96.81 121 LEU B N 1
ATOM 3088 C CA . LEU B 1 121 ? 6.465 -5.277 -5.504 1 96.81 121 LEU B CA 1
ATOM 3089 C C . LEU B 1 121 ? 7.125 -5.152 -6.875 1 96.81 121 LEU B C 1
ATOM 3091 O O . LEU B 1 121 ? 7.488 -6.16 -7.488 1 96.81 121 LEU B O 1
ATOM 3095 N N . ALA B 1 122 ? 7.328 -3.926 -7.328 1 95.06 122 ALA B N 1
ATOM 3096 C CA . ALA B 1 122 ? 7.922 -3.705 -8.648 1 95.06 122 ALA B CA 1
ATOM 3097 C C . ALA B 1 122 ? 9.32 -4.312 -8.727 1 95.06 122 ALA B C 1
ATOM 3099 O O . ALA B 1 122 ? 9.758 -4.73 -9.805 1 95.06 122 ALA B O 1
ATOM 3100 N N . TYR B 1 123 ? 9.969 -4.406 -7.633 1 95.75 123 TYR B N 1
ATOM 3101 C CA . TYR B 1 123 ? 11.344 -4.898 -7.66 1 95.75 123 TYR B CA 1
ATOM 3102 C C . TYR B 1 123 ? 11.477 -6.18 -6.848 1 95.75 123 TYR B C 1
ATOM 3104 O O . TYR B 1 123 ? 12.594 -6.59 -6.5 1 95.75 123 TYR B O 1
ATOM 3112 N N . TYR B 1 124 ? 10.367 -6.77 -6.5 1 97.81 124 TYR B N 1
ATOM 3113 C CA . TYR B 1 124 ? 10.414 -7.984 -5.695 1 97.81 124 TYR B CA 1
ATOM 3114 C C . TYR B 1 124 ? 10.984 -9.148 -6.496 1 97.81 124 TYR B C 1
ATOM 3116 O O . TYR B 1 124 ? 11.75 -9.961 -5.969 1 97.81 124 TYR B O 1
ATOM 3124 N N . ALA B 1 125 ? 10.562 -9.211 -7.789 1 96.75 125 ALA B N 1
ATOM 3125 C CA . ALA B 1 125 ? 11.062 -10.289 -8.641 1 96.75 125 ALA B CA 1
ATOM 3126 C C . ALA B 1 125 ? 12.586 -10.281 -8.688 1 96.75 125 ALA B C 1
ATOM 3128 O O . ALA B 1 125 ? 13.219 -11.344 -8.68 1 96.75 125 ALA B O 1
ATOM 3129 N N . LEU B 1 126 ? 13.109 -9.109 -8.688 1 95.88 126 LEU B N 1
ATOM 3130 C CA . LEU B 1 126 ? 14.562 -8.969 -8.703 1 95.88 126 LEU B CA 1
ATOM 3131 C C . LEU B 1 126 ? 15.164 -9.422 -7.371 1 95.88 126 LEU B C 1
ATOM 3133 O O . LEU B 1 126 ? 16.188 -10.102 -7.348 1 95.88 126 LEU B O 1
ATOM 3137 N N . LEU B 1 127 ? 14.578 -9.07 -6.293 1 97.31 127 LEU B N 1
ATOM 3138 C CA . LEU B 1 127 ? 15.055 -9.453 -4.969 1 97.31 127 LEU B CA 1
ATOM 3139 C C . LEU B 1 127 ? 15 -10.961 -4.781 1 97.31 127 LEU B C 1
ATOM 3141 O O . LEU B 1 127 ? 15.898 -11.555 -4.18 1 97.31 127 LEU B O 1
ATOM 3145 N N . VAL B 1 128 ? 13.938 -11.531 -5.316 1 97 128 VAL B N 1
ATOM 3146 C CA . VAL B 1 128 ? 13.805 -12.984 -5.227 1 97 128 VAL B CA 1
ATOM 3147 C C . VAL B 1 128 ? 14.898 -13.656 -6.059 1 97 128 VAL B C 1
ATOM 3149 O O . VAL B 1 128 ? 15.477 -14.664 -5.641 1 97 128 VAL B O 1
ATOM 3152 N N . LEU B 1 129 ? 15.156 -13.055 -7.172 1 93.94 129 LEU B N 1
ATOM 3153 C CA . LEU B 1 129 ? 16.219 -13.57 -8.031 1 93.94 129 LEU B CA 1
ATOM 3154 C C . LEU B 1 129 ? 17.562 -13.492 -7.34 1 93.94 129 LEU B C 1
ATOM 3156 O O . LEU B 1 129 ? 18.391 -14.406 -7.461 1 93.94 129 LEU B O 1
ATOM 3160 N N . TRP B 1 130 ? 17.797 -12.422 -6.539 1 95.5 130 TRP B N 1
ATOM 3161 C CA . TRP B 1 130 ? 19.078 -12.164 -5.914 1 95.5 130 TRP B CA 1
ATOM 3162 C C . TRP B 1 130 ? 19.219 -12.938 -4.609 1 95.5 130 TRP B C 1
ATOM 3164 O O . TRP B 1 130 ? 20.297 -13.445 -4.293 1 95.5 130 TRP B O 1
ATOM 3174 N N . LEU B 1 131 ? 18.141 -13.086 -3.881 1 96.88 131 LEU B N 1
ATOM 3175 C CA . LEU B 1 131 ? 18.266 -13.484 -2.484 1 96.88 131 LEU B CA 1
ATOM 3176 C C . LEU B 1 131 ? 17.531 -14.789 -2.225 1 96.88 131 LEU B C 1
ATOM 3178 O O . LEU B 1 131 ? 17.641 -15.375 -1.145 1 96.88 131 LEU B O 1
ATOM 3182 N N . GLY B 1 132 ? 16.797 -15.234 -3.223 1 94.38 132 GLY B N 1
ATOM 3183 C CA . GLY B 1 132 ? 16.047 -16.484 -3.082 1 94.38 132 GLY B CA 1
ATOM 3184 C C . GLY B 1 132 ? 14.664 -16.281 -2.494 1 94.38 132 GLY B C 1
ATOM 3185 O O . GLY B 1 132 ? 14.273 -15.156 -2.17 1 94.38 132 GLY B O 1
ATOM 3186 N N . ILE B 1 133 ? 13.969 -17.344 -2.338 1 93.19 133 ILE B N 1
ATOM 3187 C CA . ILE B 1 133 ? 12.562 -17.281 -1.953 1 93.19 133 ILE B CA 1
ATOM 3188 C C . ILE B 1 133 ? 12.438 -17.375 -0.435 1 93.19 133 ILE B C 1
ATOM 3190 O O . ILE B 1 133 ? 11.359 -17.188 0.12 1 93.19 133 ILE B O 1
ATOM 3194 N N . ASP B 1 134 ? 13.531 -17.594 0.258 1 95 134 ASP B N 1
ATOM 3195 C CA . ASP B 1 134 ? 13.508 -17.688 1.714 1 95 134 ASP B CA 1
ATOM 3196 C C . ASP B 1 134 ? 13.242 -16.328 2.346 1 95 134 ASP B C 1
ATOM 3198 O O . ASP B 1 134 ? 12.844 -15.383 1.658 1 95 134 ASP B O 1
ATOM 3202 N N . ASN B 1 135 ? 13.43 -16.156 3.623 1 97.75 135 ASN B N 1
ATOM 3203 C CA . ASN B 1 135 ? 13.039 -14.977 4.383 1 97.75 135 ASN B CA 1
ATOM 3204 C C . ASN B 1 135 ? 13.797 -13.742 3.908 1 97.75 135 ASN B C 1
ATOM 3206 O O . ASN B 1 135 ? 13.273 -12.625 3.967 1 97.75 135 ASN B O 1
ATOM 3210 N N . THR B 1 136 ? 14.922 -13.914 3.365 1 98 136 THR B N 1
ATOM 3211 C CA . THR B 1 136 ? 15.82 -12.789 3.105 1 98 136 THR B CA 1
ATOM 3212 C C . THR B 1 136 ? 15.219 -11.852 2.059 1 98 136 THR B C 1
ATOM 3214 O O . THR B 1 136 ? 15.266 -10.633 2.213 1 98 136 THR B O 1
ATOM 3217 N N . SER B 1 137 ? 14.703 -12.414 0.944 1 98.12 137 SER B N 1
ATOM 3218 C CA . SER B 1 137 ? 14.109 -11.578 -0.092 1 98.12 137 SER B CA 1
ATOM 3219 C C . SER B 1 137 ? 12.898 -10.812 0.438 1 98.12 137 SER B C 1
ATOM 3221 O O . SER B 1 137 ? 12.727 -9.625 0.139 1 98.12 137 SER B O 1
ATOM 3223 N N . LYS B 1 138 ? 12.062 -11.422 1.261 1 98.56 138 LYS B N 1
ATOM 3224 C CA . LYS B 1 138 ? 10.867 -10.781 1.809 1 98.56 138 LYS B CA 1
ATOM 3225 C C . LYS B 1 138 ? 11.242 -9.703 2.82 1 98.56 138 LYS B C 1
ATOM 3227 O O . LYS B 1 138 ? 10.68 -8.609 2.811 1 98.56 138 LYS B O 1
ATOM 3232 N N . ILE B 1 139 ? 12.219 -9.992 3.648 1 98.81 139 ILE B N 1
ATOM 3233 C CA . ILE B 1 139 ? 12.648 -9.023 4.652 1 98.81 139 ILE B CA 1
ATOM 3234 C C . ILE B 1 139 ? 13.281 -7.816 3.971 1 98.81 139 ILE B C 1
ATOM 3236 O O . ILE B 1 139 ? 13.039 -6.672 4.363 1 98.81 139 ILE B O 1
ATOM 3240 N N . ALA B 1 140 ? 14.086 -8.086 2.957 1 98.62 140 ALA B N 1
ATOM 3241 C CA . ALA B 1 140 ? 14.688 -6.992 2.193 1 98.62 140 ALA B CA 1
ATOM 3242 C C . ALA B 1 140 ? 13.609 -6.109 1.562 1 98.62 140 ALA B C 1
ATOM 3244 O O . ALA B 1 140 ? 13.703 -4.879 1.609 1 98.62 140 ALA B O 1
ATOM 3245 N N . LEU B 1 141 ? 12.625 -6.73 0.974 1 98.69 141 LEU B N 1
ATOM 3246 C CA . LEU B 1 141 ? 11.516 -6.004 0.363 1 98.69 141 LEU B CA 1
ATOM 3247 C C . LEU B 1 141 ? 10.789 -5.152 1.397 1 98.69 141 LEU B C 1
ATOM 3249 O O . LEU B 1 141 ? 10.531 -3.969 1.164 1 98.69 141 LEU B O 1
ATOM 3253 N N . LEU B 1 142 ? 10.469 -5.781 2.494 1 98.88 142 LEU B N 1
ATOM 3254 C CA . LEU B 1 142 ? 9.734 -5.105 3.561 1 98.88 142 LEU B CA 1
ATOM 3255 C C . LEU B 1 142 ? 10.562 -3.969 4.156 1 98.88 142 LEU B C 1
ATOM 3257 O O . LEU B 1 142 ? 10.023 -2.924 4.516 1 98.88 142 LEU B O 1
ATOM 3261 N N . PHE B 1 143 ? 11.875 -4.168 4.254 1 98.75 143 PHE B N 1
ATOM 3262 C CA . PHE B 1 143 ? 12.789 -3.129 4.703 1 98.75 143 PHE B CA 1
ATOM 3263 C C . PHE B 1 143 ? 12.711 -1.908 3.795 1 98.75 143 PHE B C 1
ATOM 3265 O O . PHE B 1 143 ? 12.57 -0.78 4.27 1 98.75 143 PHE B O 1
ATOM 3272 N N . LEU B 1 144 ? 12.766 -2.123 2.549 1 98.19 144 LEU B N 1
ATOM 3273 C CA . LEU B 1 144 ? 12.742 -1.03 1.583 1 98.19 144 LEU B CA 1
ATOM 3274 C C . LEU B 1 144 ? 11.391 -0.317 1.606 1 98.19 144 LEU B C 1
ATOM 3276 O O . LEU B 1 144 ? 11.328 0.908 1.479 1 98.19 144 LEU B O 1
ATOM 3280 N N . SER B 1 145 ? 10.344 -1.106 1.777 1 97.94 145 SER B N 1
ATOM 3281 C CA . SER B 1 145 ? 9 -0.549 1.848 1 97.94 145 SER B CA 1
ATOM 3282 C C . SER B 1 145 ? 8.836 0.351 3.068 1 97.94 145 SER B C 1
ATOM 3284 O O . SER B 1 145 ? 8.18 1.39 2.998 1 97.94 145 SER B O 1
ATOM 3286 N N . ALA B 1 146 ? 9.438 -0.001 4.133 1 98.44 146 ALA B N 1
ATOM 3287 C CA . ALA B 1 146 ? 9.328 0.737 5.387 1 98.44 146 ALA B CA 1
ATOM 3288 C C . ALA B 1 146 ? 10.297 1.916 5.418 1 98.44 146 ALA B C 1
ATOM 3290 O O . ALA B 1 146 ? 10.047 2.92 6.09 1 98.44 146 ALA B O 1
ATOM 3291 N N . PHE B 1 147 ? 11.367 1.814 4.691 1 98.5 147 PHE B N 1
ATOM 3292 C CA . PHE B 1 147 ? 12.469 2.764 4.754 1 98.5 147 PHE B CA 1
ATOM 3293 C C . PHE B 1 147 ? 12.023 4.148 4.297 1 98.5 147 PHE B C 1
ATOM 3295 O O . PHE B 1 147 ? 12.25 5.141 4.992 1 98.5 147 PHE B O 1
ATOM 3302 N N . ALA B 1 148 ? 11.344 4.211 3.252 1 97.06 148 ALA B N 1
ATOM 3303 C CA . ALA B 1 148 ? 11.047 5.488 2.605 1 97.06 148 ALA B CA 1
ATOM 3304 C C . ALA B 1 148 ? 10.164 6.359 3.488 1 97.06 148 ALA B C 1
ATOM 3306 O O . ALA B 1 148 ? 10.5 7.512 3.773 1 97.06 148 ALA B O 1
ATOM 3307 N N . PRO B 1 149 ? 9.039 5.859 3.982 1 96.5 149 PRO B N 1
ATOM 3308 C CA . PRO B 1 149 ? 8.195 6.719 4.82 1 96.5 149 PRO B CA 1
ATOM 3309 C C . PRO B 1 149 ? 8.898 7.16 6.102 1 96.5 149 PRO B C 1
ATOM 3311 O O . PRO B 1 149 ? 8.719 8.297 6.551 1 96.5 149 PRO B O 1
ATOM 3314 N N . LEU B 1 150 ? 9.68 6.324 6.648 1 97.94 150 LEU B N 1
ATOM 3315 C CA . LEU B 1 150 ? 10.43 6.672 7.852 1 97.94 150 LEU B CA 1
ATOM 3316 C C . LEU B 1 150 ? 11.484 7.734 7.551 1 97.94 150 LEU B C 1
ATOM 3318 O O . LEU B 1 150 ? 11.617 8.711 8.297 1 97.94 150 LEU B O 1
ATOM 3322 N N . PHE B 1 151 ? 12.164 7.578 6.449 1 98.19 151 PHE B N 1
ATOM 3323 C CA . PHE B 1 151 ? 13.227 8.484 6.027 1 98.19 151 PHE B CA 1
ATOM 3324 C C . PHE B 1 151 ? 12.664 9.875 5.742 1 98.19 151 PHE B C 1
ATOM 3326 O O . PHE B 1 151 ? 13.18 10.875 6.25 1 98.19 151 PHE B O 1
ATOM 3333 N N . ILE B 1 152 ? 11.625 9.914 5.062 1 96.75 152 ILE B N 1
ATOM 3334 C CA . ILE B 1 152 ? 11.039 11.18 4.633 1 96.75 152 ILE B CA 1
ATOM 3335 C C . ILE B 1 152 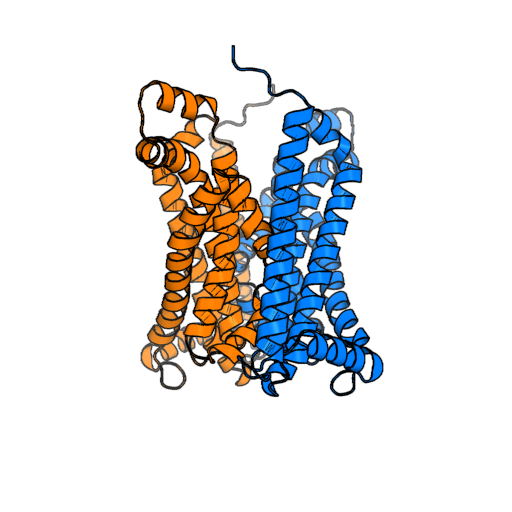? 10.469 11.922 5.836 1 96.75 152 ILE B C 1
ATOM 3337 O O . ILE B 1 152 ? 10.68 13.125 5.988 1 96.75 152 ILE B O 1
ATOM 3341 N N . ALA B 1 153 ? 9.711 11.188 6.703 1 97.19 153 ALA B N 1
ATOM 3342 C CA . ALA B 1 153 ? 9.148 11.805 7.902 1 97.19 153 ALA B CA 1
ATOM 3343 C C . ALA B 1 153 ? 10.25 12.383 8.789 1 97.19 153 ALA B C 1
ATOM 3345 O O . ALA B 1 153 ? 10.094 13.469 9.352 1 97.19 153 ALA B O 1
ATOM 3346 N N . THR B 1 154 ? 11.336 11.703 8.812 1 97.5 154 THR B N 1
ATOM 3347 C CA . THR B 1 154 ? 12.438 12.133 9.664 1 97.5 154 THR B CA 1
ATOM 3348 C C . THR B 1 154 ? 13.148 13.344 9.062 1 97.5 154 THR B C 1
ATOM 3350 O O . THR B 1 154 ? 13.375 14.336 9.75 1 97.5 154 THR B O 1
ATOM 3353 N N . VAL B 1 155 ? 13.484 13.289 7.812 1 97.06 155 VAL B N 1
ATOM 3354 C CA . VAL B 1 155 ? 14.172 14.391 7.133 1 97.06 155 VAL B CA 1
ATOM 3355 C C . VAL B 1 155 ? 13.344 15.664 7.246 1 97.06 155 VAL B C 1
ATOM 3357 O O . VAL B 1 155 ? 13.852 16.719 7.645 1 97.06 155 VAL B O 1
ATOM 3360 N N . SER B 1 156 ? 12.047 15.539 6.926 1 96.38 156 SER B N 1
ATOM 3361 C CA . SER B 1 156 ? 11.164 16.703 6.949 1 96.38 156 SER B CA 1
ATOM 3362 C C . SER B 1 156 ? 11.047 17.281 8.359 1 96.38 156 SER B C 1
ATOM 3364 O O . SER B 1 156 ? 10.984 18.5 8.531 1 96.38 156 SER B O 1
ATOM 3366 N N . SER B 1 157 ? 10.969 16.422 9.312 1 96.19 157 SER B N 1
ATOM 3367 C CA . SER B 1 157 ? 10.836 16.859 10.703 1 96.19 157 SER B CA 1
ATOM 3368 C C . SER B 1 157 ? 12.086 17.594 11.172 1 96.19 157 SER B C 1
ATOM 3370 O O . SER B 1 157 ? 11.992 18.625 11.82 1 96.19 157 SER B O 1
ATOM 3372 N N . VAL B 1 158 ? 13.219 17.141 10.844 1 94.69 158 VAL B N 1
ATOM 3373 C CA . VAL B 1 158 ? 14.484 17.75 11.242 1 94.69 158 VAL B CA 1
ATOM 3374 C C . VAL B 1 158 ? 14.641 19.109 10.578 1 94.69 158 VAL B C 1
ATOM 3376 O O . VAL B 1 158 ? 15.094 20.062 11.211 1 94.69 158 VAL B O 1
ATOM 3379 N N . GLN B 1 159 ? 14.203 19.188 9.383 1 94.31 159 GLN B N 1
ATOM 3380 C CA . GLN B 1 159 ? 14.336 20.438 8.625 1 94.31 159 GLN B CA 1
ATOM 3381 C C . GLN B 1 159 ? 13.406 21.516 9.18 1 94.31 159 GLN B C 1
ATOM 3383 O O . GLN B 1 159 ? 13.625 22.703 8.945 1 94.31 159 GLN B O 1
ATOM 3388 N N . ARG B 1 160 ? 12.484 21.094 9.883 1 93.38 160 ARG B N 1
ATOM 3389 C CA . ARG B 1 160 ? 11.508 22.047 10.422 1 93.38 160 ARG B CA 1
ATOM 3390 C C . ARG B 1 160 ? 11.945 22.562 11.789 1 93.38 160 ARG B C 1
ATOM 3392 O O . ARG B 1 160 ? 11.344 23.5 12.328 1 93.38 160 ARG B O 1
ATOM 3399 N N . VAL B 1 161 ? 12.945 21.969 12.391 1 90.62 161 VAL B N 1
ATOM 3400 C CA . VAL B 1 161 ? 13.438 22.438 13.68 1 90.62 161 VAL B CA 1
ATOM 3401 C C . VAL B 1 161 ? 14.062 23.828 13.508 1 90.62 161 VAL B C 1
ATOM 3403 O O . VAL B 1 161 ? 14.961 24.016 12.688 1 90.62 161 VAL B O 1
ATOM 3406 N N . PRO B 1 162 ? 13.523 24.797 14.258 1 87.56 162 PRO B N 1
ATOM 3407 C CA . PRO B 1 162 ? 14.055 26.156 14.133 1 87.56 162 PRO B CA 1
ATOM 3408 C C . PRO B 1 162 ? 15.562 26.219 14.391 1 87.56 162 PRO B C 1
ATOM 3410 O O . PRO B 1 162 ? 16.031 25.734 15.414 1 87.56 162 PRO B O 1
ATOM 3413 N N . ARG B 1 163 ? 16.219 26.828 13.555 1 82.5 163 ARG B N 1
ATOM 3414 C CA . ARG B 1 163 ? 17.672 26.953 13.648 1 82.5 163 ARG B CA 1
ATOM 3415 C C . ARG B 1 163 ? 18.062 27.781 14.867 1 82.5 163 ARG B C 1
ATOM 3417 O O . ARG B 1 163 ? 19.141 27.594 15.438 1 82.5 163 ARG B O 1
ATOM 3424 N N . ASP B 1 164 ? 17.094 28.641 15.18 1 86.88 164 ASP B N 1
ATOM 3425 C CA . ASP B 1 164 ? 17.359 29.5 16.328 1 86.88 164 ASP B CA 1
ATOM 3426 C C . ASP B 1 164 ? 17.531 28.672 17.609 1 86.88 164 ASP B C 1
ATOM 3428 O O . ASP B 1 164 ? 18.359 29.016 18.469 1 86.88 164 ASP B O 1
ATOM 3432 N N . ARG B 1 165 ? 16.812 27.594 17.703 1 86.62 165 ARG B N 1
ATOM 3433 C CA . ARG B 1 165 ? 16.922 26.719 18.859 1 86.62 165 ARG B CA 1
ATOM 3434 C C . ARG B 1 165 ? 18.266 26 18.891 1 86.62 165 ARG B C 1
ATOM 3436 O O . ARG B 1 165 ? 18.875 25.844 19.938 1 86.62 165 ARG B O 1
ATOM 3443 N N . ILE B 1 166 ? 18.672 25.688 17.766 1 85.56 166 ILE B N 1
ATOM 3444 C CA . ILE B 1 166 ? 19.938 24.984 17.641 1 85.56 166 ILE B CA 1
ATOM 3445 C C . ILE B 1 166 ? 21.094 25.953 17.906 1 85.56 166 ILE B C 1
ATOM 3447 O O . ILE B 1 166 ? 22 25.641 18.688 1 85.56 166 ILE B O 1
ATOM 3451 N N . ASN B 1 167 ? 20.984 27.078 17.391 1 86.19 167 ASN B N 1
ATOM 3452 C CA . ASN B 1 167 ? 22.031 28.094 17.547 1 86.19 167 ASN B CA 1
ATOM 3453 C C . ASN B 1 167 ? 22.141 28.562 18.984 1 86.19 167 ASN B C 1
ATOM 3455 O O . ASN B 1 167 ? 23.234 28.797 19.484 1 86.19 167 ASN B O 1
ATOM 3459 N N . SER B 1 168 ? 20.969 28.703 19.516 1 88.75 168 SER B N 1
ATOM 3460 C CA . SER B 1 168 ? 20.969 29.109 20.922 1 88.75 168 SER B CA 1
ATOM 3461 C C . SER B 1 168 ? 21.672 28.078 21.797 1 88.75 168 SER B C 1
ATOM 3463 O O . SER B 1 168 ? 22.438 28.438 22.688 1 88.75 168 SER B O 1
ATOM 3465 N N . ALA B 1 169 ? 21.422 26.875 21.516 1 88.94 169 ALA B N 1
ATOM 3466 C CA . ALA B 1 169 ? 22.062 25.812 22.281 1 88.94 169 ALA B CA 1
ATOM 3467 C C . ALA B 1 169 ? 23.562 25.766 22.031 1 88.94 169 ALA B C 1
ATOM 3469 O O . ALA B 1 169 ? 24.359 25.547 22.953 1 88.94 169 ALA B O 1
ATOM 3470 N N . LEU B 1 170 ? 23.938 26.031 20.797 1 87.06 170 LEU B N 1
ATOM 3471 C CA . LEU B 1 170 ? 25.359 26.062 20.422 1 87.06 170 LEU B CA 1
ATOM 3472 C C . LEU B 1 170 ? 26.078 27.219 21.109 1 87.06 170 LEU B C 1
ATOM 3474 O O . LEU B 1 170 ? 27.219 27.062 21.562 1 87.06 170 LEU B O 1
ATOM 3478 N N . SER B 1 171 ? 25.375 28.281 21.172 1 90.81 171 SER B N 1
ATOM 3479 C CA . SER B 1 171 ? 25.953 29.453 21.812 1 90.81 171 SER B CA 1
ATOM 3480 C C . SER B 1 171 ? 26.172 29.219 23.297 1 90.81 171 SER B C 1
ATOM 3482 O O . SER B 1 171 ? 27.062 29.812 23.906 1 90.81 171 SER B O 1
ATOM 3484 N N . LEU B 1 172 ? 25.375 28.391 23.859 1 92.06 172 LEU B N 1
ATOM 3485 C CA . LEU B 1 172 ? 25.453 28.078 25.281 1 92.06 172 LEU B CA 1
ATOM 3486 C C . LEU B 1 172 ? 26.453 26.953 25.531 1 92.06 172 LEU B C 1
ATOM 3488 O O . LEU B 1 172 ? 26.625 26.5 26.672 1 92.06 172 LEU B O 1
ATOM 3492 N N . GLY B 1 173 ? 27.094 26.484 24.484 1 91.06 173 GLY B N 1
ATOM 3493 C CA . GLY B 1 173 ? 28.172 25.516 24.625 1 91.06 173 GLY B CA 1
ATOM 3494 C C . GLY B 1 173 ? 27.719 24.078 24.438 1 91.06 173 GLY B C 1
ATOM 3495 O O . GLY B 1 173 ? 28.453 23.141 24.75 1 91.06 173 GLY B O 1
ATOM 3496 N N . ALA B 1 174 ? 26.5 23.938 24 1 89.5 174 ALA B N 1
ATOM 3497 C CA . ALA B 1 174 ? 26.016 22.578 23.781 1 89.5 174 ALA B CA 1
ATOM 3498 C C . ALA B 1 174 ? 26.766 21.906 22.625 1 89.5 174 ALA B C 1
ATOM 3500 O O . ALA B 1 174 ? 27.078 22.562 21.625 1 89.5 174 ALA B O 1
ATOM 3501 N N . THR B 1 175 ? 27.125 20.594 22.891 1 91.75 175 THR B N 1
ATOM 3502 C CA . THR B 1 175 ? 27.766 19.828 21.828 1 91.75 175 THR B CA 1
ATOM 3503 C C . THR B 1 175 ? 26.75 19.344 20.812 1 91.75 175 THR B C 1
ATOM 3505 O O . THR B 1 175 ? 25.547 19.312 21.078 1 91.75 175 THR B O 1
ATOM 3508 N N . LYS B 1 176 ? 27.203 18.953 19.594 1 86.69 176 LYS B N 1
ATOM 3509 C CA . LYS B 1 176 ? 26.328 18.469 18.531 1 86.69 176 LYS B CA 1
ATOM 3510 C C . LYS B 1 176 ? 25.531 17.25 18.984 1 86.69 176 LYS B C 1
ATOM 3512 O O . LYS B 1 176 ? 24.359 17.109 18.656 1 86.69 176 LYS B O 1
ATOM 3517 N N . THR B 1 177 ? 26.203 16.438 19.75 1 89.62 177 THR B N 1
ATOM 3518 C CA . THR B 1 177 ? 25.562 15.234 20.25 1 89.62 177 THR B CA 1
ATOM 3519 C C . THR B 1 177 ? 24.453 15.586 21.234 1 89.62 177 THR B C 1
ATOM 3521 O O . THR B 1 177 ? 23.375 14.984 21.219 1 89.62 177 THR B O 1
ATOM 3524 N N . LYS B 1 178 ? 24.703 16.609 22.047 1 90.19 178 LYS B N 1
ATOM 3525 C CA . LYS B 1 178 ? 23.703 17.047 23 1 90.19 178 LYS B CA 1
ATOM 3526 C C . LYS B 1 178 ? 22.5 17.672 22.297 1 90.19 178 LYS B C 1
ATOM 3528 O O . LYS B 1 178 ? 21.359 17.453 22.688 1 90.19 178 LYS B O 1
ATOM 3533 N N . ILE B 1 179 ? 22.781 18.406 21.312 1 88.81 179 ILE B N 1
ATOM 3534 C CA . ILE B 1 179 ? 21.719 19.062 20.547 1 88.81 179 ILE B CA 1
ATOM 3535 C C . ILE B 1 179 ? 20.875 18 19.844 1 88.81 179 ILE B C 1
ATOM 3537 O O . ILE B 1 179 ? 19.641 18.078 19.875 1 88.81 179 ILE B O 1
ATOM 3541 N N . LEU B 1 180 ? 21.547 16.984 19.328 1 87.81 180 LEU B N 1
ATOM 3542 C CA . LEU B 1 180 ? 20.844 15.906 18.609 1 87.81 180 LEU B CA 1
ATOM 3543 C C . LEU B 1 180 ? 19.938 15.133 19.562 1 87.81 180 LEU B C 1
ATOM 3545 O O . LEU B 1 180 ? 18.75 14.945 19.281 1 87.81 180 LEU B O 1
ATOM 3549 N N . VAL B 1 181 ? 20.406 14.812 20.688 1 88.19 181 VAL B N 1
ATOM 3550 C CA . VAL B 1 181 ? 19.734 13.891 21.578 1 88.19 181 VAL B CA 1
ATOM 3551 C C . VAL B 1 181 ? 18.688 14.641 22.406 1 88.19 181 VAL B C 1
ATOM 3553 O O . VAL B 1 181 ? 17.609 14.109 22.688 1 88.19 181 VAL B O 1
ATOM 3556 N N . HIS B 1 182 ? 18.938 15.969 22.656 1 89.25 182 HIS B N 1
ATOM 3557 C CA . HIS B 1 182 ? 18.094 16.656 23.625 1 89.25 182 HIS B CA 1
ATOM 3558 C C . HIS B 1 182 ? 17.203 17.688 22.938 1 89.25 182 HIS B C 1
ATOM 3560 O O . HIS B 1 182 ? 16.234 18.172 23.531 1 89.25 182 HIS B O 1
ATOM 3566 N N . ILE B 1 183 ? 17.469 17.969 21.75 1 87.94 183 ILE B N 1
ATOM 3567 C CA . ILE B 1 183 ? 16.688 19 21.094 1 87.94 183 ILE B CA 1
ATOM 3568 C C . ILE B 1 183 ? 16.062 18.422 19.828 1 87.94 183 ILE B C 1
ATOM 3570 O O . ILE B 1 183 ? 14.836 18.328 19.719 1 87.94 183 ILE B O 1
ATOM 3574 N N . VAL B 1 184 ? 16.891 17.906 19 1 89.75 184 VAL B N 1
ATOM 3575 C CA . VAL B 1 184 ? 16.422 17.5 17.672 1 89.75 184 VAL B CA 1
ATOM 3576 C C . VAL B 1 184 ? 15.562 16.25 17.797 1 89.75 184 VAL B C 1
ATOM 3578 O O . VAL B 1 184 ? 14.406 16.234 17.375 1 89.75 184 VAL B O 1
ATOM 3581 N N . LEU B 1 185 ? 16.062 15.242 18.469 1 90.56 185 LEU B N 1
ATOM 3582 C CA . LEU B 1 185 ? 15.375 13.953 18.531 1 90.56 185 LEU B CA 1
ATOM 3583 C C . LEU B 1 185 ? 14.031 14.078 19.219 1 90.56 185 LEU B C 1
ATOM 3585 O O . LEU B 1 185 ? 13.008 13.633 18.703 1 90.56 185 LEU B O 1
ATOM 3589 N N . PRO B 1 186 ? 13.969 14.742 20.344 1 89.94 186 PRO B N 1
ATOM 3590 C CA . PRO B 1 186 ? 12.672 14.914 20.984 1 89.94 186 PRO B CA 1
ATOM 3591 C C . PRO B 1 186 ? 11.695 15.742 20.156 1 89.94 186 PRO B C 1
ATOM 3593 O O . PRO B 1 186 ? 10.492 15.484 20.172 1 89.94 186 PRO B O 1
ATOM 3596 N N . SER B 1 187 ? 12.188 16.703 19.453 1 91.25 187 SER B N 1
ATOM 3597 C CA . SER B 1 187 ? 11.336 17.562 18.625 1 91.25 187 SER B CA 1
ATOM 3598 C C . SER B 1 187 ? 10.789 16.812 17.422 1 91.25 187 SER B C 1
ATOM 3600 O O . SER B 1 187 ? 9.711 17.141 16.922 1 91.25 187 SER B O 1
ATOM 3602 N N . CYS B 1 188 ? 11.508 15.766 17.031 1 94.5 188 CYS B N 1
ATOM 3603 C CA . CYS B 1 188 ? 11.141 15.07 15.805 1 94.5 188 CYS B CA 1
ATOM 3604 C C . CYS B 1 188 ? 10.375 13.789 16.109 1 94.5 188 CYS B C 1
ATOM 3606 O O . CYS B 1 188 ? 9.828 13.156 15.211 1 94.5 188 CYS B O 1
ATOM 3608 N N . LEU B 1 189 ? 10.258 13.414 17.375 1 92.38 189 LEU B N 1
ATOM 3609 C CA . LEU B 1 189 ? 9.719 12.125 17.781 1 92.38 189 LEU B CA 1
ATOM 3610 C C . LEU B 1 189 ? 8.281 11.961 17.297 1 92.38 189 LEU B C 1
ATOM 3612 O O . LEU B 1 189 ? 7.918 10.922 16.75 1 92.38 189 LEU B O 1
ATOM 3616 N N . PRO B 1 190 ? 7.406 13.023 17.422 1 91.88 190 PRO B N 1
ATOM 3617 C CA . PRO B 1 190 ? 6.031 12.867 16.938 1 91.88 190 PRO B CA 1
ATOM 3618 C C . PRO B 1 190 ? 5.953 12.57 15.445 1 91.88 190 PRO B C 1
ATOM 3620 O O . PRO B 1 190 ? 5.188 11.703 15.023 1 91.88 190 PRO B O 1
ATOM 3623 N N . ASP B 1 191 ? 6.785 13.195 14.703 1 94.38 191 ASP B N 1
ATOM 3624 C CA . ASP B 1 191 ? 6.809 12.984 13.258 1 94.38 191 ASP B CA 1
ATOM 3625 C C . ASP B 1 191 ? 7.371 11.609 12.914 1 94.38 191 ASP B C 1
ATOM 3627 O O . ASP B 1 191 ? 6.914 10.961 11.969 1 94.38 191 ASP B O 1
ATOM 3631 N N . ILE B 1 192 ? 8.344 11.227 13.664 1 95.5 192 ILE B N 1
ATOM 3632 C CA . ILE B 1 192 ? 8.945 9.922 13.445 1 95.5 192 ILE B CA 1
ATOM 3633 C C . ILE B 1 192 ? 7.918 8.828 13.727 1 95.5 192 ILE B C 1
ATOM 3635 O O . ILE B 1 192 ? 7.836 7.84 12.992 1 95.5 192 ILE B O 1
ATOM 3639 N N . ILE B 1 193 ? 7.082 9.016 14.734 1 93.5 193 ILE B N 1
ATOM 3640 C CA . ILE B 1 193 ? 6.043 8.047 15.078 1 93.5 193 ILE B CA 1
ATOM 3641 C C . ILE B 1 193 ? 4.988 8.008 13.969 1 93.5 193 ILE B C 1
ATOM 3643 O O . ILE B 1 193 ? 4.496 6.941 13.609 1 93.5 193 ILE B O 1
ATOM 3647 N N . THR B 1 194 ? 4.711 9.188 13.453 1 92.88 194 THR B N 1
ATOM 3648 C CA . THR B 1 194 ? 3.789 9.25 12.328 1 92.88 194 THR B CA 1
ATOM 3649 C C . THR B 1 194 ? 4.355 8.508 11.125 1 92.88 194 THR B C 1
ATOM 3651 O O . THR B 1 194 ? 3.637 7.773 10.445 1 92.88 194 THR B O 1
ATOM 3654 N N . GLY B 1 195 ? 5.645 8.672 10.906 1 95.75 195 GLY B N 1
ATOM 3655 C CA . GLY B 1 195 ? 6.32 7.938 9.844 1 95.75 195 GLY B CA 1
ATOM 3656 C C . GLY B 1 195 ? 6.32 6.438 10.07 1 95.75 195 GLY B C 1
ATOM 3657 O O . GLY B 1 195 ? 6.156 5.66 9.125 1 95.75 195 GLY B O 1
ATOM 3658 N N . LEU B 1 196 ? 6.457 6.062 11.312 1 96.25 196 LEU B N 1
ATOM 3659 C CA . LEU B 1 196 ? 6.449 4.648 11.672 1 96.25 196 LEU B CA 1
ATOM 3660 C C . LEU B 1 196 ? 5.07 4.039 11.445 1 96.25 196 LEU B C 1
ATOM 3662 O O . LEU B 1 196 ? 4.957 2.916 10.953 1 96.25 196 LEU B O 1
ATOM 3666 N N . ARG B 1 197 ? 4.047 4.766 11.797 1 94.69 197 ARG B N 1
ATOM 3667 C CA . ARG B 1 197 ? 2.684 4.305 11.562 1 94.69 197 ARG B CA 1
ATOM 3668 C C . ARG B 1 197 ? 2.436 4.055 10.078 1 94.69 197 ARG B C 1
ATOM 3670 O O . ARG B 1 197 ? 1.878 3.023 9.695 1 94.69 197 ARG B O 1
ATOM 3677 N N . THR B 1 198 ? 2.891 4.977 9.305 1 94.56 198 THR B N 1
ATOM 3678 C CA . THR B 1 198 ? 2.752 4.828 7.863 1 94.56 198 THR B CA 1
ATOM 3679 C C . THR B 1 198 ? 3.555 3.631 7.363 1 94.56 198 THR B C 1
ATOM 3681 O O . THR B 1 198 ? 3.062 2.846 6.547 1 94.56 198 THR B O 1
ATOM 3684 N N . ALA B 1 199 ? 4.73 3.479 7.859 1 97.75 199 ALA B N 1
ATOM 3685 C CA . ALA B 1 199 ? 5.602 2.371 7.473 1 97.75 199 ALA B CA 1
ATOM 3686 C C . ALA B 1 199 ? 4.965 1.027 7.816 1 97.75 199 ALA B C 1
ATOM 3688 O O . ALA B 1 199 ? 5.008 0.091 7.012 1 97.75 199 ALA B O 1
ATOM 3689 N N . ILE B 1 200 ? 4.359 0.966 8.953 1 97.25 200 ILE B N 1
ATOM 3690 C CA . ILE B 1 200 ? 3.729 -0.274 9.398 1 97.25 200 ILE B CA 1
ATOM 3691 C C . ILE B 1 200 ? 2.594 -0.642 8.438 1 97.25 200 ILE B C 1
ATOM 3693 O O . ILE B 1 200 ? 2.492 -1.789 8 1 97.25 200 ILE B O 1
ATOM 3697 N N . GLY B 1 201 ? 1.78 0.303 8.07 1 95 201 GLY B N 1
ATOM 3698 C CA . GLY B 1 201 ? 0.67 0.05 7.168 1 95 201 GLY B CA 1
ATOM 3699 C C . GLY B 1 201 ? 1.112 -0.441 5.805 1 95 201 GLY B C 1
ATOM 3700 O O . GLY B 1 201 ? 0.639 -1.475 5.328 1 95 201 GLY B O 1
ATOM 3701 N N . VAL B 1 202 ? 2.074 0.233 5.234 1 95.69 202 VAL B N 1
ATOM 3702 C CA . VAL B 1 202 ? 2.529 -0.09 3.885 1 95.69 202 VAL B CA 1
ATOM 3703 C C . VAL B 1 202 ? 3.275 -1.422 3.895 1 95.69 202 VAL B C 1
ATOM 3705 O O . VAL B 1 202 ? 3.105 -2.242 2.99 1 95.69 202 VAL B O 1
ATOM 3708 N N . THR B 1 203 ? 4.062 -1.614 4.902 1 98.19 203 THR B N 1
ATOM 3709 C CA . THR B 1 203 ? 4.871 -2.824 4.988 1 98.19 203 THR B CA 1
ATOM 3710 C C . THR B 1 203 ? 3.992 -4.047 5.227 1 98.19 203 THR B C 1
ATOM 3712 O O . THR B 1 203 ? 4.258 -5.125 4.695 1 98.19 203 THR B O 1
ATOM 3715 N N . TYR B 1 204 ? 3.016 -3.877 6.074 1 97.94 204 TYR B N 1
ATOM 3716 C CA . TYR B 1 204 ? 2.104 -4.988 6.324 1 97.94 204 TYR B CA 1
ATOM 3717 C C . TYR B 1 204 ? 1.369 -5.387 5.047 1 97.94 204 TYR B C 1
ATOM 3719 O O . TYR B 1 204 ? 1.235 -6.578 4.746 1 97.94 204 TYR B O 1
ATOM 3727 N N . ALA B 1 205 ? 0.853 -4.438 4.254 1 97.25 205 ALA B N 1
ATOM 3728 C CA . ALA B 1 205 ? 0.222 -4.719 2.969 1 97.25 205 ALA B CA 1
ATOM 3729 C C . ALA B 1 205 ? 1.194 -5.414 2.021 1 97.25 205 ALA B C 1
ATOM 3731 O O . ALA B 1 205 ? 0.826 -6.371 1.337 1 97.25 205 ALA B O 1
ATOM 3732 N N . THR B 1 206 ? 2.436 -4.961 2.016 1 98.31 206 THR B N 1
ATOM 3733 C CA . THR B 1 206 ? 3.471 -5.527 1.156 1 98.31 206 THR B CA 1
ATOM 3734 C C . THR B 1 206 ? 3.801 -6.957 1.573 1 98.31 206 THR B C 1
ATOM 3736 O O . THR B 1 206 ? 4.086 -7.805 0.726 1 98.31 206 THR B O 1
ATOM 3739 N N . LEU B 1 207 ? 3.746 -7.188 2.869 1 98.56 207 LEU B N 1
ATOM 3740 C CA . LEU B 1 207 ? 4.043 -8.516 3.404 1 98.56 207 LEU B CA 1
ATOM 3741 C C . LEU B 1 207 ? 3.084 -9.555 2.836 1 98.56 207 LEU B C 1
ATOM 3743 O O . LEU B 1 207 ? 3.516 -10.602 2.352 1 98.56 207 LEU B O 1
ATOM 3747 N N . VAL B 1 208 ? 1.817 -9.242 2.889 1 98.19 208 VAL B N 1
ATOM 3748 C CA . VAL B 1 208 ? 0.801 -10.172 2.414 1 98.19 208 VAL B CA 1
ATOM 3749 C C . VAL B 1 208 ? 0.999 -10.445 0.924 1 98.19 208 VAL B C 1
ATOM 3751 O O . VAL B 1 208 ? 0.973 -11.594 0.484 1 98.19 208 VAL B O 1
ATOM 3754 N N . ALA B 1 209 ? 1.272 -9.414 0.211 1 98.12 209 ALA B N 1
ATOM 3755 C CA . ALA B 1 209 ? 1.499 -9.547 -1.227 1 98.12 209 ALA B CA 1
ATOM 3756 C C . ALA B 1 209 ? 2.746 -10.383 -1.513 1 98.12 209 ALA B C 1
ATOM 3758 O O . ALA B 1 209 ? 2.727 -11.258 -2.377 1 98.12 209 ALA B O 1
ATOM 3759 N N . ALA B 1 210 ? 3.807 -10.141 -0.789 1 98.44 210 ALA B N 1
ATOM 3760 C CA . ALA B 1 210 ? 5.07 -10.844 -0.996 1 98.44 210 ALA B CA 1
ATOM 3761 C C . ALA B 1 210 ? 4.922 -12.336 -0.724 1 98.44 210 ALA B C 1
ATOM 3763 O O . ALA B 1 210 ? 5.48 -13.164 -1.447 1 98.44 210 ALA B O 1
ATOM 3764 N N . GLU B 1 211 ? 4.164 -12.656 0.305 1 98.12 211 GLU B N 1
ATOM 3765 C CA . GLU B 1 211 ? 3.953 -14.055 0.67 1 98.12 211 GLU B CA 1
ATOM 3766 C C . GLU B 1 211 ? 3.119 -14.781 -0.382 1 98.12 211 GLU B C 1
ATOM 3768 O O . GLU B 1 211 ? 3.246 -15.992 -0.555 1 98.12 211 GLU B O 1
ATOM 3773 N N . MET B 1 212 ? 2.279 -14.039 -1.1 1 97.56 212 MET B N 1
ATOM 3774 C CA . MET B 1 212 ? 1.462 -14.641 -2.152 1 97.56 212 MET B CA 1
ATOM 3775 C C . MET B 1 212 ? 2.275 -14.836 -3.426 1 97.56 212 MET B C 1
ATOM 3777 O O . MET B 1 212 ? 2.016 -15.766 -4.195 1 97.56 212 MET B O 1
ATOM 3781 N N . VAL B 1 213 ? 3.295 -14.008 -3.588 1 96.62 213 VAL B N 1
ATOM 3782 C CA . VAL B 1 213 ? 4.047 -14.016 -4.84 1 96.62 213 VAL B CA 1
ATOM 3783 C C . VAL B 1 213 ? 5.156 -15.062 -4.766 1 96.62 213 VAL B C 1
ATOM 3785 O O . VAL B 1 213 ? 5.359 -15.828 -5.711 1 96.62 213 VAL B O 1
ATOM 3788 N N . ALA B 1 214 ? 5.859 -15.031 -3.678 1 95 214 ALA B N 1
ATOM 3789 C CA . ALA B 1 214 ? 7 -15.938 -3.564 1 95 214 ALA B CA 1
ATOM 3790 C C . ALA B 1 214 ? 7.285 -16.281 -2.105 1 95 214 ALA B C 1
ATOM 3792 O O . ALA B 1 214 ? 8.102 -15.625 -1.455 1 95 214 ALA B O 1
ATOM 3793 N N . ALA B 1 215 ? 6.672 -17.344 -1.606 1 95.56 215 ALA B N 1
ATOM 3794 C CA . ALA B 1 215 ? 6.91 -17.828 -0.25 1 95.56 215 ALA B CA 1
ATOM 3795 C C . ALA B 1 215 ? 6.488 -19.297 -0.109 1 95.56 215 ALA B C 1
ATOM 3797 O O . ALA B 1 215 ? 5.836 -19.844 -0.997 1 95.56 215 ALA B O 1
ATOM 3798 N N . THR B 1 216 ? 6.938 -19.922 0.968 1 95.81 216 THR B N 1
ATOM 3799 C CA . THR B 1 216 ? 6.539 -21.281 1.29 1 95.81 216 THR B CA 1
ATOM 3800 C C . THR B 1 216 ? 5.863 -21.344 2.654 1 95.81 216 THR B C 1
ATOM 3802 O O . THR B 1 216 ? 5.547 -22.422 3.152 1 95.81 216 THR B O 1
ATOM 3805 N N . SER B 1 217 ? 5.73 -20.203 3.238 1 97.19 217 SER B N 1
ATOM 3806 C CA . SER B 1 217 ? 5.066 -20.062 4.531 1 97.19 217 SER B CA 1
ATOM 3807 C C . SER B 1 217 ? 4.504 -18.672 4.723 1 97.19 217 SER B C 1
ATOM 3809 O O . SER B 1 217 ? 4.77 -17.766 3.918 1 97.19 217 SER B O 1
ATOM 3811 N N . GLY B 1 218 ? 3.727 -18.516 5.809 1 98.19 218 GLY B N 1
ATOM 3812 C CA . GLY B 1 218 ? 3.076 -17.25 6.078 1 98.19 218 GLY B CA 1
ATOM 3813 C C . GLY B 1 218 ? 1.577 -17.281 5.848 1 98.19 218 GLY B C 1
ATOM 3814 O O . GLY B 1 218 ? 1.075 -18.141 5.125 1 98.19 218 GLY B O 1
ATOM 3815 N N . ILE B 1 219 ? 0.934 -16.328 6.379 1 98.25 219 ILE B N 1
ATOM 3816 C CA . ILE B 1 219 ? -0.521 -16.297 6.281 1 98.25 219 ILE B CA 1
ATOM 3817 C C . ILE B 1 219 ? -0.934 -16.047 4.832 1 98.25 219 ILE B C 1
ATOM 3819 O O . ILE B 1 219 ? -1.858 -16.688 4.324 1 98.25 219 ILE B O 1
ATOM 3823 N N . GLY B 1 220 ? -0.244 -15.109 4.18 1 97.94 220 GLY B N 1
ATOM 3824 C CA . GLY B 1 220 ? -0.541 -14.836 2.783 1 97.94 220 GLY B CA 1
ATOM 3825 C C . GLY B 1 220 ? -0.351 -16.047 1.884 1 97.94 220 GLY B C 1
ATOM 3826 O O . GLY B 1 220 ? -1.17 -16.297 0.998 1 97.94 220 GLY B O 1
ATOM 3827 N N . TRP B 1 221 ? 0.696 -16.734 2.096 1 98.19 221 TRP B N 1
ATOM 3828 C CA . TRP B 1 221 ? 0.96 -17.953 1.333 1 98.19 221 TRP B CA 1
ATOM 3829 C C . TRP B 1 221 ? -0.135 -18.984 1.562 1 98.19 221 TRP B C 1
ATOM 3831 O O . TRP B 1 221 ? -0.625 -19.609 0.613 1 98.19 221 TRP B O 1
ATOM 3841 N N . MET B 1 222 ? -0.471 -19.172 2.846 1 98.19 222 MET B N 1
ATOM 3842 C CA . MET B 1 222 ? -1.494 -20.141 3.207 1 98.19 222 MET B CA 1
ATOM 3843 C C . MET B 1 222 ? -2.818 -19.828 2.521 1 98.19 222 MET B C 1
ATOM 3845 O O . MET B 1 222 ? -3.477 -20.719 1.986 1 98.19 222 MET B O 1
ATOM 3849 N N . VAL B 1 223 ? -3.16 -18.578 2.447 1 98.19 223 VAL B N 1
ATOM 3850 C CA . VAL B 1 223 ? -4.418 -18.141 1.858 1 98.19 223 VAL B CA 1
ATOM 3851 C C . VAL B 1 223 ? -4.41 -18.406 0.354 1 98.19 223 VAL B C 1
ATOM 3853 O O . VAL B 1 223 ? -5.371 -18.953 -0.192 1 98.19 223 VAL B O 1
ATOM 3856 N N . LEU B 1 224 ? -3.365 -18.062 -0.284 1 97.56 224 LEU B N 1
ATOM 3857 C CA . LEU B 1 224 ? -3.287 -18.281 -1.725 1 97.56 224 LEU B CA 1
ATOM 3858 C C . LEU B 1 224 ? -3.275 -19.766 -2.057 1 97.56 224 LEU B C 1
ATOM 3860 O O . LEU B 1 224 ? -3.965 -20.203 -2.98 1 97.56 224 LEU B O 1
ATOM 3864 N N . ASP B 1 225 ? -2.527 -20.5 -1.307 1 97.81 225 ASP B N 1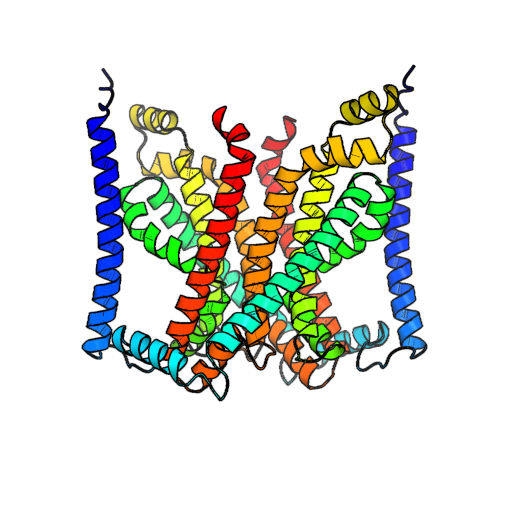
ATOM 3865 C CA . ASP B 1 225 ? -2.443 -21.938 -1.533 1 97.81 225 ASP B CA 1
ATOM 3866 C C . ASP B 1 225 ? -3.805 -22.594 -1.347 1 97.81 225 ASP B C 1
ATOM 3868 O O . ASP B 1 225 ? -4.219 -23.422 -2.172 1 97.81 225 ASP B O 1
ATOM 3872 N N . ALA B 1 226 ? -4.453 -22.25 -0.277 1 97.56 226 ALA B N 1
ATOM 3873 C CA . ALA B 1 226 ? -5.777 -22.797 0.006 1 97.56 226 ALA B CA 1
ATOM 3874 C C . ALA B 1 226 ? -6.758 -22.484 -1.12 1 97.56 226 ALA B C 1
ATOM 3876 O O . ALA B 1 226 ? -7.625 -23.297 -1.446 1 97.56 226 ALA B O 1
ATOM 3877 N N . SER B 1 227 ? -6.629 -21.328 -1.686 1 96.56 227 SER B N 1
ATOM 3878 C CA . SER B 1 227 ? -7.531 -20.906 -2.754 1 96.56 227 SER B CA 1
ATOM 3879 C C . SER B 1 227 ? -7.352 -21.781 -3.996 1 96.56 227 SER B C 1
ATOM 3881 O O . SER B 1 227 ? -8.312 -22.031 -4.73 1 96.56 227 SER B O 1
ATOM 3883 N N . LYS B 1 228 ? -6.184 -22.219 -4.23 1 94.62 228 LYS B N 1
ATOM 3884 C CA . LYS B 1 228 ? -5.902 -23.078 -5.379 1 94.62 228 LYS B CA 1
ATOM 3885 C C . LYS B 1 228 ? -6.629 -24.422 -5.25 1 94.62 228 LYS B C 1
ATOM 3887 O O . LYS B 1 228 ? -6.898 -25.078 -6.254 1 94.62 228 LYS B O 1
ATOM 3892 N N . TYR B 1 229 ? -6.902 -24.781 -4.074 1 95.31 229 TYR B N 1
ATOM 3893 C CA . TYR B 1 229 ? -7.586 -26.047 -3.82 1 95.31 229 TYR B CA 1
ATOM 3894 C C . TYR B 1 229 ? -9.047 -25.797 -3.449 1 95.31 229 TYR B C 1
ATOM 3896 O O . TYR B 1 229 ? -9.703 -26.688 -2.887 1 95.31 229 TYR B O 1
ATOM 3904 N N . LEU B 1 230 ? -9.508 -24.609 -3.625 1 94.62 230 LEU B N 1
ATOM 3905 C CA . LEU B 1 230 ? -10.898 -24.203 -3.457 1 94.62 230 LEU B CA 1
ATOM 3906 C C . LEU B 1 230 ? -11.344 -24.359 -2.006 1 94.62 230 LEU B C 1
ATOM 3908 O O . LEU B 1 230 ? -12.508 -24.641 -1.737 1 94.62 230 LEU B O 1
ATOM 3912 N N . ARG B 1 231 ? -10.375 -24.203 -1.139 1 96.44 231 ARG B N 1
ATOM 3913 C CA . ARG B 1 231 ? -10.695 -24.219 0.287 1 96.44 231 ARG B CA 1
ATOM 3914 C C . ARG B 1 231 ? -11.016 -22.812 0.784 1 96.44 231 ARG B C 1
ATOM 3916 O O . ARG B 1 231 ? -10.258 -22.219 1.56 1 96.44 231 ARG B O 1
ATOM 3923 N N . SER B 1 232 ? -12.227 -22.438 0.494 1 97.06 232 SER B N 1
ATOM 3924 C CA . SER B 1 232 ? -12.656 -21.078 0.841 1 97.06 232 SER B CA 1
ATOM 3925 C C . SER B 1 232 ? -12.781 -20.906 2.352 1 97.06 232 SER B C 1
ATOM 3927 O O . SER B 1 232 ? -12.617 -19.812 2.873 1 97.06 232 SER B O 1
ATOM 3929 N N . ASP B 1 233 ? -13.047 -21.938 3.051 1 97.62 233 ASP B N 1
ATOM 3930 C CA . ASP B 1 233 ? -13.125 -21.875 4.508 1 97.62 233 ASP B CA 1
ATOM 3931 C C . ASP B 1 233 ? -11.797 -21.438 5.113 1 97.62 233 ASP B C 1
ATOM 3933 O O . ASP B 1 233 ? -11.766 -20.531 5.961 1 97.62 233 ASP B O 1
ATOM 3937 N N . ILE B 1 234 ? -10.703 -21.969 4.551 1 97.94 234 ILE B N 1
ATOM 3938 C CA . ILE B 1 234 ? -9.375 -21.625 5.039 1 97.94 234 ILE B CA 1
ATOM 3939 C C . ILE B 1 234 ? -9.023 -20.203 4.594 1 97.94 234 ILE B C 1
ATOM 3941 O O . ILE B 1 234 ? -8.383 -19.453 5.336 1 97.94 234 ILE B O 1
ATOM 3945 N N . VAL B 1 235 ? -9.453 -19.844 3.398 1 98 235 VAL B N 1
ATOM 3946 C CA . VAL B 1 235 ? -9.227 -18.5 2.891 1 98 235 VAL B CA 1
ATOM 3947 C C . VAL B 1 235 ? -9.867 -17.484 3.826 1 98 235 VAL B C 1
ATOM 3949 O O . VAL B 1 235 ? -9.234 -16.5 4.211 1 98 235 VAL B O 1
ATOM 3952 N N . PHE B 1 236 ? -11.094 -17.75 4.266 1 97.75 236 PHE B N 1
ATOM 3953 C CA . PHE B 1 236 ? -11.797 -16.844 5.168 1 97.75 236 PHE B CA 1
ATOM 3954 C C . PHE B 1 236 ? -11.102 -16.766 6.52 1 97.75 236 PHE B C 1
ATOM 3956 O O . PHE B 1 236 ? -11 -15.695 7.121 1 97.75 236 PHE B O 1
ATOM 3963 N N . VAL B 1 237 ? -10.625 -17.891 6.977 1 98.06 237 VAL B N 1
ATOM 3964 C CA . VAL B 1 237 ? -9.875 -17.906 8.227 1 98.06 237 VAL B CA 1
ATOM 3965 C C . VAL B 1 237 ? -8.656 -16.984 8.102 1 98.06 237 VAL B C 1
ATOM 3967 O O . VAL B 1 237 ? -8.398 -16.172 8.984 1 98.06 237 VAL B O 1
ATOM 3970 N N . GLY B 1 238 ? -7.914 -17.141 7 1 97.94 238 GLY B N 1
ATOM 3971 C CA . GLY B 1 238 ? -6.746 -16.297 6.766 1 97.94 238 GLY B CA 1
ATOM 3972 C C . GLY B 1 238 ? -7.074 -14.82 6.727 1 97.94 238 GLY B C 1
ATOM 3973 O O . GLY B 1 238 ? -6.348 -14 7.301 1 97.94 238 GLY B O 1
ATOM 3974 N N . ILE B 1 239 ? -8.156 -14.438 6.117 1 97.19 239 ILE B N 1
ATOM 3975 C CA . ILE B 1 239 ? -8.586 -13.055 5.996 1 97.19 239 ILE B CA 1
ATOM 3976 C C . ILE B 1 239 ? -8.906 -12.484 7.379 1 97.19 239 ILE B C 1
ATOM 3978 O O . ILE B 1 239 ? -8.477 -11.383 7.719 1 97.19 239 ILE B O 1
ATOM 3982 N N . ILE B 1 240 ? -9.602 -13.234 8.164 1 96.5 240 ILE B N 1
ATOM 3983 C CA . ILE B 1 240 ? -9.992 -12.812 9.508 1 96.5 240 ILE B CA 1
ATOM 3984 C C . ILE B 1 240 ? -8.742 -12.648 10.375 1 96.5 240 ILE B C 1
ATOM 3986 O O . ILE B 1 240 ? -8.617 -11.672 11.117 1 96.5 240 ILE B O 1
ATOM 3990 N N . LEU B 1 241 ? -7.812 -13.578 10.227 1 97.5 241 LEU B N 1
ATOM 3991 C CA . LEU B 1 241 ? -6.562 -13.508 10.969 1 97.5 241 LEU B CA 1
ATOM 3992 C C . LEU B 1 241 ? -5.758 -12.273 10.57 1 97.5 241 LEU B C 1
ATOM 3994 O O . LEU B 1 241 ? -5.254 -11.547 11.43 1 97.5 241 LEU B O 1
ATOM 3998 N N . MET B 1 242 ? -5.68 -12.062 9.289 1 97.56 242 MET B N 1
ATOM 3999 C CA . MET B 1 242 ? -4.953 -10.891 8.789 1 97.56 242 MET B CA 1
ATOM 4000 C C . MET B 1 242 ? -5.605 -9.602 9.266 1 97.56 242 MET B C 1
ATOM 4002 O O . MET B 1 242 ? -4.914 -8.648 9.633 1 97.56 242 MET B O 1
ATOM 4006 N N . GLY B 1 243 ? -6.918 -9.586 9.234 1 96.25 243 GLY B N 1
ATOM 4007 C CA . GLY B 1 243 ? -7.633 -8.422 9.75 1 96.25 243 GLY B CA 1
ATOM 4008 C C . GLY B 1 243 ? -7.418 -8.211 11.234 1 96.25 243 GLY B C 1
ATOM 4009 O O . GLY B 1 243 ? -7.207 -7.078 11.68 1 96.25 243 GLY B O 1
ATOM 4010 N N . GLY B 1 244 ? -7.465 -9.266 12.016 1 96.25 244 GLY B N 1
ATOM 4011 C CA . GLY B 1 244 ? -7.203 -9.188 13.445 1 96.25 244 GLY B CA 1
ATOM 4012 C C . GLY B 1 244 ? -5.824 -8.641 13.766 1 96.25 244 GLY B C 1
ATOM 4013 O O . GLY B 1 244 ? -5.676 -7.812 14.672 1 96.25 244 GLY B O 1
ATOM 4014 N N . ILE B 1 245 ? -4.848 -9.055 13.023 1 96.69 245 ILE B N 1
ATOM 4015 C CA . ILE B 1 245 ? -3.475 -8.602 13.227 1 96.69 245 ILE B CA 1
ATOM 4016 C C . ILE B 1 245 ? -3.371 -7.113 12.891 1 96.69 245 ILE B C 1
ATOM 4018 O O . ILE B 1 245 ? -2.723 -6.352 13.609 1 96.69 245 ILE B O 1
ATOM 4022 N N . ALA B 1 246 ? -3.996 -6.762 11.805 1 95.31 246 ALA B N 1
ATOM 4023 C CA . ALA B 1 246 ? -3.986 -5.355 11.406 1 95.31 246 ALA B CA 1
ATOM 4024 C C . ALA B 1 246 ? -4.602 -4.473 12.484 1 95.31 246 ALA B C 1
ATOM 4026 O O . ALA B 1 246 ? -4.047 -3.426 12.836 1 95.31 246 ALA B O 1
ATOM 4027 N N . ILE B 1 247 ? -5.703 -4.867 13.023 1 93.38 247 ILE B N 1
ATOM 4028 C CA . ILE B 1 247 ? -6.402 -4.121 14.062 1 93.38 247 ILE B CA 1
ATOM 4029 C C . ILE B 1 247 ? -5.547 -4.066 15.328 1 93.38 247 ILE B C 1
ATOM 4031 O O . ILE B 1 247 ? -5.453 -3.025 15.977 1 93.38 247 ILE B O 1
ATOM 4035 N N . LEU B 1 248 ? -4.934 -5.137 15.609 1 94.69 248 LEU B N 1
ATOM 4036 C CA . LEU B 1 248 ? -4.07 -5.207 16.781 1 94.69 248 LEU B CA 1
ATOM 4037 C C . LEU B 1 248 ? -2.891 -4.25 16.641 1 94.69 248 LEU B C 1
ATOM 4039 O O . LEU B 1 248 ? -2.574 -3.51 17.578 1 94.69 248 LEU B O 1
ATOM 4043 N N . MET B 1 249 ? -2.266 -4.254 15.508 1 93.5 249 MET B N 1
ATOM 4044 C CA . MET B 1 249 ? -1.133 -3.363 15.273 1 93.5 249 MET B CA 1
ATOM 4045 C C . MET B 1 249 ? -1.564 -1.902 15.352 1 93.5 249 MET B C 1
ATOM 4047 O O . MET B 1 249 ? -0.886 -1.082 15.977 1 93.5 249 MET B O 1
ATOM 4051 N N . ASP B 1 250 ? -2.656 -1.627 14.758 1 89.12 250 ASP B N 1
ATOM 4052 C CA . ASP B 1 250 ? -3.193 -0.271 14.805 1 89.12 250 ASP B CA 1
ATOM 4053 C C . ASP B 1 250 ? -3.496 0.152 16.234 1 89.12 250 ASP B C 1
ATOM 4055 O O . ASP B 1 250 ? -3.229 1.291 16.625 1 89.12 250 ASP B O 1
ATOM 4059 N N . SER B 1 251 ? -4.062 -0.714 17.047 1 92.06 251 SER B N 1
ATOM 4060 C CA . SER B 1 251 ? -4.41 -0.433 18.438 1 92.06 251 SER B CA 1
ATOM 4061 C C . SER B 1 251 ? -3.168 -0.169 19.281 1 92.06 251 SER B C 1
ATOM 4063 O O . SER B 1 251 ? -3.176 0.699 20.156 1 92.06 251 SER B O 1
ATOM 4065 N N . ILE B 1 252 ? -2.143 -0.843 18.969 1 92.56 252 ILE B N 1
ATOM 4066 C CA . ILE B 1 252 ? -0.887 -0.677 19.688 1 92.56 252 ILE B CA 1
ATOM 4067 C C . ILE B 1 252 ? -0.302 0.703 19.391 1 92.56 252 ILE B C 1
ATOM 4069 O O . ILE B 1 252 ? 0.14 1.402 20.312 1 92.56 252 ILE B O 1
ATOM 4073 N N . ILE B 1 253 ? -0.376 1.094 18.188 1 88 253 ILE B N 1
ATOM 4074 C CA . ILE B 1 253 ? 0.167 2.383 17.781 1 88 253 ILE B CA 1
ATOM 4075 C C . ILE B 1 253 ? -0.654 3.512 18.406 1 88 253 ILE B C 1
ATOM 4077 O O . ILE B 1 253 ? -0.096 4.484 18.906 1 88 253 ILE B O 1
ATOM 4081 N N . ARG B 1 254 ? -1.928 3.381 18.406 1 86.44 254 ARG B N 1
ATOM 4082 C CA . ARG B 1 254 ? -2.799 4.395 19 1 86.44 254 ARG B CA 1
ATOM 4083 C C . ARG B 1 254 ? -2.582 4.496 20.5 1 86.44 254 ARG B C 1
ATOM 4085 O O . ARG B 1 254 ? -2.59 5.594 21.062 1 86.44 254 ARG B O 1
ATOM 4092 N N . TRP B 1 255 ? -2.48 3.361 21.062 1 90.31 255 TRP B N 1
ATOM 4093 C CA . TRP B 1 255 ? -2.225 3.326 22.5 1 90.31 255 TRP B CA 1
ATOM 4094 C C . TRP B 1 255 ? -0.925 4.047 22.844 1 90.31 255 TRP B C 1
ATOM 4096 O O . TRP B 1 255 ? -0.877 4.844 23.781 1 90.31 255 TRP B O 1
ATOM 4106 N N . TYR B 1 256 ? 0.06 3.846 22.062 1 87.19 256 TYR B N 1
ATOM 4107 C CA . TYR B 1 256 ? 1.354 4.488 22.266 1 87.19 256 TYR B CA 1
ATOM 4108 C C . TYR B 1 256 ? 1.254 5.992 22.062 1 87.19 256 TYR B C 1
ATOM 4110 O O . TYR B 1 256 ? 1.83 6.77 22.828 1 87.19 256 TYR B O 1
ATOM 4118 N N . GLN B 1 257 ? 0.585 6.371 21.094 1 84.25 257 GLN B N 1
ATOM 4119 C CA . GLN B 1 257 ? 0.411 7.789 20.797 1 84.25 257 GLN B CA 1
ATOM 4120 C C . GLN B 1 257 ? -0.356 8.492 21.922 1 84.25 257 GLN B C 1
ATOM 4122 O O . GLN B 1 257 ? -0.06 9.641 22.25 1 84.25 257 GLN B O 1
ATOM 4127 N N . ARG B 1 258 ? -1.266 7.855 22.516 1 85.06 258 ARG B N 1
ATOM 4128 C CA . ARG B 1 258 ? -2.035 8.422 23.625 1 85.06 258 ARG B CA 1
ATOM 4129 C C . ARG B 1 258 ? -1.167 8.594 24.859 1 85.06 258 ARG B C 1
ATOM 4131 O O . ARG B 1 258 ? -1.33 9.555 25.609 1 85.06 258 ARG B O 1
ATOM 4138 N N . LEU B 1 259 ? -0.337 7.715 25.047 1 83.12 259 LEU B N 1
ATOM 4139 C CA . LEU B 1 259 ? 0.542 7.773 26.219 1 83.12 259 LEU B CA 1
ATOM 4140 C C . LEU B 1 259 ? 1.551 8.906 26.078 1 83.12 259 LEU B C 1
ATOM 4142 O O . LEU B 1 259 ? 1.881 9.578 27.062 1 83.12 259 LEU B O 1
ATOM 4146 N N . GLN B 1 260 ? 2.031 9.062 24.875 1 73.62 260 GLN B N 1
ATOM 4147 C CA . GLN B 1 260 ? 3.119 10.016 24.672 1 73.62 260 GLN B CA 1
ATOM 4148 C C . GLN B 1 260 ? 2.58 11.414 24.375 1 73.62 260 GLN B C 1
ATOM 4150 O O . GLN B 1 260 ? 3.195 12.414 24.766 1 73.62 260 GLN B O 1
ATOM 4155 N N . PHE B 1 261 ? 1.495 11.453 23.531 1 64.81 261 PHE B N 1
ATOM 4156 C CA . PHE B 1 261 ? 1.074 12.781 23.094 1 64.81 261 PHE B CA 1
ATOM 4157 C C . PHE B 1 261 ? -0.167 13.234 23.844 1 64.81 261 PHE B C 1
ATOM 4159 O O . PHE B 1 261 ? -0.901 14.109 23.391 1 64.81 261 PHE B O 1
ATOM 4166 N N . HIS B 1 262 ? -0.672 12.719 24.828 1 58.25 262 HIS B N 1
ATOM 4167 C CA . HIS B 1 262 ? -1.722 13.305 25.656 1 58.25 262 HIS B CA 1
ATOM 4168 C C . HIS B 1 262 ? -1.498 14.797 25.844 1 58.25 262 HIS B C 1
ATOM 4170 O O . HIS B 1 262 ? -2.453 15.555 26.047 1 58.25 262 HIS B O 1
ATOM 4176 N N . TRP B 1 263 ? -0.312 15.227 25.672 1 45.41 263 TRP B N 1
ATOM 4177 C CA . TRP B 1 263 ? -0.143 16.641 26 1 45.41 263 TRP B CA 1
ATOM 4178 C C . TRP B 1 263 ? -0.557 17.516 24.812 1 45.41 263 TRP B C 1
ATOM 4180 O O . TRP B 1 263 ? -0.967 18.656 25 1 45.41 263 TRP B O 1
ATOM 4190 N N . VAL B 1 264 ? -0.413 16.984 23.609 1 46.47 264 VAL B N 1
ATOM 4191 C CA . VAL B 1 264 ? -0.624 17.922 22.516 1 46.47 264 VAL B CA 1
ATOM 4192 C C . VAL B 1 264 ? -2.119 18.078 22.25 1 46.47 264 VAL B C 1
ATOM 4194 O O . VAL B 1 264 ? -2.559 19.125 21.766 1 46.47 264 VAL B O 1
ATOM 4197 N N . GLY B 1 265 ? -3.029 17.109 22.391 1 43.12 265 GLY B N 1
ATOM 4198 C CA . GLY B 1 265 ? -4.441 17.281 22.094 1 43.12 265 GLY B CA 1
ATOM 4199 C C . GLY B 1 265 ? -5.188 18.062 23.156 1 43.12 265 GLY B C 1
ATOM 4200 O O . GLY B 1 265 ? -6.398 18.266 23.062 1 43.12 265 GLY B O 1
ATOM 4201 N N . ARG B 1 266 ? -4.668 18.266 24.297 1 39.97 266 ARG B N 1
ATOM 4202 C CA . ARG B 1 266 ? -5.48 18.984 25.281 1 39.97 266 ARG B CA 1
ATOM 4203 C C . ARG B 1 266 ? -5.609 20.453 24.922 1 39.97 266 ARG B C 1
ATOM 4205 O O . ARG B 1 266 ? -6.301 21.219 25.609 1 39.97 266 ARG B O 1
ATOM 4212 N N . GLU B 1 267 ? -4.812 20.969 23.969 1 35.41 267 GLU B N 1
ATOM 4213 C CA . GLU B 1 267 ? -5.09 22.391 23.766 1 35.41 267 GLU B CA 1
ATOM 4214 C C . GLU B 1 267 ? -6.219 22.594 22.766 1 35.41 267 GLU B C 1
ATOM 4216 O O . GLU B 1 267 ? -6.582 23.734 22.453 1 35.41 267 GLU B O 1
ATOM 4221 N N . GLY B 1 268 ? -6.77 21.594 21.969 1 29.95 268 GLY B N 1
ATOM 4222 C CA . GLY B 1 268 ? -7.969 22.078 21.297 1 29.95 268 GLY B CA 1
ATOM 4223 C C . GLY B 1 268 ? -9.227 21.859 22.125 1 29.95 268 GLY B C 1
ATOM 4224 O O . GLY B 1 268 ? -9.258 21.031 23.031 1 29.95 268 GLY B O 1
#

pLDDT: mean 91.29, std 12.51, range [29.95, 98.88]

Radius of gyration: 26.0 Å; Cα contacts (8 Å, |Δi|>4): 648; chains: 2; bounding box: 68×71×59 Å

Nearest PDB structures (foldseek):
  8w9m-assembly1_B  TM=7.619E-01  e=6.527E-09  Nostoc sp. PCC 7120 = FACHB-418
  8wm8-assembly1_A  TM=8.587E-01  e=6.763E-08  Nostoc sp. PCC 7120 = FACHB-418
  7ahh-assembly1_B  TM=7.230E-01  e=4.675E-07  Lactococcus lactis subsp. lactis
  7ahd-assembly1_B  TM=7.600E-01  e=8.019E-07  Lactococcus lactis subsp. lactis
  7ahd-assembly1_A  TM=6.600E-01  e=7.666E-07  Lactococcus lactis subsp. lactis

Sequence (536 aa):
MEREKGPREIDKKQVHVRVISMASIALLMLIWTVSTNLRWIDPFFLPSPQSVWAAFLDLIWEGYKGSSLGTHVLNSLYRLFLALVLAFFIAVPLGILCGYSKYILAIFDPIIEFYRPLPPLAYYALLVLWLGIDNTSKIALLFLSAFAPLFIATVSSVQRVPRDRINSALSLGATKTKILVHIVLPSCLPDIITGLRTAIGVTYATLVAAEMVAATSGIGWMVLDASKYLRSDIVFVGIILMGGIAILMDSIIRWYQRLQFHWVGREGMEREKGPREIDKKQVHVRVISMASIALLMLIWTVSTNLRWIDPFFLPSPQSVWAAFLDLIWEGYKGSSLGTHVLNSLYRLFLALVLAFFIAVPLGILCGYSKYILAIFDPIIEFYRPLPPLAYYALLVLWLGIDNTSKIALLFLSAFAPLFIATVSSVQRVPRDRINSALSLGATKTKILVHIVLPSCLPDIITGLRTAIGVTYATLVAAEMVAATSGIGWMVLDASKYLRSDIVFVGIILMGGIAILMDSIIRWYQRLQFHWVGREG

Secondary structure (DSSP, 8-state):
------HHHHHHHHHHHHHHHHHHHHHHHHHHHHHHHTTSS-TTTS--HHHHHHHHHHHHHH-BTTB-HHHHHHHHHHHHHHHHHHHHHHHHHHHHHHHH-HHHHHHHHHHHHHHTTS-GGGGHHHHHHHH-SSHHHHHHHHHHHHHHHHHHHHHHHHHTS-HHHHHHHHHTT--HHHHIIIIIHHHHHHHHHHHHHHHHHHHHHHHHHHHHHS-SSSHHHHHHHHHHTT-HHHHHHHHHHHHHHHHHHHHHHHHHHHHHHTTTGGG-/------HHHHHHHHHHHHHHHHHHHHHHHHHHHHHHHTTSS-TTTS--HHHHHHHHHHHHHH-BTTB-HHHHHHHHHHHHHHHHHHHHHHHHHHHHHHHH-HHHHHHHHHHHHHHTTS-GGGGHHHHHHHH-SSHHHHHHHHHHHHHHHHHHHHHHHHHTS-HHHHHHHHHTT--HHHHIIIIIHHHHHHHHHHHHHHHHHHHHHHHHHHHHHS-SSSHHHHHHHHHHTT-HHHHHHHHHHHHHHHHHHHHHHHHHHHHHHTTTGGG-

Foldseek 3Di:
DPPPPDPVNVVVVVVVVVVVVVVVVVVVLCCLQVCVVVPVDPCLVRNHPVLLVVVLVCQQVPNDPPDGPVVQAVLLVVLQVLLLVVLLVPLQVLLLVCLVDVVSCVVCVVVLVVCVVDQLCNCLVVLCVVPNLPSRSLSVSLNNLLNNLLNVLNSVQQNPQDVVVVVVCVVVPDDPVCCVVPPRCVSSVVSNLVSSVVSSVRSLVSSLVSLVVGHDGHLSVSLNVCVVVSNVSSVVNSVVVSVVVVVVVVVVSVVVCCVVVVPPPVVD/DPPPPDPVNVVVVVVVVVVVVVVVVVVVLVCLQVCQVVPVDPCLVRNGPVLLVVVLVCQQVPNDPPDGPVVQAVLLVVLQVLLLVVLLVPLQVLLLVCLVDVVSCVVCVVVLVVCVPDDLCNCLVVLCVVPNLPSRSLSVSLNNLLNNLLNVLNSVQQNPQDVVVVVVCVVVVDDPVRCVVPPRCVSSVVSNLVSSVVSSVRSLVSSLVSLVVGHDGHLSVSLNVCVVVSNVSSVVNSVVVSVVVVVVVVVVSVVVCCVPVVPPPVVD